Protein 9A7V (pdb70)

Foldseek 3Di:
DVVVVVVVVVVVVVVVVCCCPVPVPVVVVLVVVQVVQLVVDDFQFWFAFPVGDTFGFHDDDPFWTWGQDPVRDTDIDTSSRTRDGDDDD/DPQPWLFLLCQVVLLVVLQVDAWQEEEEALALQSLLLLLQQLLLPTAYEYEAQAARCLAQLQFDPQWQFLCLVCVVVVVLLSSLVLLQLLQLLCFQEVLFKDKAKEKEWDFVVAPDDQVRLVVSQQSSCVSSVPDPVQGKDWFALVRSCVQPVLFDSHRTGTIIIGIIMGGRRLLSSLLSNLSSVVSPYRYHYSWDFPAFDADPLAGFWTWTANNQPRDIHTGGYPAYEYPHEQCQVVHCVRSVNPPFKDWWKWKWKKFKFFCVLVVTPHWYWYADPVNDIKIWDDDDRMIMIDIDTGTDDDDRSADFFAPVRLVVRLNRCCVTRVVSNDDLVRTQFMGMHMATWMDGPPDDPVPTDQDWDWDAGPNGHIYIYHDDSSCSNVSSQVVSVVSQVVCVVVVHDRSDHGDSSNHRGQLSPQNTNVRLVVQLVVQLVVLVVLVDDSVLSSVLCSQRRVCSVQLSVQQVVCPVVCVVLVHRSSLVSLLVCCNRRRSPLALCCSCCRSVVCLRVPVVVCVVCVVSSLVVSCVSNVDDPVRSVVRVVVVVVSSCSGSDHDYD

B-factor: mean 0.9, std 0.13, range [0.27, 0.99]

Sequence (644 aa):
MMTGTLGTLVPIILMFAVLYFLLIRPQQKQQKAVRQMQEELKKGDSVVTIGGLHGTVDSIDESKVVIKTGDNTRLTFDRRAIREVSAAEMMNHQFSSLERDRMLTDMTKKTYDLFIIGGGITGAGTALDAASRGMKVALSEMQDFAAGTSSRSTKLVHGGLRYLKQFEVKMVAEVGKERAIVYENGPHVTTPEWMLLPFHKGGTFGSFTTSIGLRVYDFLAGVKKSERRSMLSAKETLQKEPLVKKDGLKGGGYYVEYRTDDARLTIEVMKEAVKFGAEPVNYSKVKELLYEKGKAVGVLIEDVLTKKEYKVYAKKIVNATGPWVDQLREKDHSKNGKHLQHTKGIHLVFDQSVFPLKQAVYFDTPDGRMVFAIPREGKTYVGTTDTVYKEALEHPRMTTEDRDYVIKSINYMFPELNITANDIESSWAGLRPLIHEEGKDPSEISRKDEIWTSDSGLITIAGGKLTGYRKMAEHIVDLVRDRLKEEGEKDFGPCKTKNMPISGGHVGGSKNLMSFVTAKTKEGIAAGLSEKDAKQLAIRYGSNVDRVFDRVEALKDEAAKRNIPVHILAEAEYSIEEEMTATPADFFVRRTGRLFFDINWVRTYKDAVIDFMSERFQWDEQAKNKHTENLNKLLHDAVVPLEQ

Nearest PDB structures (foldseek):
  4agf-assembly1_G  TM=4.975E-01  e=4.015E-02  Escherichia coli
  4age-assembly1_C  TM=4.787E-01  e=3.765E-02  Escherichia coli
  6urt-assembly1_G  TM=4.990E-01  e=4.015E-02  Escherichia coli K-12
  7a46-assembly1_A  TM=4.894E-01  e=4.869E-02  Escherichia coli
  5y4o-assembly1_A  TM=4.572E-01  e=5.192E-02  Escherichia coli O157:H7

Radius of gyration: 26.79 Å; Cα contacts (8 Å, |Δi|>4): 1247; chains: 2; bounding box: 66×76×73 Å

Secondary structure (DSSP, 8-state):
-HHHHHHHHHHHHHHHHHIIIIIIHHHHHHHHHHHHHHHH--TT-EEEETT--EEEEEEE-SSEEEEEPTTS-EEEEEGGGEEEEEPP-/-------GGGHHHHHHHHTTSEEEEEEE--SHHHHHHHHHHHHTT--EEEE-SSSTT-SGGGSS-SEE---GGGGGGT-HHHHHHHHHHHHHHHHH-TTTEEEEEEEEEEETTSS--HHHHHHHHHHHHHHTT--GGG--EEEEHHHHHHH-TTS--TTEEEEEEEEEEEE-HHHHHHHHHHHHHHTT-EEESSEEEEEEEEETTEEEEEEEEETTT--EEEEEEEEEEE--GGGHHHHHHHTT---S-EEEEEEEEEEEEETTTS---SEEEEE-TTS-EEEEEEETTEEEEE---EEE-S-SS----BHHHHHHHHHHHHHH-TTS---GGGEEEEEEEEEEEEE-TTS-GGG-B-S-EEEE-TT--EEEE---GGGHHHHHHHHHHHHHHHHHHTTPPP--S--GGG---TT-TTTSGGGHHHHHHHHHHHHHHTT--HHHHHHHHHHHGGGHHHHHTTTTTTHHHHHHTTS-HHHHHHHHHHHHHS---SHHIIIIIIS-HHHH-HHHHHHHHHHHHHHHHHHTT--HHHHHHHHHHHHHHHHHTTSPBP-

Solvent-accessible surface area: 30773 Å² total; per-residue (Å²): 230,169,120,53,89,117,49,96,92,74,83,66,109,107,44,117,39,44,13,100,114,97,73,48,120,62,90,95,147,125,131,162,59,65,168,100,36,21,120,102,8,142,149,47,39,25,1,4,4,120,81,38,59,124,15,54,4,27,50,56,76,169,65,98,0,32,0,75,29,88,134,106,68,156,70,85,52,86,42,196,27,1,111,77,63,39,94,86,239,244,176,138,139,96,9,2,8,72,70,12,55,133,35,0,57,33,0,58,147,74,74,1,13,0,0,0,10,6,0,17,8,22,0,0,2,0,0,4,0,0,3,8,12,42,7,122,1,0,0,1,14,40,37,0,1,2,4,14,41,14,4,38,30,22,6,10,0,43,0,5,44,167,16,19,118,114,80,51,55,162,34,0,23,82,25,1,124,10,5,43,25,4,25,67,9,0,0,15,10,0,42,47,36,78,0,0,4,3,5,20,162,87,34,70,49,36,67,129,80,6,25,40,20,2,170,8,3,10,128,25,6,52,9,109,177,93,27,114,46,45,60,22,56,30,158,76,0,46,136,72,2,82,28,1,46,111,112,33,19,122,1,0,0,24,8,3,7,4,56,4,20,0,8,6,0,0,1,0,0,0,20,4,0,22,132,82,42,4,36,0,0,0,25,1,86,12,79,80,9,27,92,106,213,55,112,10,36,0,0,21,0,22,0,48,74,60,127,104,89,21,113,1,87,2,70,23,2,0,0,5,22,26,7,21,0,12,85,10,13,89,104,11,166,22,82,116,52,59,48,15,49,27,15,12,14,0,3,0,0,0,37,55,98,55,0,57,0,176,20,0,0,35,0,17,7,94,80,51,84,36,0,24,0,0,19,17,99,38,25,0,0,0,0,42,6,77,61,92,29,187,115,71,22,72,63,5,50,3,6,42,125,5,43,62,44,0,20,147,3,0,48,71,1,0,62,113,32,114,5,68,42,147,36,12,42,0,3,10,4,6,4,116,18,20,3,31,60,127,89,104,81,84,102,114,34,32,104,97,55,38,52,47,47,22,137,12,19,1,0,4,6,3,22,25,61,23,4,17,8,14,62,6,1,28,89,0,0,36,50,0,42,59,82,0,108,146,108,68,60,129,77,10,20,96,32,104,5,117,129,25,48,2,11,1,1,85,10,52,16,18,177,57,23,133,69,36,5,74,49,26,10,142,84,0,80,92,30,51,13,58,116,150,29,0,93,76,5,0,84,45,0,0,29,17,0,52,126,0,16,111,29,0,118,88,10,81,124,68,2,77,188,41,140,10,50,24,22,1,0,0,4,1,15,1,0,1,29,20,0,0,0,5,5,1,6,0,0,0,12,24,3,4,8,37,4,18,10,41,5,77,24,0,123,96,46,33,88,22,0,4,60,4,1,11,116,83,42,164,45,92,111,150,30,52,79,147,23,31,123,70,0,57,123,33,13,98,12,5,47,68,21,68,155,168

Structure (mmCIF, N/CA/C/O backbone):
data_9A7V
#
_entry.id   9A7V
#
loop_
_entity.id
_entity.type
_entity.pdbx_description
1 POLYMER YRBF_BACSU
2 POLYMER GLPD_BACSU
#
loop_
_atom_site.group_PDB
_atom_site.id
_atom_site.type_symbol
_atom_site.label_atom_id
_atom_site.label_alt_id
_atom_site.label_comp_id
_atom_site.label_asym_id
_atom_site.label_entity_id
_atom_site.label_seq_id
_atom_site.pdbx_PDB_ins_code
_atom_site.Cartn_x
_atom_site.Cartn_y
_atom_site.Cartn_z
_atom_site.occupancy
_atom_site.B_iso_or_equiv
_atom_site.auth_seq_id
_atom_site.auth_comp_id
_atom_site.auth_asym_id
_atom_site.auth_atom_id
_atom_site.pdbx_PDB_model_num
ATOM 1 N N . MET A 1 1 ? 3.751 -43.462 28.567 1.000 0.340 1 MET A N 1
ATOM 2 C CA . MET A 1 1 ? 4.275 -42.223 27.939 1.000 0.340 1 MET A CA 1
ATOM 3 C C . MET A 1 1 ? 4.284 -42.271 26.411 1.000 0.340 1 MET A C 1
ATOM 4 O O . MET A 1 1 ? 3.895 -41.279 25.817 1.000 0.340 1 MET A O 1
ATOM 20 N N . MET A 1 2 ? 4.676 -43.377 25.758 1.000 0.400 2 MET A N 1
ATOM 21 C CA . MET A 1 2 ? 4.723 -43.473 24.279 1.000 0.400 2 MET A CA 1
ATOM 22 C C . MET A 1 2 ? 3.383 -43.266 23.548 1.000 0.400 2 MET A C 1
ATOM 23 O O . MET A 1 2 ? 3.365 -42.850 22.394 1.000 0.400 2 MET A O 1
ATOM 37 N N . THR A 1 3 ? 2.252 -43.539 24.197 1.000 0.470 3 THR A N 1
ATOM 38 C CA . THR A 1 3 ? 0.921 -43.396 23.589 1.000 0.470 3 THR A CA 1
ATOM 39 C C . THR A 1 3 ? 0.550 -41.946 23.250 1.000 0.470 3 THR A C 1
ATOM 40 O O . THR A 1 3 ? -0.185 -41.722 22.292 1.000 0.470 3 THR A O 1
ATOM 51 N N . GLY A 1 4 ? 1.068 -40.952 23.986 1.000 0.480 4 GLY A N 1
ATOM 52 C CA . GLY A 1 4 ? 0.719 -39.539 23.784 1.000 0.480 4 GLY A CA 1
ATOM 53 C C . GLY A 1 4 ? 1.335 -38.924 22.524 1.000 0.480 4 GLY A C 1
ATOM 54 O O . GLY A 1 4 ? 0.664 -38.195 21.798 1.000 0.480 4 GLY A O 1
ATOM 58 N N . THR A 1 5 ? 2.593 -39.253 22.228 1.000 0.480 5 THR A N 1
ATOM 59 C CA . THR A 1 5 ? 3.319 -38.752 21.049 1.000 0.480 5 THR A CA 1
ATOM 60 C C . THR A 1 5 ? 2.801 -39.350 19.743 1.000 0.480 5 THR A C 1
ATOM 61 O O . THR A 1 5 ? 2.720 -38.646 18.738 1.000 0.480 5 THR A O 1
ATOM 72 N N . LEU A 1 6 ? 2.395 -40.626 19.748 1.000 0.500 6 LEU A N 1
ATOM 73 C CA . LEU A 1 6 ? 1.759 -41.260 18.585 1.000 0.500 6 LEU A CA 1
ATOM 74 C C . LEU A 1 6 ? 0.446 -40.553 18.203 1.000 0.500 6 LEU A C 1
ATOM 75 O O . LEU A 1 6 ? 0.193 -40.327 17.021 1.000 0.500 6 LEU A O 1
ATOM 91 N N . GLY A 1 7 ? -0.352 -40.124 19.186 1.000 0.550 7 GLY A N 1
ATOM 92 C CA . GLY A 1 7 ? -1.628 -39.444 18.941 1.000 0.550 7 GLY A CA 1
ATOM 93 C C . GLY A 1 7 ? -1.510 -38.107 18.196 1.000 0.550 7 GLY A C 1
ATOM 94 O O . GLY A 1 7 ? -2.354 -37.806 17.354 1.000 0.550 7 GLY A O 1
ATOM 98 N N . THR A 1 8 ? -0.469 -37.307 18.456 1.000 0.540 8 THR A N 1
ATOM 99 C CA . THR A 1 8 ? -0.263 -36.003 17.791 1.000 0.540 8 THR A CA 1
ATOM 100 C C . THR A 1 8 ? 0.398 -36.111 16.420 1.000 0.540 8 THR A C 1
ATOM 101 O O . THR A 1 8 ? 0.156 -35.259 15.564 1.000 0.540 8 THR A O 1
ATOM 112 N N . LEU A 1 9 ? 1.199 -37.150 16.176 1.000 0.560 9 LEU A N 1
ATOM 113 C CA . LEU A 1 9 ? 1.877 -37.345 14.893 1.000 0.560 9 LEU A CA 1
ATOM 114 C C . LEU A 1 9 ? 0.975 -37.952 13.817 1.000 0.560 9 LEU A C 1
ATOM 115 O O . LEU A 1 9 ? 1.097 -37.567 12.655 1.000 0.560 9 LEU A O 1
ATOM 131 N N . VAL A 1 10 ? 0.048 -38.850 14.174 1.000 0.590 10 VAL A N 1
ATOM 132 C CA . VAL A 1 10 ? -0.836 -39.516 13.198 1.000 0.590 10 VAL A CA 1
ATOM 133 C C . VAL A 1 10 ? -1.600 -38.518 12.309 1.000 0.590 10 VAL A C 1
ATOM 134 O O . VAL A 1 10 ? -1.537 -38.684 11.092 1.000 0.590 10 VAL A O 1
ATOM 147 N N . PRO A 1 11 ? -2.243 -37.442 12.816 1.000 0.550 11 PRO A N 1
ATOM 148 C CA . PRO A 1 11 ? -2.920 -36.461 11.962 1.000 0.550 11 PRO A CA 1
ATOM 149 C C . PRO A 1 11 ? -1.974 -35.734 11.000 1.000 0.550 11 PRO A C 1
ATOM 150 O O . PRO A 1 11 ? -2.363 -35.438 9.873 1.000 0.550 11 PRO A O 1
ATOM 161 N N . ILE A 1 12 ? -0.737 -35.455 11.426 1.000 0.550 12 ILE A N 1
ATOM 162 C CA . ILE A 1 12 ? 0.279 -34.795 10.594 1.000 0.550 12 ILE A CA 1
ATOM 163 C C . ILE A 1 12 ? 0.737 -35.745 9.483 1.000 0.550 12 ILE A C 1
ATOM 164 O O . ILE A 1 12 ? 0.764 -35.351 8.319 1.000 0.550 12 ILE A O 1
ATOM 180 N N . ILE A 1 13 ? 1.033 -37.007 9.813 1.000 0.580 13 ILE A N 1
ATOM 181 C CA . ILE A 1 13 ? 1.406 -38.037 8.832 1.000 0.580 13 ILE A CA 1
ATOM 182 C C . ILE A 1 13 ? 0.267 -38.258 7.836 1.000 0.580 13 ILE A C 1
ATOM 183 O O . ILE A 1 13 ? 0.502 -38.299 6.634 1.000 0.580 13 ILE A O 1
ATOM 199 N N . LEU A 1 14 ? -0.973 -38.349 8.316 1.000 0.550 14 LEU A N 1
ATOM 200 C CA . LEU A 1 14 ? -2.152 -38.561 7.480 1.000 0.550 14 LEU A CA 1
ATOM 201 C C . LEU A 1 14 ? -2.420 -37.342 6.585 1.000 0.550 14 LEU A C 1
ATOM 202 O O . LEU A 1 14 ? -2.772 -37.503 5.422 1.000 0.550 14 LEU A O 1
ATOM 218 N N . MET A 1 15 ? -2.162 -36.127 7.075 1.000 0.570 15 MET A N 1
ATOM 219 C CA . MET A 1 15 ? -2.186 -34.910 6.261 1.000 0.570 15 MET A CA 1
ATOM 220 C C . MET A 1 15 ? -1.113 -34.934 5.165 1.000 0.570 15 MET A C 1
ATOM 221 O O . MET A 1 15 ? -1.429 -34.620 4.019 1.000 0.570 15 MET A O 1
ATOM 235 N N . PHE A 1 16 ? 0.125 -35.333 5.477 1.000 0.600 16 PHE A N 1
ATOM 236 C CA . PHE A 1 16 ? 1.178 -35.504 4.470 1.000 0.600 16 PHE A CA 1
ATOM 237 C C . PHE A 1 16 ? 0.848 -36.619 3.478 1.000 0.600 16 PHE A C 1
ATOM 238 O O . PHE A 1 16 ? 1.082 -36.439 2.290 1.000 0.600 16 PHE A O 1
ATOM 255 N N . ALA A 1 17 ? 0.255 -37.727 3.926 1.000 0.570 17 ALA A N 1
ATOM 256 C CA . ALA A 1 17 ? -0.205 -38.805 3.058 1.000 0.570 17 ALA A CA 1
ATOM 257 C C . ALA A 1 17 ? -1.329 -38.330 2.128 1.000 0.570 17 ALA A C 1
ATOM 258 O O . ALA A 1 17 ? -1.299 -38.616 0.938 1.000 0.570 17 ALA A O 1
ATOM 265 N N . VAL A 1 18 ? -2.285 -37.548 2.635 1.000 0.550 18 VAL A N 1
ATOM 266 C CA . VAL A 1 18 ? -3.346 -36.918 1.836 1.000 0.550 18 VAL A CA 1
ATOM 267 C C . VAL A 1 18 ? -2.751 -35.952 0.817 1.000 0.550 18 VAL A C 1
ATOM 268 O O . VAL A 1 18 ? -3.056 -36.069 -0.364 1.000 0.550 18 VAL A O 1
ATOM 281 N N . LEU A 1 19 ? -1.862 -35.046 1.233 1.000 0.580 19 LEU A N 1
ATOM 282 C CA . LEU A 1 19 ? -1.124 -34.169 0.319 1.000 0.580 19 LEU A CA 1
ATOM 283 C C . LEU A 1 19 ? -0.388 -34.990 -0.739 1.000 0.580 19 LEU A C 1
ATOM 284 O O . LEU A 1 19 ? -0.501 -34.701 -1.927 1.000 0.580 19 LEU A O 1
ATOM 300 N N . TYR A 1 20 ? 0.301 -36.050 -0.324 1.000 0.580 20 TYR A N 1
ATOM 301 C CA . TYR A 1 20 ? 1.039 -36.916 -1.222 1.000 0.580 20 TYR A CA 1
ATOM 302 C C . TYR A 1 20 ? 0.129 -37.606 -2.237 1.000 0.580 20 TYR A C 1
ATOM 303 O O . TYR A 1 20 ? 0.371 -37.512 -3.432 1.000 0.580 20 TYR A O 1
ATOM 321 N N . PHE A 1 21 ? -0.945 -38.262 -1.808 1.000 0.570 21 PHE A N 1
ATOM 322 C CA . PHE A 1 21 ? -1.795 -39.042 -2.706 1.000 0.570 21 PHE A CA 1
ATOM 323 C C . PHE A 1 21 ? -2.787 -38.210 -3.522 1.000 0.570 21 PHE A C 1
ATOM 324 O O . PHE A 1 21 ? -3.099 -38.618 -4.639 1.000 0.570 21 PHE A O 1
ATOM 341 N N . LEU A 1 22 ? -3.276 -37.079 -3.001 1.000 0.510 22 LEU A N 1
ATOM 342 C CA . LEU A 1 22 ? -4.301 -36.259 -3.664 1.000 0.510 22 LEU A CA 1
ATOM 343 C C . LEU A 1 22 ? -3.747 -35.051 -4.413 1.000 0.510 22 LEU A C 1
ATOM 344 O O . LEU A 1 22 ? -4.388 -34.595 -5.355 1.000 0.510 22 LEU A O 1
ATOM 360 N N . LEU A 1 23 ? -2.591 -34.523 -4.011 1.000 0.560 23 LEU A N 1
ATOM 361 C CA . LEU A 1 23 ? -1.981 -33.376 -4.683 1.000 0.560 23 LEU A CA 1
ATOM 362 C C . LEU A 1 23 ? -0.680 -33.778 -5.381 1.000 0.560 23 LEU A C 1
ATOM 363 O O . LEU A 1 23 ? -0.580 -33.621 -6.592 1.000 0.560 23 LEU A O 1
ATOM 379 N N . ILE A 1 24 ? 0.280 -34.366 -4.661 1.000 0.570 24 ILE A N 1
ATOM 380 C CA . ILE A 1 24 ? 1.633 -34.610 -5.193 1.000 0.570 24 ILE A CA 1
ATOM 381 C C . ILE A 1 24 ? 1.625 -35.690 -6.284 1.000 0.570 24 ILE A C 1
ATOM 382 O O . ILE A 1 24 ? 2.103 -35.467 -7.394 1.000 0.570 24 ILE A O 1
ATOM 398 N N . ARG A 1 25 ? 1.074 -36.870 -5.996 1.000 0.610 25 ARG A N 1
ATOM 399 C CA . ARG A 1 25 ? 1.140 -38.048 -6.870 1.000 0.610 25 ARG A CA 1
ATOM 400 C C . ARG A 1 25 ? 0.406 -37.849 -8.201 1.000 0.610 25 ARG A C 1
ATOM 401 O O . ARG A 1 25 ? 0.990 -38.213 -9.223 1.000 0.610 25 ARG A O 1
ATOM 422 N N . PRO A 1 26 ? -0.820 -37.290 -8.252 1.000 0.600 26 PRO A N 1
ATOM 423 C CA . PRO A 1 26 ? -1.505 -37.053 -9.521 1.000 0.600 26 PRO A CA 1
ATOM 424 C C . PRO A 1 26 ? -0.748 -36.054 -10.407 1.000 0.600 26 PRO A C 1
ATOM 425 O O . PRO A 1 26 ? -0.580 -36.321 -11.595 1.000 0.600 26 PRO A O 1
ATOM 436 N N . GLN A 1 27 ? -0.212 -34.966 -9.832 1.000 0.570 27 GLN A N 1
ATOM 437 C CA . GLN A 1 27 ? 0.580 -33.970 -10.571 1.000 0.570 27 GLN A CA 1
ATOM 438 C C . GLN A 1 27 ? 1.914 -34.532 -11.072 1.000 0.570 27 GLN A C 1
ATOM 439 O O . GLN A 1 27 ? 2.274 -34.299 -12.222 1.000 0.570 27 GLN A O 1
ATOM 453 N N . GLN A 1 28 ? 2.624 -35.323 -10.259 1.000 0.620 28 GLN A N 1
ATOM 454 C CA . GLN A 1 28 ? 3.832 -36.027 -10.709 1.000 0.620 28 GLN A CA 1
ATOM 455 C C . GLN A 1 28 ? 3.530 -37.001 -11.853 1.000 0.620 28 GLN A C 1
ATOM 456 O O . GLN A 1 28 ? 4.325 -37.126 -12.785 1.000 0.620 28 GLN A O 1
ATOM 470 N N . LYS A 1 29 ? 2.377 -37.684 -11.807 1.000 0.650 29 LYS A N 1
ATOM 471 C CA . LYS A 1 29 ? 1.910 -38.532 -12.910 1.000 0.650 29 LYS A CA 1
ATOM 472 C C . LYS A 1 29 ? 1.665 -37.718 -14.178 1.000 0.650 29 LYS A C 1
ATOM 473 O O . LYS A 1 29 ? 2.128 -38.131 -15.233 1.000 0.650 29 LYS A O 1
ATOM 492 N N . GLN A 1 30 ? 0.987 -36.574 -14.070 1.000 0.650 30 GLN A N 1
ATOM 493 C CA . GLN A 1 30 ? 0.767 -35.677 -15.208 1.000 0.650 30 GLN A CA 1
ATOM 494 C C . GLN A 1 30 ? 2.084 -35.154 -15.785 1.000 0.650 30 GLN A C 1
ATOM 495 O O . GLN A 1 30 ? 2.279 -35.227 -16.991 1.000 0.650 30 GLN A O 1
ATOM 509 N N . GLN A 1 31 ? 3.022 -34.707 -14.947 1.000 0.700 31 GLN A N 1
ATOM 510 C CA . GLN A 1 31 ? 4.330 -34.249 -15.421 1.000 0.700 31 GLN A CA 1
ATOM 511 C C . GLN A 1 31 ? 5.125 -35.358 -16.119 1.000 0.700 31 GLN A C 1
ATOM 512 O O . GLN A 1 31 ? 5.715 -35.102 -17.165 1.000 0.700 31 GLN A O 1
ATOM 526 N N . LYS A 1 32 ? 5.118 -36.594 -15.590 1.000 0.740 32 LYS A N 1
ATOM 527 C CA . LYS A 1 32 ? 5.719 -37.747 -16.283 1.000 0.740 32 LYS A CA 1
ATOM 528 C C . LYS A 1 32 ? 5.039 -38.022 -17.625 1.000 0.740 32 LYS A C 1
ATOM 529 O O . LYS A 1 32 ? 5.746 -38.261 -18.591 1.000 0.740 32 LYS A O 1
ATOM 548 N N . ALA A 1 33 ? 3.708 -37.944 -17.692 1.000 0.760 33 ALA A N 1
ATOM 549 C CA . ALA A 1 33 ? 2.959 -38.185 -18.925 1.000 0.760 33 ALA A CA 1
ATOM 550 C C . ALA A 1 33 ? 3.287 -37.155 -20.015 1.000 0.760 33 ALA A C 1
ATOM 551 O O . ALA A 1 33 ? 3.531 -37.530 -21.156 1.000 0.760 33 ALA A O 1
ATOM 558 N N . VAL A 1 34 ? 3.363 -35.872 -19.654 1.000 0.760 34 VAL A N 1
ATOM 559 C CA . VAL A 1 34 ? 3.747 -34.812 -20.597 1.000 0.760 34 VAL A CA 1
ATOM 560 C C . VAL A 1 34 ? 5.174 -35.027 -21.091 1.000 0.760 34 VAL A C 1
ATOM 561 O O . VAL A 1 34 ? 5.420 -35.004 -22.291 1.000 0.760 34 VAL A O 1
ATOM 574 N N . ARG A 1 35 ? 6.113 -35.284 -20.175 1.000 0.800 35 ARG A N 1
ATOM 575 C CA . ARG A 1 35 ? 7.518 -35.497 -20.531 1.000 0.800 35 ARG A CA 1
ATOM 576 C C . ARG A 1 35 ? 7.703 -36.719 -21.440 1.000 0.800 35 ARG A C 1
ATOM 577 O O . ARG A 1 35 ? 8.447 -36.645 -22.407 1.000 0.800 35 ARG A O 1
ATOM 598 N N . GLN A 1 36 ? 6.979 -37.804 -21.167 1.000 0.810 36 GLN A N 1
ATOM 599 C CA . GLN A 1 36 ? 7.019 -39.020 -21.977 1.000 0.810 36 GLN A CA 1
ATOM 600 C C . GLN A 1 36 ? 6.404 -38.812 -23.367 1.000 0.810 36 GLN A C 1
ATOM 601 O O . GLN A 1 36 ? 7.018 -39.185 -24.358 1.000 0.810 36 GLN A O 1
ATOM 615 N N . MET A 1 37 ? 5.248 -38.147 -23.463 1.000 0.800 37 MET A N 1
ATOM 616 C CA . MET A 1 37 ? 4.665 -37.766 -24.755 1.000 0.800 37 MET A CA 1
ATOM 617 C C . MET A 1 37 ? 5.650 -36.927 -25.574 1.000 0.800 37 MET A C 1
ATOM 618 O O . MET A 1 37 ? 5.839 -37.184 -26.760 1.000 0.800 37 MET A O 1
ATOM 632 N N . GLN A 1 38 ? 6.341 -35.980 -24.931 1.000 0.840 38 GLN A N 1
ATOM 633 C CA . GLN A 1 38 ? 7.352 -35.168 -25.600 1.000 0.840 38 GLN A CA 1
ATOM 634 C C . GLN A 1 38 ? 8.512 -36.024 -26.123 1.000 0.840 38 GLN A C 1
ATOM 635 O O . GLN A 1 38 ? 8.966 -35.780 -27.234 1.000 0.840 38 GLN A O 1
ATOM 649 N N . GLU A 1 39 ? 8.976 -37.038 -25.392 1.000 0.830 39 GLU A N 1
ATOM 650 C CA . GLU A 1 39 ? 10.027 -37.972 -25.837 1.000 0.830 39 GLU A CA 1
ATOM 651 C C . GLU A 1 39 ? 9.566 -38.906 -26.969 1.000 0.830 39 GLU A C 1
ATOM 652 O O . GLU A 1 39 ? 10.364 -39.266 -27.835 1.000 0.830 39 GLU A O 1
ATOM 664 N N . GLU A 1 40 ? 8.277 -39.233 -27.012 1.000 0.840 40 GLU A N 1
ATOM 665 C CA . GLU A 1 40 ? 7.680 -40.135 -28.000 1.000 0.840 40 GLU A CA 1
ATOM 666 C C . GLU A 1 40 ? 7.209 -39.436 -29.287 1.000 0.840 40 GLU A C 1
ATOM 667 O O . GLU A 1 40 ? 6.848 -40.132 -30.236 1.000 0.840 40 GLU A O 1
ATOM 679 N N . LEU A 1 41 ? 7.261 -38.097 -29.347 1.000 0.860 41 LEU A N 1
ATOM 680 C CA . LEU A 1 41 ? 6.903 -37.311 -30.534 1.000 0.860 41 LEU A CA 1
ATOM 681 C C . LEU A 1 41 ? 7.633 -37.793 -31.799 1.000 0.860 41 LEU A C 1
ATOM 682 O O . LEU A 1 41 ? 8.866 -37.870 -31.838 1.000 0.860 41 LEU A O 1
ATOM 698 N N . LYS A 1 42 ? 6.861 -38.041 -32.860 1.000 0.850 42 LYS A N 1
ATOM 699 C CA . LYS A 1 42 ? 7.328 -38.462 -34.182 1.000 0.850 42 LYS A CA 1
ATOM 700 C C . LYS A 1 42 ? 6.863 -37.502 -35.265 1.000 0.850 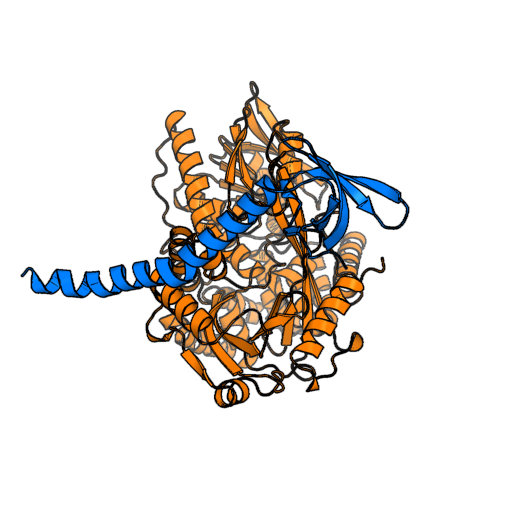42 LYS A C 1
ATOM 701 O O . LYS A 1 42 ? 5.934 -36.711 -35.115 1.000 0.850 42 LYS A O 1
ATOM 720 N N . LYS A 1 43 ? 7.541 -37.592 -36.408 1.000 0.860 43 LYS A N 1
ATOM 721 C CA . LYS A 1 43 ? 7.116 -36.909 -37.626 1.000 0.860 43 LYS A CA 1
ATOM 722 C C . LYS A 1 43 ? 5.722 -37.393 -38.037 1.000 0.860 43 LYS A C 1
ATOM 723 O O . LYS A 1 43 ? 5.514 -38.595 -38.169 1.000 0.860 43 LYS A O 1
ATOM 742 N N . GLY A 1 44 ? 4.830 -36.444 -38.311 1.000 0.850 44 GLY A N 1
ATOM 743 C CA . GLY A 1 44 ? 3.449 -36.688 -38.723 1.000 0.850 44 GLY A CA 1
ATOM 744 C C . GLY A 1 44 ? 2.428 -36.645 -37.589 1.000 0.850 44 GLY A C 1
ATOM 745 O O . GLY A 1 44 ? 1.238 -36.603 -37.880 1.000 0.850 44 GLY A O 1
ATOM 749 N N . ASP A 1 45 ? 2.863 -36.607 -36.329 1.000 0.880 45 ASP A N 1
ATOM 750 C CA . ASP A 1 45 ? 1.937 -36.486 -35.206 1.000 0.880 45 ASP A CA 1
ATOM 751 C C . ASP A 1 45 ? 1.217 -35.130 -35.253 1.000 0.880 45 ASP A C 1
ATOM 752 O O . ASP A 1 45 ? 1.841 -34.084 -35.476 1.000 0.880 45 ASP A O 1
ATOM 761 N N . SER A 1 46 ? -0.098 -35.140 -35.031 1.000 0.870 46 SER A N 1
ATOM 762 C CA . SER A 1 46 ? -0.890 -33.926 -34.822 1.000 0.870 46 SER A CA 1
ATOM 763 C C . SER A 1 46 ? -0.708 -33.446 -33.385 1.000 0.870 46 SER A C 1
ATOM 764 O O . SER A 1 46 ? -0.801 -34.226 -32.441 1.000 0.870 46 SER A O 1
ATOM 772 N N . VAL A 1 47 ? -0.405 -32.164 -33.197 1.000 0.870 47 VAL A N 1
ATOM 773 C CA . VAL A 1 47 ? 0.013 -31.622 -31.897 1.000 0.870 47 VAL A CA 1
ATOM 774 C C . VAL A 1 47 ? -0.650 -30.287 -31.585 1.000 0.870 47 VAL A C 1
ATOM 775 O O . VAL A 1 47 ? -0.984 -29.512 -32.485 1.000 0.870 47 VAL A O 1
ATOM 788 N N . VAL A 1 48 ? -0.768 -29.993 -30.287 1.000 0.820 48 VAL A N 1
ATOM 789 C CA . VAL A 1 48 ? -1.183 -28.685 -29.763 1.000 0.820 48 VAL A CA 1
ATOM 790 C C . VAL A 1 48 ? -0.091 -28.129 -28.856 1.000 0.820 48 VAL A C 1
ATOM 791 O O . VAL A 1 48 ? 0.412 -28.828 -27.973 1.000 0.820 48 VAL A O 1
ATOM 804 N N . THR A 1 49 ? 0.294 -26.869 -29.050 1.000 0.790 49 THR A N 1
ATOM 805 C CA . THR A 1 49 ? 1.310 -26.201 -28.219 1.000 0.790 49 THR A CA 1
ATOM 806 C C . THR A 1 49 ? 0.713 -25.601 -26.941 1.000 0.790 49 THR A C 1
ATOM 807 O O . THR A 1 49 ? -0.503 -25.465 -26.801 1.000 0.790 49 THR A O 1
ATOM 818 N N . ILE A 1 50 ? 1.560 -25.200 -25.987 1.000 0.710 50 ILE A N 1
ATOM 819 C CA . ILE A 1 50 ? 1.135 -24.527 -24.743 1.000 0.710 50 ILE A CA 1
ATOM 820 C C . ILE A 1 50 ? 0.362 -23.233 -25.043 1.000 0.710 50 ILE A C 1
ATOM 821 O O . ILE A 1 50 ? -0.634 -22.953 -24.381 1.000 0.710 50 ILE A O 1
ATOM 837 N N . GLY A 1 51 ? 0.774 -22.486 -26.073 1.000 0.660 51 GLY A N 1
ATOM 838 C CA . GLY A 1 51 ? 0.074 -21.289 -26.552 1.000 0.660 51 GLY A CA 1
ATOM 839 C C . GLY A 1 51 ? -1.216 -21.570 -27.334 1.000 0.660 51 GLY A C 1
ATOM 840 O O . GLY A 1 51 ? -1.871 -20.623 -27.754 1.000 0.660 51 GLY A O 1
ATOM 844 N N . GLY A 1 52 ? -1.586 -22.840 -27.540 1.000 0.670 52 GLY A N 1
ATOM 845 C CA . GLY A 1 52 ? -2.809 -23.241 -28.240 1.000 0.670 52 GLY A CA 1
ATOM 846 C C . GLY A 1 52 ? -2.694 -23.303 -29.765 1.000 0.670 52 GLY A C 1
ATOM 847 O O . GLY A 1 52 ? -3.719 -23.342 -30.435 1.000 0.670 52 GLY A O 1
ATOM 851 N N . LEU A 1 53 ? -1.484 -23.314 -30.336 1.000 0.770 53 LEU A N 1
ATOM 852 C CA . LEU A 1 53 ? -1.314 -23.525 -31.778 1.000 0.770 53 LEU A CA 1
ATOM 853 C C . LEU A 1 53 ? -1.539 -25.003 -32.111 1.000 0.770 53 LEU A C 1
ATOM 854 O O . LEU A 1 53 ? -0.917 -25.865 -31.492 1.000 0.770 53 LEU A O 1
ATOM 870 N N . HIS A 1 54 ? -2.360 -25.263 -33.125 1.000 0.810 54 HIS A N 1
ATOM 871 C CA . HIS A 1 54 ? -2.547 -26.582 -33.724 1.000 0.810 54 HIS A CA 1
ATOM 872 C C . HIS A 1 54 ? -1.693 -26.730 -34.992 1.000 0.810 54 HIS A C 1
ATOM 873 O O . HIS A 1 54 ? -1.559 -25.790 -35.780 1.000 0.810 54 HIS A O 1
ATOM 887 N N . GLY A 1 55 ? -1.134 -27.917 -35.215 1.000 0.830 55 GLY A N 1
ATOM 888 C CA . GLY A 1 55 ? -0.408 -28.245 -36.439 1.000 0.830 55 GLY A CA 1
ATOM 889 C C . GLY A 1 55 ? 0.128 -29.672 -36.423 1.000 0.830 55 GLY A C 1
ATOM 890 O O . GLY A 1 55 ? -0.179 -30.453 -35.527 1.000 0.830 55 GLY A O 1
ATOM 894 N N . THR A 1 56 ? 0.930 -30.019 -37.425 1.000 0.880 56 THR A N 1
ATOM 895 C CA . THR A 1 56 ? 1.484 -31.376 -37.577 1.000 0.880 56 THR A CA 1
ATOM 896 C C . THR A 1 56 ? 3.003 -31.331 -37.558 1.000 0.880 56 THR A C 1
ATOM 897 O O . THR A 1 56 ? 3.597 -30.412 -38.119 1.000 0.880 56 THR A O 1
ATOM 908 N N . VAL A 1 57 ? 3.659 -32.313 -36.951 1.000 0.900 57 VAL A N 1
ATOM 909 C CA . VAL A 1 57 ? 5.126 -32.352 -36.905 1.000 0.900 57 VAL A CA 1
ATOM 910 C C . VAL A 1 57 ? 5.704 -32.654 -38.288 1.000 0.900 57 VAL A C 1
ATOM 911 O O . VAL A 1 57 ? 5.483 -33.726 -38.846 1.000 0.900 57 VAL A O 1
ATOM 924 N N . ASP A 1 58 ? 6.501 -31.736 -38.828 1.000 0.880 58 ASP A N 1
ATOM 925 C CA . ASP A 1 58 ? 7.203 -31.906 -40.107 1.000 0.880 58 ASP A CA 1
ATOM 926 C C . ASP A 1 58 ? 8.607 -32.487 -39.925 1.000 0.880 58 ASP A C 1
ATOM 927 O O . ASP A 1 58 ? 9.051 -33.365 -40.673 1.000 0.880 58 ASP A O 1
ATOM 936 N N . SER A 1 59 ? 9.317 -32.006 -38.912 1.000 0.880 59 SER A N 1
ATOM 937 C CA . SER A 1 59 ? 10.609 -32.535 -38.499 1.000 0.880 59 SER A CA 1
ATOM 938 C C . SER A 1 59 ? 10.805 -32.316 -37.006 1.000 0.880 59 SER A C 1
ATOM 939 O O . SER A 1 59 ? 10.163 -31.465 -36.387 1.000 0.880 59 SER A O 1
ATOM 947 N N . ILE A 1 60 ? 11.677 -33.125 -36.420 1.000 0.860 60 ILE A N 1
ATOM 948 C CA . ILE A 1 60 ? 11.986 -33.080 -35.001 1.000 0.860 60 ILE A CA 1
ATOM 949 C C . ILE A 1 60 ? 13.478 -33.335 -34.824 1.000 0.860 60 ILE A C 1
ATOM 950 O O . ILE A 1 60 ? 14.054 -34.150 -35.546 1.000 0.860 60 ILE A O 1
ATOM 966 N N . ASP A 1 61 ? 14.086 -32.646 -33.872 1.000 0.830 61 ASP A N 1
ATOM 967 C CA . ASP A 1 61 ? 15.405 -32.974 -33.345 1.000 0.830 61 ASP A CA 1
ATOM 968 C C . ASP A 1 61 ? 15.311 -33.194 -31.822 1.000 0.830 61 ASP A C 1
ATOM 969 O O . ASP A 1 61 ? 14.218 -33.284 -31.250 1.000 0.830 61 ASP A O 1
ATOM 978 N N . GLU A 1 62 ? 16.445 -33.359 -31.143 1.000 0.800 62 GLU A N 1
ATOM 979 C CA . GLU A 1 62 ? 16.464 -33.577 -29.690 1.000 0.800 62 GLU A CA 1
ATOM 980 C C . GLU A 1 62 ? 15.795 -32.439 -28.902 1.000 0.800 62 GLU A C 1
ATOM 981 O O . GLU A 1 62 ? 15.132 -32.682 -27.894 1.000 0.800 62 GLU A O 1
ATOM 993 N N . SER A 1 63 ? 15.937 -31.201 -29.371 1.000 0.820 63 SER A N 1
ATOM 994 C CA . SER A 1 63 ? 15.544 -29.981 -28.663 1.000 0.820 63 SER A CA 1
ATOM 995 C C . SER A 1 63 ? 14.354 -29.252 -29.287 1.000 0.820 63 SER A C 1
ATOM 996 O O . SER A 1 63 ? 13.602 -28.589 -28.570 1.000 0.820 63 SER A O 1
ATOM 1004 N N . LYS A 1 64 ? 14.149 -29.391 -30.597 1.000 0.870 64 LYS A N 1
ATOM 1005 C CA . LYS A 1 64 ? 13.213 -28.590 -31.384 1.000 0.870 64 LYS A CA 1
ATOM 1006 C C . LYS A 1 64 ? 12.266 -29.445 -32.215 1.000 0.870 64 LYS A C 1
ATOM 1007 O O . LYS A 1 64 ? 12.543 -30.588 -32.572 1.000 0.870 64 LYS A O 1
ATOM 1026 N N . VAL A 1 65 ? 11.131 -28.839 -32.540 1.000 0.880 65 VAL A N 1
ATOM 1027 C CA . VAL A 1 65 ? 10.045 -29.403 -33.341 1.000 0.880 65 VAL A CA 1
ATOM 1028 C C . VAL A 1 65 ? 9.661 -28.379 -34.397 1.000 0.880 65 VAL A C 1
ATOM 1029 O O . VAL A 1 65 ? 9.339 -27.241 -34.062 1.000 0.880 65 VAL A O 1
ATOM 1042 N N . VAL A 1 66 ? 9.670 -28.771 -35.668 1.000 0.900 66 VAL A N 1
ATOM 1043 C CA . VAL A 1 66 ? 9.109 -27.963 -36.755 1.000 0.900 66 VAL A CA 1
ATOM 1044 C C . VAL A 1 66 ? 7.668 -28.394 -36.971 1.000 0.900 66 VAL A C 1
ATOM 1045 O O . VAL A 1 66 ? 7.399 -29.538 -37.336 1.000 0.900 66 VAL A O 1
ATOM 1058 N N . ILE A 1 67 ? 6.741 -27.471 -36.745 1.000 0.890 67 ILE A N 1
ATOM 1059 C CA . ILE A 1 67 ? 5.304 -27.668 -36.895 1.000 0.890 67 ILE A CA 1
ATOM 1060 C C . ILE A 1 67 ? 4.852 -27.044 -38.209 1.000 0.890 67 ILE A C 1
ATOM 1061 O O . ILE A 1 67 ? 5.158 -25.889 -38.510 1.000 0.890 67 ILE A O 1
ATOM 1077 N N . LYS A 1 68 ? 4.095 -27.819 -38.977 1.000 0.870 68 LYS A N 1
ATOM 1078 C CA . LYS A 1 68 ? 3.435 -27.410 -40.206 1.000 0.870 68 LYS A CA 1
ATOM 1079 C C . LYS A 1 68 ? 1.986 -27.027 -39.919 1.000 0.870 68 LYS A C 1
ATOM 1080 O O . LYS A 1 68 ? 1.239 -27.838 -39.366 1.000 0.870 68 LYS A O 1
ATOM 1099 N N . THR A 1 69 ? 1.598 -25.810 -40.287 1.000 0.800 69 THR A N 1
ATOM 1100 C CA . THR A 1 69 ? 0.215 -25.320 -40.171 1.000 0.800 69 THR A CA 1
ATOM 1101 C C . THR A 1 69 ? -0.540 -25.474 -41.496 1.000 0.800 69 THR A C 1
ATOM 1102 O O . THR A 1 69 ? 0.066 -25.803 -42.520 1.000 0.800 69 THR A O 1
ATOM 1113 N N . GLY A 1 70 ? -1.865 -25.269 -41.472 1.000 0.700 70 GLY A N 1
ATOM 1114 C CA . GLY A 1 70 ? -2.756 -25.487 -42.623 1.000 0.700 70 GLY A CA 1
ATOM 1115 C C . GLY A 1 70 ? -2.282 -24.835 -43.929 1.000 0.700 70 GLY A C 1
ATOM 1116 O O . GLY A 1 70 ? -2.318 -25.477 -44.973 1.000 0.700 70 GLY A O 1
ATOM 1120 N N . ASP A 1 71 ? -1.711 -23.631 -43.863 1.000 0.720 71 ASP A N 1
ATOM 1121 C CA . ASP A 1 71 ? -1.209 -22.892 -45.034 1.000 0.720 71 ASP A CA 1
ATOM 1122 C C . ASP A 1 71 ? 0.213 -23.296 -45.463 1.000 0.720 71 ASP A C 1
ATOM 1123 O O . ASP A 1 71 ? 0.950 -22.511 -46.055 1.000 0.720 71 ASP A O 1
ATOM 1132 N N . ASN A 1 72 ? 0.649 -24.524 -45.157 1.000 0.730 72 ASN A N 1
ATOM 1133 C CA . ASN A 1 72 ? 2.003 -25.018 -45.447 1.000 0.730 72 ASN A CA 1
ATOM 1134 C C . ASN A 1 72 ? 3.129 -24.246 -44.721 1.000 0.730 72 ASN A C 1
ATOM 1135 O O . ASN A 1 72 ? 4.310 -24.502 -44.980 1.000 0.730 72 ASN A O 1
ATOM 1146 N N . THR A 1 73 ? 2.793 -23.333 -43.806 1.000 0.800 73 THR A N 1
ATOM 1147 C CA . THR A 1 73 ? 3.766 -22.552 -43.038 1.000 0.800 73 THR A CA 1
ATOM 1148 C C . THR A 1 73 ? 4.469 -23.448 -42.027 1.000 0.800 73 THR A C 1
ATOM 1149 O O . THR A 1 73 ? 3.838 -24.253 -41.341 1.000 0.800 73 THR A O 1
ATOM 1160 N N . ARG A 1 74 ? 5.794 -23.307 -41.932 1.000 0.850 74 ARG A N 1
ATOM 1161 C CA . ARG A 1 74 ? 6.641 -24.068 -41.008 1.000 0.850 74 ARG A CA 1
ATOM 1162 C C . ARG A 1 74 ? 7.125 -23.170 -39.882 1.000 0.850 74 ARG A C 1
ATOM 1163 O O . ARG A 1 74 ? 7.752 -22.147 -40.145 1.000 0.850 74 ARG A O 1
ATOM 1184 N N . LEU A 1 75 ? 6.856 -23.581 -38.649 1.000 0.870 75 LEU A N 1
ATOM 1185 C CA . LEU A 1 75 ? 7.214 -22.856 -37.434 1.000 0.870 75 LEU A CA 1
ATOM 1186 C C . LEU A 1 75 ? 8.017 -23.755 -36.497 1.000 0.870 75 LEU A C 1
ATOM 1187 O O . LEU A 1 75 ? 7.628 -24.891 -36.243 1.000 0.870 75 LEU A O 1
ATOM 1203 N N . THR A 1 76 ? 9.119 -23.240 -35.960 1.000 0.830 76 THR A N 1
ATOM 1204 C CA . THR A 1 76 ? 9.986 -23.995 -35.048 1.000 0.830 76 THR A CA 1
ATOM 1205 C C . THR A 1 76 ? 9.649 -23.674 -33.601 1.000 0.830 76 THR A C 1
ATOM 1206 O O . THR A 1 76 ? 9.651 -22.513 -33.200 1.000 0.830 76 THR A O 1
ATOM 1217 N N . PHE A 1 77 ? 9.420 -24.716 -32.812 1.000 0.830 77 PHE A N 1
ATOM 1218 C CA . PHE A 1 77 ? 9.169 -24.649 -31.381 1.000 0.830 77 PHE A CA 1
ATOM 1219 C C . PHE A 1 77 ? 10.215 -25.455 -30.625 1.000 0.830 77 PHE A C 1
ATOM 1220 O O . PHE A 1 77 ? 10.731 -26.450 -31.133 1.000 0.830 77 PHE A O 1
ATOM 1237 N N . ASP A 1 78 ? 10.480 -25.073 -29.380 1.000 0.810 78 ASP A N 1
ATOM 1238 C CA . ASP A 1 78 ? 11.127 -25.993 -28.454 1.000 0.810 78 ASP A CA 1
ATOM 1239 C C . ASP A 1 78 ? 10.202 -27.179 -28.186 1.000 0.810 78 ASP A C 1
ATOM 1240 O O . ASP A 1 78 ? 8.986 -27.037 -28.045 1.000 0.810 78 ASP A O 1
ATOM 1249 N N . ARG A 1 79 ? 10.781 -28.365 -28.032 1.000 0.810 79 ARG A N 1
ATOM 1250 C CA . ARG A 1 79 ? 10.037 -29.602 -27.765 1.000 0.810 79 ARG A CA 1
ATOM 1251 C C . ARG A 1 79 ? 9.181 -29.533 -26.503 1.000 0.810 79 ARG A C 1
ATOM 1252 O O . ARG A 1 79 ? 8.110 -30.130 -26.433 1.000 0.810 79 ARG A O 1
ATOM 1273 N N . ARG A 1 80 ? 9.615 -28.730 -25.531 1.000 0.800 80 ARG A N 1
ATOM 1274 C CA . ARG A 1 80 ? 8.883 -28.471 -24.286 1.000 0.800 80 ARG A CA 1
ATOM 1275 C C . ARG A 1 80 ? 7.640 -27.598 -24.474 1.000 0.800 80 ARG A C 1
ATOM 1276 O O . ARG A 1 80 ? 6.787 -27.600 -23.594 1.000 0.800 80 ARG A O 1
ATOM 1297 N N . ALA A 1 81 ? 7.519 -26.890 -25.599 1.000 0.790 81 ALA A N 1
ATOM 1298 C CA . ALA A 1 81 ? 6.354 -26.071 -25.924 1.000 0.790 81 ALA A CA 1
ATOM 1299 C C . ALA A 1 81 ? 5.163 -26.896 -26.443 1.000 0.790 81 ALA A C 1
ATOM 1300 O O . ALA A 1 81 ? 4.081 -26.340 -26.632 1.000 0.790 81 ALA A O 1
ATOM 1307 N N . ILE A 1 82 ? 5.331 -28.206 -26.664 1.000 0.800 82 ILE A N 1
ATOM 1308 C CA . ILE A 1 82 ? 4.242 -29.106 -27.055 1.000 0.800 82 ILE A CA 1
ATOM 1309 C C . ILE A 1 82 ? 3.464 -29.540 -25.811 1.000 0.800 82 ILE A C 1
ATOM 1310 O O . ILE A 1 82 ? 4.035 -30.097 -24.869 1.000 0.800 82 ILE A O 1
ATOM 1326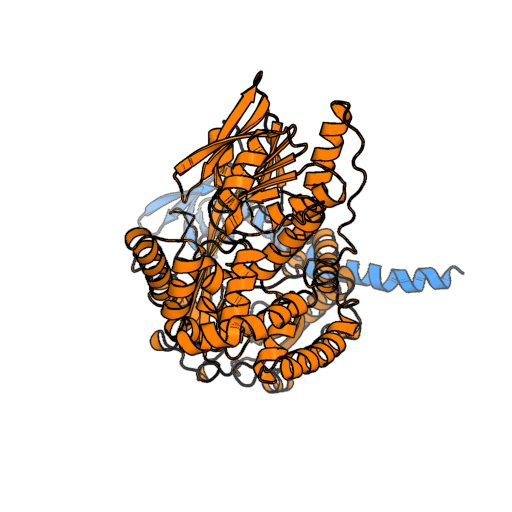 N N . ARG A 1 83 ? 2.153 -29.283 -25.810 1.000 0.790 83 ARG A N 1
ATOM 1327 C CA . ARG A 1 83 ? 1.249 -29.575 -24.692 1.000 0.790 83 ARG A CA 1
ATOM 1328 C C . ARG A 1 83 ? 0.684 -30.990 -24.770 1.000 0.790 83 ARG A C 1
ATOM 1329 O O . ARG A 1 83 ? 0.694 -31.691 -23.763 1.000 0.790 83 ARG A O 1
ATOM 1350 N N . GLU A 1 84 ? 0.192 -31.400 -25.936 1.000 0.830 84 GLU A N 1
ATOM 1351 C CA . GLU A 1 84 ? -0.388 -32.728 -26.173 1.000 0.830 84 GLU A CA 1
ATOM 1352 C C . GLU A 1 84 ? -0.283 -33.133 -27.650 1.000 0.830 84 GLU A C 1
ATOM 1353 O O . GLU A 1 84 ? -0.190 -32.275 -28.530 1.000 0.830 84 GLU A O 1
ATOM 1365 N N . VAL A 1 85 ? -0.318 -34.441 -27.908 1.000 0.840 85 VAL A N 1
ATOM 1366 C CA . VAL A 1 85 ? -0.548 -35.011 -29.241 1.000 0.840 85 VAL A CA 1
ATOM 1367 C C . VAL A 1 85 ? -2.054 -35.203 -29.379 1.000 0.840 85 VAL A C 1
ATOM 1368 O O . VAL A 1 85 ? -2.660 -35.912 -28.572 1.000 0.840 85 VAL A O 1
ATOM 1381 N N . SER A 1 86 ? -2.671 -34.550 -30.357 1.000 0.770 86 SER A N 1
ATOM 1382 C CA . SER A 1 86 ? -4.075 -34.778 -30.683 1.000 0.770 86 SER A CA 1
ATOM 1383 C C . SER A 1 86 ? -4.189 -36.018 -31.566 1.000 0.770 86 SER A C 1
ATOM 1384 O O . SER A 1 86 ? -3.320 -36.280 -32.398 1.000 0.770 86 SER A O 1
ATOM 1392 N N . ALA A 1 87 ? -5.272 -36.784 -31.420 1.000 0.640 87 ALA A N 1
ATOM 1393 C CA . ALA A 1 87 ? -5.631 -37.736 -32.467 1.000 0.640 87 ALA A CA 1
ATOM 1394 C C . ALA A 1 87 ? -5.797 -36.960 -33.785 1.000 0.640 87 ALA A C 1
ATOM 1395 O O . ALA A 1 87 ? -6.288 -35.828 -33.759 1.000 0.640 87 ALA A O 1
ATOM 1402 N N . ALA A 1 88 ? -5.335 -37.537 -34.896 1.000 0.480 88 ALA A N 1
ATOM 1403 C CA . ALA A 1 88 ? -5.531 -36.941 -36.211 1.000 0.480 88 ALA A CA 1
ATOM 1404 C C . ALA A 1 88 ? -7.035 -36.729 -36.447 1.000 0.480 88 ALA A C 1
ATOM 1405 O O . ALA A 1 88 ? -7.821 -37.652 -36.211 1.000 0.480 88 ALA A O 1
ATOM 1412 N N . GLU A 1 89 ? -7.409 -35.517 -36.859 1.000 0.380 89 GLU A N 1
ATOM 1413 C CA . GLU A 1 89 ? -8.732 -35.244 -37.435 1.000 0.380 89 GLU A CA 1
ATOM 1414 C C . GLU A 1 89 ? -8.858 -35.854 -38.836 1.000 0.380 89 GLU A C 1
ATOM 1415 O O . GLU A 1 89 ? -7.849 -35.843 -39.583 1.000 0.380 89 GLU A O 1
ATOM 1428 N N . MET B 2 1 ? 15.480 18.302 24.214 1.000 0.270 1 MET B N 1
ATOM 1429 C CA . MET B 2 1 ? 15.667 18.052 22.769 1.000 0.270 1 MET B CA 1
ATOM 1430 C C . MET B 2 1 ? 14.404 18.516 22.074 1.000 0.270 1 MET B C 1
ATOM 1431 O O . MET B 2 1 ? 13.338 18.096 22.500 1.000 0.270 1 MET B O 1
ATOM 1447 N N . MET B 2 2 ? 14.503 19.435 21.109 1.000 0.320 2 MET B N 1
ATOM 1448 C CA . MET B 2 2 ? 13.335 19.857 20.326 1.000 0.320 2 MET B CA 1
ATOM 1449 C C . MET B 2 2 ? 12.790 18.645 19.572 1.000 0.320 2 MET B C 1
ATOM 1450 O O . MET B 2 2 ? 13.557 17.951 18.907 1.000 0.320 2 MET B O 1
ATOM 1464 N N . ASN B 2 3 ? 11.495 18.368 19.736 1.000 0.420 3 ASN B N 1
ATOM 1465 C CA . ASN B 2 3 ? 10.827 17.268 19.051 1.000 0.420 3 ASN B CA 1
ATOM 1466 C C . ASN B 2 3 ? 10.965 17.500 17.549 1.000 0.420 3 ASN B C 1
ATOM 1467 O O . ASN B 2 3 ? 10.478 18.508 17.041 1.000 0.420 3 ASN B O 1
ATOM 1478 N N . HIS B 2 4 ? 11.645 16.586 16.858 1.000 0.520 4 HIS B N 1
ATOM 1479 C CA . HIS B 2 4 ? 11.689 16.586 15.404 1.000 0.520 4 HIS B CA 1
ATOM 1480 C C . HIS B 2 4 ? 10.267 16.365 14.888 1.000 0.520 4 HIS B C 1
ATOM 1481 O O . HIS B 2 4 ? 9.782 15.235 14.835 1.000 0.520 4 HIS B O 1
ATOM 1495 N N . GLN B 2 5 ? 9.577 17.463 14.581 1.000 0.700 5 GLN B N 1
ATOM 1496 C CA . GLN B 2 5 ? 8.276 17.411 13.941 1.000 0.700 5 GLN B CA 1
ATOM 1497 C C . GLN B 2 5 ? 8.481 16.879 12.531 1.000 0.700 5 GLN B C 1
ATOM 1498 O O . GLN B 2 5 ? 9.309 17.382 11.772 1.000 0.700 5 GLN B O 1
ATOM 1512 N N . PHE B 2 6 ? 7.728 15.837 12.197 1.000 0.950 6 PHE B N 1
ATOM 1513 C CA . PHE B 2 6 ? 7.660 15.271 10.858 1.000 0.950 6 PHE B CA 1
ATOM 1514 C C . PHE B 2 6 ? 6.811 16.187 9.962 1.000 0.950 6 PHE B C 1
ATOM 1515 O O . PHE B 2 6 ? 5.773 15.793 9.430 1.000 0.950 6 PHE B O 1
ATOM 1532 N N . SER B 2 7 ? 7.251 17.443 9.874 1.000 0.970 7 SER B N 1
ATOM 1533 C CA . SER B 2 7 ? 6.528 18.566 9.302 1.000 0.970 7 SER B CA 1
ATOM 1534 C C . SER B 2 7 ? 7.083 18.908 7.935 1.000 0.970 7 SER B C 1
ATOM 1535 O O . SER B 2 7 ? 8.282 19.136 7.765 1.000 0.970 7 SER B O 1
ATOM 1543 N N . SER B 2 8 ? 6.187 19.038 6.966 1.000 0.970 8 SER B N 1
ATOM 1544 C CA . SER B 2 8 ? 6.534 19.534 5.636 1.000 0.970 8 SER B CA 1
ATOM 1545 C C . SER B 2 8 ? 7.009 20.995 5.643 1.000 0.970 8 SER B C 1
ATOM 1546 O O . SER B 2 8 ? 7.696 21.397 4.707 1.000 0.970 8 SER B O 1
ATOM 1554 N N . LEU B 2 9 ? 6.701 21.773 6.693 1.000 0.960 9 LEU B N 1
ATOM 1555 C CA . LEU B 2 9 ? 7.164 23.163 6.852 1.000 0.960 9 LEU B CA 1
ATOM 1556 C C . LEU B 2 9 ? 8.669 23.254 7.151 1.000 0.960 9 LEU B C 1
ATOM 1557 O O . LEU B 2 9 ? 9.307 24.246 6.818 1.000 0.960 9 LEU B O 1
ATOM 1573 N N . GLU B 2 10 ? 9.255 22.204 7.727 1.000 0.950 10 GLU B N 1
ATOM 1574 C CA . GLU B 2 10 ? 10.675 22.165 8.099 1.000 0.950 10 GLU B CA 1
ATOM 1575 C C . GLU B 2 10 ? 11.547 21.457 7.042 1.000 0.950 10 GLU B C 1
ATOM 1576 O O . GLU B 2 10 ? 12.747 21.276 7.258 1.000 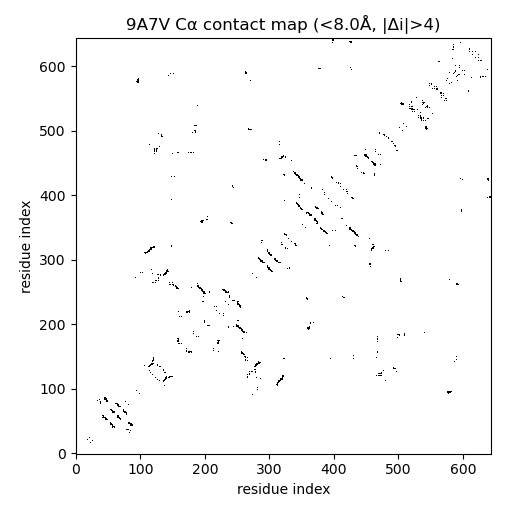0.950 10 GLU B O 1
ATOM 1588 N N . ARG B 2 11 ? 10.987 21.056 5.885 1.000 0.940 11 ARG B N 1
ATOM 1589 C CA . ARG B 2 11 ? 11.685 20.246 4.860 1.000 0.940 11 ARG B CA 1
ATOM 1590 C C . ARG B 2 11 ? 13.042 20.802 4.442 1.000 0.940 11 ARG B C 1
ATOM 1591 O O . ARG B 2 11 ? 14.013 20.050 4.402 1.000 0.940 11 ARG B O 1
ATOM 1612 N N . ASP B 2 12 ? 13.120 22.096 4.136 1.000 0.930 12 ASP B N 1
ATOM 1613 C CA . ASP B 2 12 ? 14.362 22.736 3.679 1.000 0.930 12 ASP B CA 1
ATOM 1614 C C . ASP B 2 12 ? 15.465 22.609 4.734 1.000 0.930 12 ASP B C 1
ATOM 1615 O O . ASP B 2 12 ? 16.619 22.291 4.424 1.000 0.930 12 ASP B O 1
ATOM 1624 N N . ARG B 2 13 ? 15.100 22.811 6.004 1.000 0.950 13 ARG B N 1
ATOM 1625 C CA . ARG B 2 13 ? 16.009 22.637 7.132 1.000 0.950 13 ARG B CA 1
ATOM 1626 C C . ARG B 2 13 ? 16.404 21.172 7.290 1.000 0.950 13 ARG B C 1
ATOM 1627 O O . ARG B 2 13 ? 17.587 20.909 7.472 1.000 0.950 13 ARG B O 1
ATOM 1648 N N . MET B 2 14 ? 15.462 20.233 7.176 1.000 0.960 14 MET B N 1
ATOM 1649 C CA . MET B 2 14 ? 15.752 18.795 7.241 1.000 0.960 14 MET B CA 1
ATOM 1650 C C . MET B 2 14 ? 16.769 18.391 6.168 1.000 0.960 14 MET B C 1
ATOM 1651 O O . MET B 2 14 ? 17.812 17.838 6.505 1.000 0.960 14 MET B O 1
ATOM 1665 N N . LEU B 2 15 ? 16.527 18.747 4.902 1.000 0.970 15 LEU B N 1
ATOM 1666 C CA . LEU B 2 15 ? 17.448 18.476 3.789 1.000 0.970 15 LEU B CA 1
ATOM 1667 C C . LEU B 2 15 ? 18.829 19.106 4.020 1.000 0.970 15 LEU B C 1
ATOM 1668 O O . LEU B 2 15 ? 19.855 18.470 3.788 1.000 0.970 15 LEU B O 1
ATOM 1684 N N . THR B 2 16 ? 18.868 20.334 4.542 1.000 0.970 16 THR B N 1
ATOM 1685 C CA . THR B 2 16 ? 20.122 21.015 4.897 1.000 0.970 16 THR B CA 1
ATOM 1686 C C . THR B 2 16 ? 20.854 20.304 6.040 1.000 0.970 16 THR B C 1
ATOM 1687 O O . THR B 2 16 ? 22.071 20.129 5.979 1.000 0.970 16 THR B O 1
ATOM 1698 N N . ASP B 2 17 ? 20.149 19.864 7.081 1.000 0.960 17 ASP B N 1
ATOM 1699 C CA . ASP B 2 17 ? 20.731 19.174 8.235 1.000 0.960 17 ASP B CA 1
ATOM 1700 C C . ASP B 2 17 ? 21.285 17.785 7.868 1.000 0.960 17 ASP B C 1
ATOM 1701 O O . ASP B 2 17 ? 22.293 17.368 8.448 1.000 0.960 17 ASP B O 1
ATOM 1710 N N . MET B 2 18 ? 20.716 17.111 6.859 1.000 0.960 18 MET B N 1
ATOM 1711 C CA . MET B 2 18 ? 21.245 15.844 6.331 1.000 0.960 18 MET B CA 1
ATOM 1712 C C . MET B 2 18 ? 22.664 15.981 5.764 1.000 0.960 18 MET B C 1
ATOM 1713 O O . MET B 2 18 ? 23.448 15.040 5.836 1.000 0.960 18 MET B O 1
ATOM 1727 N N . THR B 2 19 ? 23.034 17.156 5.248 1.000 0.980 19 THR B N 1
ATOM 1728 C CA . THR B 2 19 ? 24.375 17.400 4.676 1.000 0.980 19 THR B CA 1
ATOM 1729 C C . THR B 2 19 ? 25.489 17.506 5.720 1.000 0.980 19 THR B C 1
ATOM 1730 O O . THR B 2 19 ? 26.669 17.408 5.388 1.000 0.980 19 THR B O 1
ATOM 1741 N N . LYS B 2 20 ? 25.139 17.702 6.998 1.000 0.970 20 LYS B N 1
ATOM 1742 C CA . LYS B 2 20 ? 26.094 18.018 8.075 1.000 0.970 20 LYS B CA 1
ATOM 1743 C C . LYS B 2 20 ? 26.629 16.780 8.799 1.000 0.970 20 LYS B C 1
ATOM 1744 O O . LYS B 2 20 ? 27.393 16.913 9.754 1.000 0.970 20 LYS B O 1
ATOM 1763 N N . LYS B 2 21 ? 26.183 15.581 8.418 1.000 0.960 21 LYS B N 1
ATOM 1764 C CA . LYS B 2 21 ? 26.454 14.332 9.140 1.000 0.960 21 LYS B CA 1
ATOM 1765 C C . LYS B 2 21 ? 26.523 13.137 8.195 1.000 0.960 21 LYS B C 1
ATOM 1766 O O . LYS B 2 21 ? 25.842 13.092 7.179 1.000 0.960 21 LYS B O 1
ATOM 1785 N N . THR B 2 22 ? 27.328 12.151 8.584 1.000 0.980 22 THR B N 1
ATOM 1786 C CA . THR B 2 22 ? 27.374 10.835 7.940 1.000 0.980 22 THR B CA 1
ATOM 1787 C C . THR B 2 22 ? 26.401 9.897 8.648 1.000 0.980 22 THR B C 1
ATOM 1788 O O . THR B 2 22 ? 26.489 9.715 9.867 1.000 0.980 22 THR B O 1
ATOM 1799 N N . TYR B 2 23 ? 25.475 9.307 7.895 1.000 0.990 23 TYR B N 1
ATOM 1800 C CA . TYR B 2 23 ? 24.514 8.324 8.399 1.000 0.990 23 TYR B CA 1
ATOM 1801 C C . TYR B 2 23 ? 25.123 6.916 8.428 1.000 0.990 23 TYR B C 1
ATOM 1802 O O . TYR B 2 23 ? 26.008 6.590 7.637 1.000 0.990 23 TYR B O 1
ATOM 1820 N N . ASP B 2 24 ? 24.643 6.052 9.322 1.000 0.990 24 ASP B N 1
ATOM 1821 C CA . ASP B 2 24 ? 25.014 4.632 9.271 1.000 0.990 24 ASP B CA 1
ATOM 1822 C C . ASP B 2 24 ? 24.323 3.955 8.077 1.000 0.990 24 ASP B C 1
ATOM 1823 O O . ASP B 2 24 ? 24.919 3.116 7.401 1.000 0.990 24 ASP B O 1
ATOM 1832 N N . LEU B 2 25 ? 23.087 4.377 7.780 1.000 0.990 25 LEU B N 1
ATOM 1833 C CA . LEU B 2 25 ? 22.270 3.855 6.692 1.000 0.990 25 LEU B CA 1
ATOM 1834 C C . LEU B 2 25 ? 21.483 4.969 5.984 1.000 0.990 25 LEU B C 1
ATOM 1835 O O . LEU B 2 25 ? 20.755 5.732 6.619 1.000 0.990 25 LEU B O 1
ATOM 1851 N N . PHE B 2 26 ? 21.573 5.004 4.655 1.000 0.990 26 PHE B N 1
ATOM 1852 C CA . PHE B 2 26 ? 20.707 5.801 3.787 1.000 0.990 26 PHE B CA 1
ATOM 1853 C C . PHE B 2 26 ? 19.776 4.889 2.981 1.000 0.990 26 PHE B C 1
ATOM 1854 O O . PHE B 2 26 ? 20.224 3.909 2.388 1.000 0.990 26 PHE B O 1
ATOM 1871 N N . ILE B 2 27 ? 18.483 5.202 2.936 1.000 0.990 27 ILE B N 1
ATOM 1872 C CA . ILE B 2 27 ? 17.466 4.399 2.242 1.000 0.990 27 ILE B CA 1
ATOM 1873 C C . ILE B 2 27 ? 16.853 5.215 1.106 1.000 0.990 27 ILE B C 1
ATOM 1874 O O . ILE B 2 27 ? 16.476 6.370 1.281 1.000 0.990 27 ILE B O 1
ATOM 1890 N N . ILE B 2 28 ? 16.715 4.605 -0.066 1.000 0.990 28 ILE B N 1
ATOM 1891 C CA . ILE B 2 28 ? 16.131 5.234 -1.250 1.000 0.990 28 ILE B CA 1
ATOM 1892 C C . ILE B 2 28 ? 14.805 4.539 -1.552 1.000 0.990 28 ILE B C 1
ATOM 1893 O O . ILE B 2 28 ? 14.778 3.344 -1.846 1.000 0.990 28 ILE B O 1
ATOM 1909 N N . GLY B 2 29 ? 13.713 5.296 -1.484 1.000 0.990 29 GLY B N 1
ATOM 1910 C CA . GLY B 2 29 ? 12.338 4.826 -1.620 1.000 0.990 29 GLY B CA 1
ATOM 1911 C C . GLY B 2 29 ? 11.592 4.852 -0.286 1.000 0.990 29 GLY B C 1
ATOM 1912 O O . GLY B 2 29 ? 11.978 4.198 0.675 1.000 0.990 29 GLY B O 1
ATOM 1916 N N . GLY B 2 30 ? 10.479 5.577 -0.246 1.000 0.990 30 GLY B N 1
ATOM 1917 C CA . GLY B 2 30 ? 9.561 5.727 0.886 1.000 0.990 30 GLY B CA 1
ATOM 1918 C C . GLY B 2 30 ? 8.241 4.984 0.699 1.000 0.990 30 GLY B C 1
ATOM 1919 O O . GLY B 2 30 ? 7.200 5.411 1.200 1.000 0.990 30 GLY B O 1
ATOM 1923 N N . GLY B 2 31 ? 8.263 3.875 -0.043 1.000 0.990 31 GLY B N 1
ATOM 1924 C CA . GLY B 2 31 ? 7.218 2.855 0.037 1.000 0.990 31 GLY B CA 1
ATOM 1925 C C . GLY B 2 31 ? 7.331 2.035 1.327 1.000 0.990 31 GLY B C 1
ATOM 1926 O O . GLY B 2 31 ? 8.242 2.232 2.132 1.000 0.990 31 GLY B O 1
ATOM 1930 N N . ILE B 2 32 ? 6.451 1.047 1.499 1.000 0.980 32 ILE B N 1
ATOM 1931 C CA . ILE B 2 32 ? 6.412 0.225 2.720 1.000 0.980 32 ILE B CA 1
ATOM 1932 C C . ILE B 2 32 ? 7.744 -0.479 3.025 1.000 0.980 32 ILE B C 1
ATOM 1933 O O . ILE B 2 32 ? 8.088 -0.691 4.183 1.000 0.980 32 ILE B O 1
ATOM 1949 N N . THR B 2 33 ? 8.502 -0.847 1.987 1.000 0.980 33 THR B N 1
ATOM 1950 C CA . THR B 2 33 ? 9.786 -1.544 2.150 1.000 0.980 33 THR B CA 1
ATOM 1951 C C . THR B 2 33 ? 10.819 -0.610 2.763 1.000 0.980 33 THR B C 1
ATOM 1952 O O . THR B 2 33 ? 11.417 -0.956 3.774 1.000 0.980 33 THR B O 1
ATOM 1963 N N . GLY B 2 34 ? 10.971 0.603 2.224 1.000 0.990 34 GLY B N 1
ATOM 1964 C CA . GLY B 2 34 ? 11.870 1.596 2.805 1.000 0.990 34 GLY B CA 1
ATOM 1965 C C . GLY B 2 34 ? 11.423 2.068 4.187 1.000 0.990 34 GLY B C 1
ATOM 1966 O O . GLY B 2 34 ? 12.254 2.148 5.085 1.000 0.990 34 GLY B O 1
ATOM 1970 N N . ALA B 2 35 ? 10.117 2.279 4.397 1.000 0.990 35 ALA B N 1
ATOM 1971 C CA . ALA B 2 35 ? 9.566 2.620 5.710 1.000 0.990 35 ALA B CA 1
ATOM 1972 C C . ALA B 2 35 ? 9.860 1.526 6.754 1.000 0.990 35 ALA B C 1
ATOM 1973 O O . ALA B 2 35 ? 10.317 1.818 7.857 1.000 0.990 35 ALA B O 1
ATOM 1980 N N . GLY B 2 36 ? 9.654 0.254 6.393 1.000 0.990 36 GLY B N 1
ATOM 1981 C CA . GLY B 2 36 ? 9.974 -0.888 7.248 1.000 0.990 36 GLY B CA 1
ATOM 1982 C C . GLY B 2 36 ? 11.456 -0.967 7.596 1.000 0.990 36 GLY B C 1
ATOM 1983 O O . GLY B 2 36 ? 11.799 -1.136 8.766 1.000 0.990 36 GLY B O 1
ATOM 1987 N N . THR B 2 37 ? 12.328 -0.811 6.596 1.000 0.990 37 THR B N 1
ATOM 1988 C CA . THR B 2 37 ? 13.785 -0.787 6.785 1.000 0.990 37 THR B CA 1
ATOM 1989 C C . THR B 2 37 ? 14.198 0.366 7.696 1.000 0.990 37 THR B C 1
ATOM 1990 O O . THR B 2 37 ? 15.010 0.166 8.597 1.000 0.990 37 THR B O 1
ATOM 2001 N N . ALA B 2 38 ? 13.603 1.551 7.516 1.000 0.990 38 ALA B N 1
ATOM 2002 C CA . ALA B 2 38 ? 13.873 2.717 8.347 1.000 0.990 38 ALA B CA 1
ATOM 2003 C C . ALA B 2 38 ? 13.478 2.472 9.807 1.000 0.990 38 ALA B C 1
ATOM 2004 O O . ALA B 2 38 ? 14.272 2.749 10.705 1.000 0.990 38 ALA B O 1
ATOM 2011 N N . LEU B 2 39 ? 12.292 1.901 10.044 1.000 0.990 39 LEU B N 1
ATOM 2012 C CA . LEU B 2 39 ? 11.817 1.578 11.388 1.000 0.990 39 LEU B CA 1
ATOM 2013 C C . LEU B 2 39 ? 12.736 0.571 12.084 1.000 0.990 39 LEU B C 1
ATOM 2014 O O . LEU B 2 39 ? 13.156 0.801 13.218 1.000 0.990 39 LEU B O 1
ATOM 2030 N N . ASP B 2 40 ? 13.068 -0.537 11.419 1.000 0.990 40 ASP B N 1
ATOM 2031 C CA . ASP B 2 40 ? 13.915 -1.559 12.032 1.000 0.990 40 ASP B CA 1
ATOM 2032 C C . ASP B 2 40 ? 15.319 -1.011 12.336 1.000 0.990 40 ASP B C 1
ATOM 2033 O O . ASP B 2 40 ? 15.764 -1.088 13.481 1.000 0.990 40 ASP B O 1
ATOM 2042 N N . ALA B 2 41 ? 15.974 -0.354 11.376 1.000 0.990 41 ALA B N 1
ATOM 2043 C CA . ALA B 2 41 ? 17.308 0.218 11.565 1.000 0.990 41 ALA B CA 1
ATOM 2044 C C . ALA B 2 41 ? 17.351 1.297 12.664 1.000 0.990 41 ALA B C 1
ATOM 2045 O O . ALA B 2 41 ? 18.198 1.232 13.563 1.000 0.990 41 ALA B O 1
ATOM 2052 N N . ALA B 2 42 ? 16.416 2.252 12.655 1.000 0.990 42 ALA B N 1
ATOM 2053 C CA . ALA B 2 42 ? 16.368 3.309 13.665 1.000 0.990 42 ALA B CA 1
ATOM 2054 C C . ALA B 2 42 ? 16.084 2.735 15.062 1.000 0.990 42 ALA B C 1
ATOM 2055 O O . ALA B 2 42 ? 16.747 3.097 16.033 1.000 0.990 42 ALA B O 1
ATOM 2062 N N . SER B 2 43 ? 15.188 1.746 15.176 1.000 0.990 43 SER B N 1
ATOM 2063 C CA . SER B 2 43 ? 14.893 1.092 16.461 1.000 0.990 43 SER B CA 1
ATOM 2064 C C . SER B 2 43 ? 16.067 0.282 17.040 1.000 0.990 43 SER B C 1
ATOM 2065 O O . SER B 2 43 ? 16.148 0.031 18.253 1.000 0.990 43 SER B O 1
ATOM 2073 N N . ARG B 2 44 ? 17.014 -0.122 16.188 1.000 0.980 44 ARG B N 1
ATOM 2074 C CA . ARG B 2 44 ? 18.298 -0.726 16.573 1.000 0.980 44 ARG B CA 1
ATOM 2075 C C . ARG B 2 44 ? 19.357 0.316 16.963 1.000 0.980 44 ARG B C 1
ATOM 2076 O O . ARG B 2 44 ? 20.381 -0.043 17.537 1.000 0.980 44 ARG B O 1
ATOM 2097 N N . GLY B 2 45 ? 19.087 1.604 16.746 1.000 0.980 45 GLY B N 1
ATOM 2098 C CA . GLY B 2 45 ? 19.947 2.722 17.136 1.000 0.980 45 GLY B CA 1
ATOM 2099 C C . GLY B 2 45 ? 20.968 3.135 16.075 1.000 0.980 45 GLY B C 1
ATOM 2100 O O . GLY B 2 45 ? 21.999 3.713 16.436 1.000 0.980 45 GLY B O 1
ATOM 2104 N N . MET B 2 46 ? 20.716 2.800 14.805 1.000 0.980 46 MET B N 1
ATOM 2105 C CA . MET B 2 46 ? 21.440 3.347 13.652 1.000 0.980 46 MET B CA 1
ATOM 2106 C C . MET B 2 46 ? 20.990 4.785 13.384 1.000 0.980 46 MET B C 1
ATOM 2107 O O . MET B 2 46 ? 19.819 5.115 13.566 1.000 0.980 46 MET B O 1
ATOM 2121 N N . LYS B 2 47 ? 21.892 5.637 12.891 1.000 0.980 47 LYS B N 1
ATOM 2122 C CA . LYS B 2 47 ? 21.502 6.908 12.268 1.000 0.980 47 LYS B CA 1
ATOM 2123 C C . LYS B 2 47 ? 20.984 6.630 10.867 1.000 0.980 47 LYS B C 1
ATOM 2124 O O . LYS B 2 47 ? 21.752 6.194 10.008 1.000 0.980 47 LYS B O 1
ATOM 2143 N N . VAL B 2 48 ? 19.707 6.912 10.642 1.000 0.990 48 VAL B N 1
ATOM 2144 C CA . VAL B 2 48 ? 19.020 6.561 9.398 1.000 0.990 48 VAL B CA 1
ATOM 2145 C C . VAL B 2 48 ? 18.486 7.804 8.706 1.000 0.990 48 VAL B C 1
ATOM 2146 O O . VAL B 2 48 ? 17.776 8.598 9.316 1.000 0.990 48 VAL B O 1
ATOM 2159 N N . ALA B 2 49 ? 18.776 7.920 7.417 1.000 0.990 49 ALA B N 1
ATOM 2160 C CA . ALA B 2 49 ? 18.162 8.873 6.502 1.000 0.990 49 ALA B CA 1
ATOM 2161 C C . ALA B 2 49 ? 17.367 8.121 5.431 1.000 0.990 49 ALA B C 1
ATOM 2162 O O . ALA B 2 49 ? 17.716 6.994 5.063 1.000 0.990 49 ALA B O 1
ATOM 2169 N N . LEU B 2 50 ? 16.314 8.743 4.907 1.000 0.990 50 LEU B N 1
ATOM 2170 C CA . LEU B 2 50 ? 15.552 8.174 3.800 1.000 0.990 50 LEU B CA 1
ATOM 2171 C C . LEU B 2 50 ? 15.090 9.259 2.833 1.000 0.990 50 LEU B C 1
ATOM 2172 O O . LEU B 2 50 ? 14.612 10.305 3.256 1.000 0.990 50 LEU B O 1
ATOM 2188 N N . SER B 2 51 ? 15.160 8.968 1.538 1.000 0.990 51 SER B N 1
ATOM 2189 C CA . SER B 2 51 ? 14.643 9.840 0.483 1.000 0.990 51 SER B CA 1
ATOM 2190 C C . SER B 2 51 ? 13.557 9.156 -0.337 1.000 0.990 51 SER B C 1
ATOM 2191 O O . SER B 2 51 ? 13.739 8.037 -0.817 1.000 0.990 51 SER B O 1
ATOM 2199 N N . GLU B 2 52 ? 12.433 9.842 -0.528 1.000 0.990 52 GLU B N 1
ATOM 2200 C CA . GLU B 2 52 ? 11.353 9.460 -1.442 1.000 0.990 52 GLU B CA 1
ATOM 2201 C C . GLU B 2 52 ? 11.191 10.546 -2.504 1.000 0.990 52 GLU B C 1
ATOM 2202 O O . GLU B 2 52 ? 11.046 11.722 -2.178 1.000 0.990 52 GLU B O 1
ATOM 2214 N N . MET B 2 53 ? 11.231 10.156 -3.779 1.000 0.980 53 MET B N 1
ATOM 2215 C CA . MET B 2 53 ? 11.207 11.098 -4.900 1.000 0.980 53 MET B CA 1
ATOM 2216 C C . MET B 2 53 ? 9.834 11.751 -5.124 1.000 0.980 53 MET B C 1
ATOM 2217 O O . MET B 2 53 ? 9.759 12.826 -5.710 1.000 0.980 53 MET B O 1
ATOM 2231 N N . GLN B 2 54 ? 8.759 11.100 -4.686 1.000 0.980 54 GLN B N 1
ATOM 2232 C CA . GLN B 2 54 ? 7.388 11.608 -4.681 1.000 0.980 54 GLN B CA 1
ATOM 2233 C C . GLN B 2 54 ? 6.955 11.831 -3.223 1.000 0.980 54 GLN B C 1
ATOM 2234 O O . GLN B 2 54 ? 7.777 12.194 -2.391 1.000 0.980 54 GLN B O 1
ATOM 2248 N N . ASP B 2 55 ? 5.691 11.595 -2.884 1.000 0.990 55 ASP B N 1
ATOM 2249 C CA . ASP B 2 55 ? 5.264 11.439 -1.493 1.000 0.990 55 ASP B CA 1
ATOM 2250 C C . ASP B 2 55 ? 5.465 10.003 -0.992 1.000 0.990 55 ASP B C 1
ATOM 2251 O O . ASP B 2 55 ? 5.513 9.044 -1.771 1.000 0.990 55 ASP B O 1
ATOM 2260 N N . PHE B 2 56 ? 5.524 9.838 0.328 1.000 0.990 56 PHE B N 1
ATOM 2261 C CA . PHE B 2 56 ? 5.520 8.525 0.959 1.000 0.990 56 PHE B CA 1
ATOM 2262 C C . PHE B 2 56 ? 4.324 7.702 0.478 1.000 0.990 56 PHE B C 1
ATOM 2263 O O . PHE B 2 56 ? 3.207 8.198 0.364 1.000 0.990 56 PHE B O 1
ATOM 2280 N N . ALA B 2 57 ? 4.570 6.429 0.173 1.000 0.980 57 ALA B N 1
ATOM 2281 C CA . ALA B 2 57 ? 3.609 5.512 -0.442 1.000 0.980 57 ALA B CA 1
ATOM 2282 C C . ALA B 2 57 ? 3.109 5.858 -1.863 1.000 0.980 57 ALA B C 1
ATOM 2283 O O . ALA B 2 57 ? 2.331 5.072 -2.403 1.000 0.980 57 ALA B O 1
ATOM 2290 N N . ALA B 2 58 ? 3.541 6.948 -2.515 1.000 0.980 58 ALA B N 1
ATOM 2291 C CA . ALA B 2 58 ? 3.026 7.357 -3.835 1.000 0.980 58 ALA B CA 1
ATOM 2292 C C . ALA B 2 58 ? 3.291 6.360 -4.977 1.000 0.980 58 ALA B C 1
ATOM 2293 O O . ALA B 2 58 ? 2.544 6.338 -5.963 1.000 0.980 58 ALA B O 1
ATOM 2300 N N . GLY B 2 59 ? 4.310 5.508 -4.825 1.000 0.970 59 GLY B N 1
ATOM 2301 C CA . GLY B 2 59 ? 4.524 4.339 -5.677 1.000 0.970 59 GLY B CA 1
ATOM 2302 C C . GLY B 2 59 ? 3.490 3.229 -5.437 1.000 0.970 59 GLY B C 1
ATOM 2303 O O . GLY B 2 59 ? 2.337 3.464 -5.081 1.000 0.970 59 GLY B O 1
ATOM 2307 N N . THR B 2 60 ? 3.900 1.969 -5.592 1.000 0.950 60 THR B N 1
ATOM 2308 C CA . THR B 2 60 ? 3.001 0.802 -5.465 1.000 0.950 60 THR B CA 1
ATOM 2309 C C . THR B 2 60 ? 2.335 0.665 -4.087 1.000 0.950 60 THR B C 1
ATOM 2310 O O . THR B 2 60 ? 1.284 0.037 -3.979 1.000 0.950 60 THR B O 1
ATOM 2321 N N . SER B 2 61 ? 2.908 1.252 -3.027 1.000 0.970 61 SER B N 1
ATOM 2322 C CA . SER B 2 61 ? 2.429 1.090 -1.640 1.000 0.970 61 SER B CA 1
ATOM 2323 C C . SER B 2 61 ? 1.139 1.858 -1.297 1.000 0.970 61 SER B C 1
ATOM 2324 O O . SER B 2 61 ? 0.724 1.818 -0.150 1.000 0.970 61 SER B O 1
ATOM 2332 N N . SER B 2 62 ? 0.490 2.522 -2.257 1.000 0.980 62 SER B N 1
ATOM 2333 C CA . SER B 2 62 ? -0.873 3.087 -2.121 1.000 0.980 62 SER B CA 1
ATOM 2334 C C . SER B 2 62 ? -1.868 2.529 -3.155 1.000 0.980 62 SER B C 1
ATOM 2335 O O . SER B 2 62 ? -3.029 2.943 -3.240 1.000 0.980 62 SER B O 1
ATOM 2343 N N . ARG B 2 63 ? -1.400 1.593 -3.989 1.000 0.970 63 ARG B N 1
ATOM 2344 C CA . ARG B 2 63 ? -2.065 1.149 -5.223 1.000 0.970 63 ARG B CA 1
ATOM 2345 C C . ARG B 2 63 ? -2.279 -0.364 -5.246 1.000 0.970 63 ARG B C 1
ATOM 2346 O O . ARG B 2 63 ? -2.450 -0.960 -6.305 1.000 0.970 63 ARG B O 1
ATOM 2367 N N . SER B 2 64 ? -2.226 -1.011 -4.085 1.000 0.950 64 SER B N 1
ATOM 2368 C CA . SER B 2 64 ? -2.476 -2.445 -3.972 1.000 0.950 64 SER B CA 1
ATOM 2369 C C . SER B 2 64 ? -3.979 -2.747 -3.923 1.000 0.950 64 SER B C 1
ATOM 2370 O O . SER B 2 64 ? -4.819 -1.848 -3.883 1.000 0.950 64 SER B O 1
ATOM 2378 N N . THR B 2 65 ? -4.328 -4.034 -3.843 1.000 0.940 65 THR B N 1
ATOM 2379 C CA . THR B 2 65 ? -5.690 -4.491 -3.499 1.000 0.940 65 THR B CA 1
ATOM 2380 C C . THR B 2 65 ? -6.066 -4.195 -2.043 1.000 0.940 65 THR B C 1
ATOM 2381 O O . THR B 2 65 ? -7.156 -4.554 -1.625 1.000 0.940 65 THR B O 1
ATOM 2392 N N . LYS B 2 66 ? -5.188 -3.551 -1.257 1.000 0.950 66 LYS B N 1
ATOM 2393 C CA . LYS B 2 66 ? -5.469 -3.144 0.128 1.000 0.950 66 LYS B CA 1
ATOM 2394 C C . LYS B 2 66 ? -5.800 -4.343 1.031 1.000 0.950 66 LYS B C 1
ATOM 2395 O O . LYS B 2 66 ? -6.598 -4.265 1.963 1.000 0.950 66 LYS B O 1
ATOM 2414 N N . LEU B 2 67 ? -5.129 -5.466 0.756 1.000 0.920 67 LEU B N 1
ATOM 2415 C CA . LEU B 2 67 ? -5.205 -6.715 1.509 1.000 0.920 67 LEU B CA 1
ATOM 2416 C C . LEU B 2 67 ? -3.815 -7.170 1.964 1.000 0.920 67 LEU B C 1
ATOM 2417 O O . LEU B 2 67 ? -2.859 -7.207 1.184 1.000 0.920 67 LEU B O 1
ATOM 2433 N N . VAL B 2 68 ? -3.738 -7.609 3.215 1.000 0.880 68 VAL B N 1
ATOM 2434 C CA . VAL B 2 68 ? -2.599 -8.311 3.807 1.000 0.880 68 VAL B CA 1
ATOM 2435 C C . VAL B 2 68 ? -2.869 -9.814 3.700 1.000 0.880 68 VAL B C 1
ATOM 2436 O O . VAL B 2 68 ? -3.397 -10.452 4.610 1.000 0.880 68 VAL B O 1
ATOM 2449 N N . HIS B 2 69 ? -2.534 -10.377 2.538 1.000 0.800 69 HIS B N 1
ATOM 2450 C CA . HIS B 2 69 ? -2.773 -11.788 2.228 1.000 0.800 69 HIS B CA 1
ATOM 2451 C C . HIS B 2 69 ? -1.887 -12.723 3.036 1.000 0.800 69 HIS B C 1
ATOM 2452 O O . HIS B 2 69 ? -0.671 -12.539 3.036 1.000 0.800 69 HIS B O 1
ATOM 2466 N N . GLY B 2 70 ? -2.450 -13.809 3.568 1.000 0.710 70 GLY B N 1
ATOM 2467 C CA . GLY B 2 70 ? -1.640 -14.856 4.206 1.000 0.710 70 GLY B CA 1
ATOM 2468 C C . GLY B 2 70 ? -1.038 -15.896 3.250 1.000 0.710 70 GLY B C 1
ATOM 2469 O O . GLY B 2 70 ? -0.332 -16.801 3.682 1.000 0.710 70 GLY B O 1
ATOM 2473 N N . GLY B 2 71 ? -1.273 -15.778 1.938 1.000 0.700 71 GLY B N 1
ATOM 2474 C CA . GLY B 2 71 ? -0.523 -16.548 0.941 1.000 0.700 71 GLY B CA 1
ATOM 2475 C C . GLY B 2 71 ? -1.125 -17.896 0.541 1.000 0.700 71 GLY B C 1
ATOM 2476 O O . GLY B 2 71 ? -0.397 -18.749 0.047 1.000 0.700 71 GLY B O 1
ATOM 2480 N N . LEU B 2 72 ? -2.445 -18.081 0.662 1.000 0.700 72 LEU B N 1
ATOM 2481 C CA . LEU B 2 72 ? -3.152 -19.318 0.287 1.000 0.700 72 LEU B CA 1
ATOM 2482 C C . LEU B 2 72 ? -2.735 -19.891 -1.087 1.000 0.700 72 LEU B C 1
ATOM 2483 O O . LEU B 2 72 ? -2.645 -21.102 -1.265 1.000 0.700 72 LEU B O 1
ATOM 2499 N N . ARG B 2 73 ? -2.431 -19.028 -2.067 1.000 0.680 73 ARG B N 1
ATOM 2500 C CA . ARG B 2 73 ? -2.025 -19.438 -3.423 1.000 0.680 73 ARG B CA 1
ATOM 2501 C C . ARG B 2 73 ? -0.659 -20.143 -3.473 1.000 0.680 73 ARG B C 1
ATOM 2502 O O . ARG B 2 73 ? -0.465 -20.975 -4.350 1.000 0.680 73 ARG B O 1
ATOM 2523 N N . TYR B 2 74 ? 0.249 -19.879 -2.531 1.000 0.680 74 TYR B N 1
ATOM 2524 C CA . TYR B 2 74 ? 1.559 -20.548 -2.435 1.000 0.680 74 TYR B CA 1
ATOM 2525 C C . TYR B 2 74 ? 1.442 -22.026 -2.059 1.000 0.680 74 TYR B C 1
ATOM 2526 O O . TYR B 2 74 ? 2.304 -22.835 -2.389 1.000 0.680 74 TYR B O 1
ATOM 2544 N N . LEU B 2 75 ? 0.318 -22.402 -1.451 1.000 0.660 75 LEU B N 1
ATOM 2545 C CA . LEU B 2 75 ? -0.014 -23.790 -1.154 1.000 0.660 75 LEU B CA 1
ATOM 2546 C C . LEU B 2 75 ? -0.171 -24.617 -2.446 1.000 0.660 75 LEU B C 1
ATOM 2547 O O . LEU B 2 75 ? 0.188 -25.790 -2.449 1.000 0.660 75 LEU B O 1
ATOM 2563 N N . LYS B 2 76 ? -0.602 -23.997 -3.565 1.000 0.610 76 LYS B N 1
ATOM 2564 C CA . LYS B 2 76 ? -0.604 -24.636 -4.901 1.000 0.610 76 LYS B CA 1
ATOM 2565 C C . LYS B 2 76 ? 0.806 -24.880 -5.454 1.000 0.610 76 LYS B C 1
ATOM 2566 O O . LYS B 2 76 ? 0.966 -25.742 -6.306 1.000 0.610 76 LYS B O 1
ATOM 2585 N N . GLN B 2 77 ? 1.802 -24.127 -4.990 1.000 0.580 77 GLN B N 1
ATOM 2586 C CA . GLN B 2 77 ? 3.209 -24.245 -5.393 1.000 0.580 77 GLN B CA 1
ATOM 2587 C C . GLN B 2 77 ? 4.044 -25.037 -4.370 1.000 0.580 77 GLN B C 1
ATOM 2588 O O . GLN B 2 77 ? 5.261 -25.067 -4.478 1.000 0.580 77 GLN B O 1
ATOM 2602 N N . PHE B 2 78 ? 3.409 -25.666 -3.369 1.000 0.570 78 PHE B N 1
ATOM 2603 C CA . PHE B 2 78 ? 4.073 -26.402 -2.279 1.000 0.570 78 PHE B CA 1
ATOM 2604 C C . PHE B 2 78 ? 5.041 -25.576 -1.421 1.000 0.570 78 PHE B C 1
ATOM 2605 O O . PHE B 2 78 ? 5.848 -26.118 -0.668 1.000 0.570 78 PHE B O 1
ATOM 2622 N N . GLU B 2 79 ? 4.899 -24.257 -1.441 1.000 0.690 79 GLU B N 1
ATOM 2623 C CA . GLU B 2 79 ? 5.708 -23.325 -0.656 1.000 0.690 79 GLU B CA 1
ATOM 2624 C C . GLU B 2 79 ? 5.164 -23.238 0.790 1.000 0.690 79 GLU B C 1
ATOM 2625 O O . GLU B 2 79 ? 4.756 -22.190 1.287 1.000 0.690 79 GLU B O 1
ATOM 2637 N N . VAL B 2 80 ? 5.118 -24.384 1.482 1.000 0.700 80 VAL B N 1
ATOM 2638 C CA . VAL B 2 80 ? 4.516 -24.567 2.820 1.000 0.700 80 VAL B CA 1
ATOM 2639 C C . VAL B 2 80 ? 5.162 -23.661 3.867 1.000 0.700 80 VAL B C 1
ATOM 2640 O O . VAL B 2 80 ? 4.462 -23.047 4.673 1.000 0.700 80 VAL B O 1
ATOM 2653 N N . LYS B 2 81 ? 6.497 -23.550 3.841 1.000 0.700 81 LYS B N 1
ATOM 2654 C CA . LYS B 2 81 ? 7.255 -22.671 4.743 1.000 0.700 81 LYS B CA 1
ATOM 2655 C C . LYS B 2 81 ? 6.840 -21.212 4.553 1.000 0.700 81 LYS B C 1
ATOM 2656 O O . LYS B 2 81 ? 6.611 -20.511 5.533 1.000 0.700 81 LYS B O 1
ATOM 2675 N N . MET B 2 82 ? 6.655 -20.805 3.299 1.000 0.720 82 MET B N 1
ATOM 2676 C CA . MET B 2 82 ? 6.242 -19.454 2.941 1.000 0.720 82 MET B CA 1
ATOM 2677 C C . MET B 2 82 ? 4.830 -19.142 3.445 1.000 0.720 82 MET B C 1
ATOM 2678 O O . MET B 2 82 ? 4.613 -18.084 4.022 1.000 0.720 82 MET B O 1
ATOM 2692 N N . VAL B 2 83 ? 3.875 -20.070 3.302 1.000 0.740 83 VAL B N 1
ATOM 2693 C CA . VAL B 2 83 ? 2.520 -19.895 3.861 1.000 0.740 83 VAL B CA 1
ATOM 2694 C C . VAL B 2 83 ? 2.570 -19.738 5.382 1.000 0.740 83 VAL B C 1
ATOM 2695 O O . VAL B 2 83 ? 1.885 -18.878 5.933 1.000 0.740 83 VAL B O 1
ATOM 2708 N N . ALA B 2 84 ? 3.386 -20.547 6.065 1.000 0.780 84 ALA B N 1
ATOM 2709 C CA . ALA B 2 84 ? 3.526 -20.467 7.515 1.000 0.780 84 ALA B CA 1
ATOM 2710 C C . ALA B 2 84 ? 4.153 -19.137 7.975 1.000 0.780 84 ALA B C 1
ATOM 2711 O O . ALA B 2 84 ? 3.705 -18.570 8.972 1.000 0.780 84 ALA B O 1
ATOM 2718 N N . GLU B 2 85 ? 5.157 -18.623 7.257 1.000 0.770 85 GLU B N 1
ATOM 2719 C CA . GLU B 2 85 ? 5.758 -17.310 7.529 1.000 0.770 85 GLU B CA 1
ATOM 2720 C C . GLU B 2 85 ? 4.770 -16.173 7.278 1.000 0.770 85 GLU B C 1
ATOM 2721 O O . GLU B 2 85 ? 4.447 -15.432 8.202 1.000 0.770 85 GLU B O 1
ATOM 2733 N N . VAL B 2 86 ? 4.226 -16.073 6.063 1.000 0.770 86 VAL B N 1
ATOM 2734 C CA . VAL B 2 86 ? 3.325 -14.981 5.658 1.000 0.770 86 VAL B CA 1
ATOM 2735 C C . VAL B 2 86 ? 2.043 -14.977 6.502 1.000 0.770 86 VAL B C 1
ATOM 2736 O O . VAL B 2 86 ? 1.553 -13.919 6.899 1.000 0.770 86 VAL B O 1
ATOM 2749 N N . GLY B 2 87 ? 1.514 -16.160 6.824 1.000 0.800 87 GLY B N 1
ATOM 2750 C CA . GLY B 2 87 ? 0.327 -16.320 7.658 1.000 0.800 87 GLY B CA 1
ATOM 2751 C C . GLY B 2 87 ? 0.524 -15.856 9.102 1.000 0.800 87 GLY B C 1
ATOM 2752 O O . GLY B 2 87 ? -0.351 -15.184 9.644 1.000 0.800 87 GLY B O 1
ATOM 2756 N N . LYS B 2 88 ? 1.680 -16.150 9.713 1.000 0.840 88 LYS B N 1
ATOM 2757 C CA . LYS B 2 88 ? 2.030 -15.606 11.038 1.000 0.840 88 LYS B CA 1
ATOM 2758 C C . LYS B 2 88 ? 2.285 -14.105 10.976 1.000 0.840 88 LYS B C 1
ATOM 2759 O O . LYS B 2 88 ? 1.918 -13.381 11.899 1.000 0.840 88 LYS B O 1
ATOM 2778 N N . GLU B 2 89 ? 2.873 -13.641 9.883 1.000 0.880 89 GLU B N 1
ATOM 2779 C CA . GLU B 2 89 ? 3.266 -12.250 9.736 1.000 0.880 89 GLU B CA 1
ATOM 2780 C C . GLU B 2 89 ? 2.075 -11.297 9.641 1.000 0.880 89 GLU B C 1
ATOM 2781 O O . GLU B 2 89 ? 2.092 -10.243 10.272 1.000 0.880 89 GLU B O 1
ATOM 2793 N N . ARG B 2 90 ? 0.979 -11.692 8.977 1.000 0.890 90 ARG B N 1
ATOM 2794 C CA . ARG B 2 90 ? -0.238 -10.858 8.945 1.000 0.890 90 ARG B CA 1
ATOM 2795 C C . ARG B 2 90 ? -0.799 -10.574 10.342 1.000 0.890 90 ARG B C 1
ATOM 2796 O O . ARG B 2 90 ? -1.320 -9.492 10.581 1.000 0.890 90 ARG B O 1
ATOM 2817 N N . ALA B 2 91 ? -0.682 -11.534 11.266 1.000 0.890 91 ALA B N 1
ATOM 2818 C CA . ALA B 2 91 ? -1.161 -11.369 12.634 1.000 0.890 91 ALA B CA 1
ATOM 2819 C C . ALA B 2 91 ? -0.293 -10.373 13.415 1.000 0.890 91 ALA B C 1
ATOM 2820 O O . ALA B 2 91 ? -0.819 -9.631 14.237 1.000 0.890 91 ALA B O 1
ATOM 2827 N N . ILE B 2 92 ? 1.012 -10.327 13.128 1.000 0.930 92 ILE B N 1
ATOM 2828 C CA . ILE B 2 92 ? 1.931 -9.325 13.679 1.000 0.930 92 ILE B CA 1
ATOM 2829 C C . ILE B 2 92 ? 1.592 -7.934 13.137 1.000 0.930 92 ILE B C 1
ATOM 2830 O O . ILE B 2 92 ? 1.450 -7.001 13.920 1.000 0.930 92 ILE B O 1
ATOM 2846 N N . VAL B 2 93 ? 1.396 -7.799 11.819 1.000 0.940 93 VAL B N 1
ATOM 2847 C CA . VAL B 2 93 ? 0.996 -6.521 11.198 1.000 0.940 93 VAL B CA 1
ATOM 2848 C C . VAL B 2 93 ? -0.317 -6.013 11.796 1.000 0.940 93 VAL B C 1
ATOM 2849 O O . VAL B 2 93 ? -0.406 -4.846 12.172 1.000 0.940 93 VAL B O 1
ATOM 2862 N N . TYR B 2 94 ? -1.304 -6.900 11.956 1.000 0.940 94 TYR B N 1
ATOM 2863 C CA . TYR B 2 94 ? -2.558 -6.567 12.624 1.000 0.940 94 TYR B CA 1
ATOM 2864 C C . TYR B 2 94 ? -2.347 -6.088 14.062 1.000 0.940 94 TYR B C 1
ATOM 2865 O O . TYR B 2 94 ? -2.876 -5.048 14.438 1.000 0.940 94 TYR B O 1
ATOM 2883 N N . GLU B 2 95 ? -1.573 -6.816 14.867 1.000 0.960 95 GLU B N 1
ATOM 2884 C CA . GLU B 2 95 ? -1.426 -6.486 16.287 1.000 0.960 95 GLU B CA 1
ATOM 2885 C C . GLU B 2 95 ? -0.612 -5.213 16.525 1.000 0.960 95 GLU B C 1
ATOM 2886 O O . GLU B 2 95 ? -0.888 -4.477 17.471 1.000 0.960 95 GLU B O 1
ATOM 2898 N N . ASN B 2 96 ? 0.339 -4.921 15.637 1.000 0.970 96 ASN B N 1
ATOM 2899 C CA . ASN B 2 96 ? 1.137 -3.702 15.692 1.000 0.970 96 ASN B CA 1
ATOM 2900 C C . ASN B 2 96 ? 0.370 -2.472 15.180 1.000 0.970 96 ASN B C 1
ATOM 2901 O O . ASN B 2 96 ? 0.644 -1.360 15.626 1.000 0.970 96 ASN B O 1
ATOM 2912 N N . GLY B 2 97 ? -0.581 -2.647 14.256 1.000 0.980 97 GLY B N 1
ATOM 2913 C CA . GLY B 2 97 ? -1.362 -1.566 13.648 1.000 0.980 97 GLY B CA 1
ATOM 2914 C C . GLY B 2 97 ? -2.854 -1.885 13.524 1.000 0.980 97 GLY B C 1
ATOM 2915 O O . GLY B 2 97 ? -3.371 -1.861 12.405 1.000 0.980 97 GLY B O 1
ATOM 2919 N N . PRO B 2 98 ? -3.578 -2.139 14.633 1.000 0.980 98 PRO B N 1
ATOM 2920 C CA . PRO B 2 98 ? -4.960 -2.630 14.579 1.000 0.980 98 PRO B CA 1
ATOM 2921 C C . PRO B 2 98 ? -5.963 -1.603 14.038 1.000 0.980 98 PRO B C 1
ATOM 2922 O O . PRO B 2 98 ? -7.047 -1.971 13.601 1.000 0.980 98 PRO B O 1
ATOM 2933 N N . HIS B 2 99 ? -5.604 -0.319 14.051 1.000 0.980 99 HIS B N 1
ATOM 2934 C CA . HIS B 2 99 ? -6.386 0.761 13.448 1.000 0.980 99 HIS B CA 1
ATOM 2935 C C . HIS B 2 99 ? -6.204 0.840 11.917 1.000 0.980 99 HIS B C 1
ATOM 2936 O O . HIS B 2 99 ? -7.073 1.351 11.219 1.000 0.980 99 HIS B O 1
ATOM 2950 N N . VAL B 2 100 ? -5.105 0.292 11.380 1.000 0.980 100 VAL B N 1
ATOM 2951 C CA . VAL B 2 100 ? -4.795 0.309 9.939 1.000 0.980 100 VAL B CA 1
ATOM 2952 C C . VAL B 2 100 ? -5.203 -0.986 9.253 1.000 0.980 100 VAL B C 1
ATOM 2953 O O . VAL B 2 100 ? -5.721 -0.968 8.139 1.000 0.980 100 VAL B O 1
ATOM 2966 N N . THR B 2 101 ? -4.931 -2.120 9.899 1.000 0.960 101 THR B N 1
ATOM 2967 C CA . THR B 2 101 ? -5.210 -3.460 9.383 1.000 0.960 101 THR B CA 1
ATOM 2968 C C . THR B 2 101 ? -6.284 -4.112 10.243 1.000 0.960 101 THR B C 1
ATOM 2969 O O . THR B 2 101 ? -6.189 -4.083 11.461 1.000 0.960 101 THR B O 1
ATOM 2980 N N . THR B 2 102 ? -7.298 -4.726 9.636 1.000 0.900 102 THR B N 1
ATOM 2981 C CA . THR B 2 102 ? -8.386 -5.413 10.350 1.000 0.900 102 THR B CA 1
ATOM 2982 C C . THR B 2 102 ? -8.749 -6.736 9.665 1.000 0.900 102 THR B C 1
ATOM 2983 O O . THR B 2 102 ? -8.615 -6.842 8.444 1.000 0.900 102 THR B O 1
ATOM 2994 N N . PRO B 2 103 ? -9.180 -7.770 10.413 1.000 0.910 103 PRO B N 1
ATOM 2995 C CA . PRO B 2 103 ? -9.658 -9.013 9.821 1.000 0.910 103 PRO B CA 1
ATOM 2996 C C . PRO B 2 103 ? -10.915 -8.758 8.983 1.000 0.910 103 PRO B C 1
ATOM 2997 O O . PRO B 2 103 ? -11.843 -8.095 9.437 1.000 0.910 103 PRO B O 1
ATOM 3008 N N . GLU B 2 104 ? -10.964 -9.333 7.789 1.000 0.900 104 GLU B N 1
ATOM 3009 C CA . GLU B 2 104 ? -12.087 -9.271 6.860 1.000 0.900 104 GLU B CA 1
ATOM 3010 C C . GLU B 2 104 ? -12.461 -10.700 6.464 1.000 0.900 104 GLU B C 1
ATOM 3011 O O . GLU B 2 104 ? -11.617 -11.480 6.006 1.000 0.900 104 GLU B O 1
ATOM 3023 N N . TRP B 2 105 ? -13.726 -11.068 6.650 1.000 0.930 105 TRP B N 1
ATOM 3024 C CA . TRP B 2 105 ? -14.181 -12.377 6.205 1.000 0.930 105 TRP B CA 1
ATOM 3025 C C . TRP B 2 105 ? -14.365 -12.374 4.692 1.000 0.930 105 TRP B C 1
ATOM 3026 O O . TRP B 2 105 ? -15.056 -11.523 4.145 1.000 0.930 105 TRP B O 1
ATOM 3047 N N . MET B 2 106 ? -13.779 -13.361 4.027 1.000 0.940 106 MET B N 1
ATOM 3048 C CA . MET B 2 106 ? -13.811 -13.527 2.584 1.000 0.940 106 MET B CA 1
ATOM 3049 C C . MET B 2 106 ? -14.702 -14.710 2.212 1.000 0.940 106 MET B C 1
ATOM 3050 O O . MET B 2 106 ? -14.512 -15.830 2.699 1.000 0.940 106 MET B O 1
ATOM 3064 N N . LEU B 2 107 ? -15.668 -14.458 1.330 1.000 0.960 107 LEU B N 1
ATOM 3065 C CA . LEU B 2 107 ? -16.499 -15.481 0.712 1.000 0.960 107 LEU B CA 1
ATOM 3066 C C . LEU B 2 107 ? -15.895 -15.892 -0.633 1.000 0.960 107 LEU B C 1
ATOM 3067 O O . LEU B 2 107 ? -15.736 -15.077 -1.532 1.000 0.960 107 LEU B O 1
ATOM 3083 N N . LEU B 2 108 ? -15.590 -17.174 -0.776 1.000 0.930 108 LEU B N 1
ATOM 3084 C CA . LEU B 2 108 ? -15.130 -17.793 -2.014 1.000 0.930 108 LEU B CA 1
ATOM 3085 C C . LEU B 2 108 ? -16.243 -18.688 -2.562 1.000 0.930 108 LEU B C 1
ATOM 3086 O O . LEU B 2 108 ? -16.311 -19.845 -2.147 1.000 0.930 108 LEU B O 1
ATOM 3102 N N . PRO B 2 109 ? -17.147 -18.194 -3.423 1.000 0.940 109 PRO B N 1
ATOM 3103 C CA . PRO B 2 109 ? -18.181 -19.026 -4.025 1.000 0.940 109 PRO B CA 1
ATOM 3104 C C . PRO B 2 109 ? -17.565 -20.017 -5.024 1.000 0.940 109 PRO B C 1
ATOM 3105 O O . PRO B 2 109 ? -16.563 -19.716 -5.669 1.000 0.940 109 PRO B O 1
ATOM 3116 N N . PHE B 2 110 ? -18.167 -21.200 -5.165 1.000 0.880 110 PHE B N 1
ATOM 3117 C CA . PHE B 2 110 ? -17.785 -22.178 -6.188 1.000 0.880 110 PHE B CA 1
ATOM 3118 C C . PHE B 2 110 ? -18.967 -22.499 -7.079 1.000 0.880 110 PHE B C 1
ATOM 3119 O O . PHE B 2 110 ? -20.037 -22.907 -6.610 1.000 0.880 110 PHE B O 1
ATOM 3136 N N . HIS B 2 111 ? -18.721 -22.424 -8.376 1.000 0.890 111 HIS B N 1
ATOM 3137 C CA . HIS B 2 111 ? -19.680 -22.772 -9.408 1.000 0.890 111 HIS B CA 1
ATOM 3138 C C . HIS B 2 111 ? -19.252 -24.062 -10.107 1.000 0.890 111 HIS B C 1
ATOM 3139 O O . HIS B 2 111 ? -18.086 -24.460 -10.088 1.000 0.890 111 HIS B O 1
ATOM 3153 N N . LYS B 2 112 ? -20.211 -24.769 -10.703 1.000 0.830 112 LYS B N 1
ATOM 3154 C CA . LYS B 2 112 ? -19.958 -25.993 -11.473 1.000 0.830 112 LYS B CA 1
ATOM 3155 C C . LYS B 2 112 ? -18.987 -25.681 -12.627 1.000 0.830 112 LYS B C 1
ATOM 3156 O O . LYS B 2 112 ? -19.265 -24.799 -13.426 1.000 0.830 112 LYS B O 1
ATOM 3175 N N . GLY B 2 113 ? -17.864 -26.400 -12.698 1.000 0.710 113 GLY B N 1
ATOM 3176 C CA . GLY B 2 113 ? -16.808 -26.152 -13.693 1.000 0.710 113 GLY B CA 1
ATOM 3177 C C . GLY B 2 113 ? -15.807 -25.050 -13.321 1.000 0.710 113 GLY B C 1
ATOM 3178 O O . GLY B 2 113 ? -14.905 -24.785 -14.106 1.000 0.710 113 GLY B O 1
ATOM 3182 N N . GLY B 2 114 ? -15.939 -24.429 -12.143 1.000 0.670 114 GLY B N 1
ATOM 3183 C CA . GLY B 2 114 ? -14.971 -23.450 -11.643 1.000 0.670 114 GLY B CA 1
ATOM 3184 C C . GLY B 2 114 ? -13.634 -24.070 -11.224 1.000 0.670 114 GLY B C 1
ATOM 3185 O O . GLY B 2 114 ? -13.477 -25.292 -11.156 1.000 0.670 114 GLY B O 1
ATOM 3189 N N . THR B 2 115 ? -12.672 -23.214 -10.875 1.000 0.610 115 THR B N 1
ATOM 3190 C CA . THR B 2 115 ? -11.297 -23.603 -10.509 1.000 0.610 115 THR B CA 1
ATOM 3191 C C . THR B 2 115 ? -11.249 -24.499 -9.269 1.000 0.610 115 THR B C 1
ATOM 3192 O O . THR B 2 115 ? -10.311 -25.279 -9.069 1.000 0.610 115 THR B O 1
ATOM 3203 N N . PHE B 2 116 ? -12.248 -24.362 -8.397 1.000 0.640 116 PHE B N 1
ATOM 3204 C CA . PHE B 2 116 ? -12.287 -24.980 -7.084 1.000 0.640 116 PHE B CA 1
ATOM 3205 C C . PHE B 2 116 ? -13.513 -25.870 -6.885 1.000 0.640 116 PHE B C 1
ATOM 3206 O O . PHE B 2 116 ? -14.627 -25.552 -7.291 1.000 0.640 116 PHE B O 1
ATOM 3223 N N . GLY B 2 117 ? -13.305 -26.976 -6.170 1.000 0.680 117 GLY B N 1
ATOM 3224 C CA . GLY B 2 117 ? -14.372 -27.835 -5.671 1.000 0.680 117 GLY B CA 1
ATOM 3225 C C . GLY B 2 117 ? -14.470 -27.756 -4.149 1.000 0.680 117 GLY B C 1
ATOM 3226 O O . GLY B 2 117 ? -13.483 -27.493 -3.466 1.000 0.680 117 GLY B O 1
ATOM 3230 N N . SER B 2 118 ? -15.651 -28.057 -3.599 1.000 0.750 118 SER B N 1
ATOM 3231 C CA . SER B 2 118 ? -15.910 -28.066 -2.145 1.000 0.750 118 SER B CA 1
ATOM 3232 C C . SER B 2 118 ? -14.830 -28.822 -1.352 1.000 0.750 118 SER B C 1
ATOM 3233 O O . SER B 2 118 ? -14.308 -28.320 -0.355 1.000 0.750 118 SER B O 1
ATOM 3241 N N . PHE B 2 119 ? -14.438 -30.005 -1.831 1.000 0.710 119 PHE B N 1
ATOM 3242 C CA . PHE B 2 119 ? -13.467 -30.856 -1.150 1.000 0.710 119 PHE B CA 1
ATOM 3243 C C . PHE B 2 119 ? -12.049 -30.273 -1.175 1.000 0.710 119 PHE B C 1
ATOM 3244 O O . PHE B 2 119 ? -11.418 -30.135 -0.125 1.000 0.710 119 PHE B O 1
ATOM 3261 N N . THR B 2 120 ? -11.559 -29.882 -2.356 1.000 0.690 120 THR B N 1
ATOM 3262 C CA . THR B 2 120 ? -10.210 -29.324 -2.520 1.000 0.690 120 THR B CA 1
ATOM 3263 C C . THR B 2 120 ? -10.063 -27.995 -1.786 1.000 0.690 120 THR B C 1
ATOM 3264 O O . THR B 2 120 ? -9.061 -27.795 -1.099 1.000 0.690 120 THR B O 1
ATOM 3275 N N . THR B 2 121 ? -11.083 -27.133 -1.820 1.000 0.750 121 THR B N 1
ATOM 3276 C CA . THR B 2 121 ? -11.107 -25.890 -1.035 1.000 0.750 121 THR B CA 1
ATOM 3277 C C . THR B 2 121 ? -11.097 -26.164 0.463 1.000 0.750 121 THR B C 1
ATOM 3278 O O . THR B 2 121 ? -10.313 -25.563 1.195 1.000 0.750 121 THR B O 1
ATOM 3289 N N . SER B 2 122 ? -11.934 -27.095 0.932 1.000 0.800 122 SER B N 1
ATOM 3290 C CA . SER B 2 122 ? -11.996 -27.483 2.343 1.000 0.800 122 SER B CA 1
ATOM 3291 C C . SER B 2 122 ? -10.623 -27.948 2.838 1.000 0.800 122 SER B C 1
ATOM 3292 O O . SER B 2 122 ? -10.137 -27.468 3.863 1.000 0.800 122 SER B O 1
ATOM 3300 N N . ILE B 2 123 ? -9.944 -28.835 2.109 1.000 0.730 123 ILE B N 1
ATOM 3301 C CA . ILE B 2 123 ? -8.597 -29.278 2.494 1.000 0.730 123 ILE B CA 1
ATOM 3302 C C . ILE B 2 123 ? -7.607 -28.109 2.450 1.000 0.730 123 ILE B C 1
ATOM 3303 O O . ILE B 2 123 ? -6.931 -27.870 3.450 1.000 0.730 123 ILE B O 1
ATOM 3319 N N . GLY B 2 124 ? -7.564 -27.345 1.354 1.000 0.760 124 GLY B N 1
ATOM 3320 C CA . GLY B 2 124 ? -6.619 -26.240 1.175 1.000 0.760 124 GLY B CA 1
ATOM 3321 C C . GLY B 2 124 ? -6.711 -25.182 2.276 1.000 0.760 124 GLY B C 1
ATOM 3322 O O . GLY B 2 124 ? -5.708 -24.864 2.913 1.000 0.760 124 GLY B O 1
ATOM 3326 N N . LEU B 2 125 ? -7.922 -24.706 2.577 1.000 0.820 125 LEU B N 1
ATOM 3327 C CA . LEU B 2 125 ? -8.154 -23.744 3.654 1.000 0.820 125 LEU B CA 1
ATOM 3328 C C . LEU B 2 125 ? -7.845 -24.342 5.045 1.000 0.820 125 LEU B C 1
ATOM 3329 O O . LEU B 2 125 ? -7.435 -23.616 5.942 1.000 0.820 125 LEU B O 1
ATOM 3345 N N . ARG B 2 126 ? -8.013 -25.661 5.259 1.000 0.800 126 ARG B N 1
ATOM 3346 C CA . ARG B 2 126 ? -7.683 -26.303 6.553 1.000 0.800 126 ARG B CA 1
ATOM 3347 C C . ARG B 2 126 ? -6.182 -26.341 6.794 1.000 0.800 126 ARG B C 1
ATOM 3348 O O . ARG B 2 126 ? -5.732 -26.096 7.909 1.000 0.800 126 ARG B O 1
ATOM 3369 N N . VAL B 2 127 ? -5.431 -26.692 5.751 1.000 0.770 127 VAL B N 1
ATOM 3370 C CA . VAL B 2 127 ? -3.967 -26.708 5.792 1.000 0.770 127 VAL B CA 1
ATOM 3371 C C . VAL B 2 127 ? -3.463 -25.296 6.034 1.000 0.770 127 VAL B C 1
ATOM 3372 O O . VAL B 2 127 ? -2.610 -25.085 6.889 1.000 0.770 127 VAL B O 1
ATOM 3385 N N . TYR B 2 128 ? -4.048 -24.326 5.342 1.000 0.790 128 TYR B N 1
ATOM 3386 C CA . TYR B 2 128 ? -3.759 -22.924 5.569 1.000 0.790 128 TYR B CA 1
ATOM 3387 C C . TYR B 2 128 ? -3.998 -22.493 7.018 1.000 0.790 128 TYR B C 1
ATOM 3388 O O . TYR B 2 128 ? -3.067 -21.998 7.645 1.000 0.790 128 TYR B O 1
ATOM 3406 N N . ASP B 2 129 ? -5.185 -22.751 7.578 1.000 0.830 129 ASP B N 1
ATOM 3407 C CA . ASP B 2 129 ? -5.505 -22.394 8.964 1.000 0.830 129 ASP B CA 1
ATOM 3408 C C . ASP B 2 129 ? -4.480 -22.956 9.961 1.000 0.830 129 ASP B C 1
ATOM 3409 O O . ASP B 2 129 ? -4.118 -22.295 10.935 1.000 0.830 129 ASP B O 1
ATOM 3418 N N . PHE B 2 130 ? -3.996 -24.175 9.714 1.000 0.770 130 PHE B N 1
ATOM 3419 C CA . PHE B 2 130 ? -2.970 -24.810 10.533 1.000 0.770 130 PHE B CA 1
ATOM 3420 C C . PHE B 2 130 ? -1.596 -24.147 10.367 1.000 0.770 130 PHE B C 1
ATOM 3421 O O . PHE B 2 130 ? -0.991 -23.746 11.360 1.000 0.770 130 PHE B O 1
ATOM 3438 N N . LEU B 2 131 ? -1.112 -24.004 9.128 1.000 0.760 131 LEU B N 1
ATOM 3439 C CA . LEU B 2 131 ? 0.213 -23.447 8.829 1.000 0.760 131 LEU B CA 1
ATOM 3440 C C . LEU B 2 131 ? 0.340 -21.984 9.266 1.000 0.760 131 LEU B C 1
ATOM 3441 O O . LEU B 2 131 ? 1.348 -21.602 9.860 1.000 0.760 131 LEU B O 1
ATOM 3457 N N . ALA B 2 132 ? -0.695 -21.186 9.007 1.000 0.780 132 ALA B N 1
ATOM 3458 C CA . ALA B 2 132 ? -0.757 -19.777 9.373 1.000 0.780 132 ALA B CA 1
ATOM 3459 C C . ALA B 2 132 ? -1.052 -19.555 10.870 1.000 0.780 132 ALA B C 1
ATOM 3460 O O . ALA B 2 132 ? -1.010 -18.420 11.336 1.000 0.780 132 ALA B O 1
ATOM 3467 N N . GLY B 2 133 ? -1.342 -20.612 11.642 1.000 0.790 133 GLY B N 1
ATOM 3468 C CA . GLY B 2 133 ? -1.650 -20.498 13.070 1.000 0.790 133 GLY B CA 1
ATOM 3469 C C . GLY B 2 133 ? -2.946 -19.732 13.347 1.000 0.790 133 GLY B C 1
ATOM 3470 O O . GLY B 2 133 ? -3.028 -18.993 14.327 1.000 0.790 133 GLY B O 1
ATOM 3474 N N . VAL B 2 134 ? -3.955 -19.892 12.484 1.000 0.810 134 VAL B N 1
ATOM 3475 C CA . VAL B 2 134 ? -5.213 -19.140 12.554 1.000 0.810 134 VAL B CA 1
ATOM 3476 C C . VAL B 2 134 ? -5.959 -19.460 13.850 1.000 0.810 134 VAL B C 1
ATOM 3477 O O . VAL B 2 134 ? -6.186 -20.630 14.212 1.000 0.810 134 VAL B O 1
ATOM 3490 N N . LYS B 2 135 ? -6.352 -18.393 14.557 1.000 0.830 135 LYS B N 1
ATOM 3491 C CA . LYS B 2 135 ? -7.105 -18.462 15.815 1.000 0.830 135 LYS B CA 1
ATOM 3492 C C . LYS B 2 135 ? -8.395 -19.246 15.593 1.000 0.830 135 LYS B C 1
ATOM 3493 O O . LYS B 2 135 ? -9.037 -19.096 14.561 1.000 0.830 135 LYS B O 1
ATOM 3512 N N . LYS B 2 136 ? -8.811 -20.065 16.570 1.000 0.790 136 LYS B N 1
ATOM 3513 C CA . LYS B 2 136 ? -10.004 -20.936 16.450 1.000 0.790 136 LYS B CA 1
ATOM 3514 C C . LYS B 2 136 ? -11.261 -20.200 15.955 1.000 0.790 136 LYS B C 1
ATOM 3515 O O . LYS B 2 136 ? -12.017 -20.801 15.204 1.000 0.790 136 LYS B O 1
ATOM 3534 N N . SER B 2 137 ? -11.453 -18.942 16.353 1.000 0.820 137 SER B N 1
ATOM 3535 C CA . SER B 2 137 ? -12.588 -18.085 15.975 1.000 0.820 137 SER B CA 1
ATOM 3536 C C . SER B 2 137 ? -12.550 -17.559 14.536 1.000 0.820 137 SER B C 1
ATOM 3537 O O . SER B 2 137 ? -13.571 -17.113 14.033 1.000 0.820 137 SER B O 1
ATOM 3545 N N . GLU B 2 138 ? -11.391 -17.599 13.881 1.000 0.860 138 GLU B N 1
ATOM 3546 C CA . GLU B 2 138 ? -11.152 -17.084 12.522 1.000 0.860 138 GLU B CA 1
ATOM 3547 C C . GLU B 2 138 ? -10.951 -18.217 11.504 1.000 0.860 138 GLU B C 1
ATOM 3548 O O . GLU B 2 138 ? -10.669 -17.980 10.329 1.000 0.860 138 GLU B O 1
ATOM 3560 N N . ARG B 2 139 ? -11.060 -19.469 11.963 1.000 0.870 139 ARG B N 1
ATOM 3561 C CA . ARG B 2 139 ? -10.909 -20.641 11.105 1.000 0.870 139 ARG B CA 1
ATOM 3562 C C . ARG B 2 139 ? -12.044 -20.724 10.105 1.000 0.870 139 ARG B C 1
ATOM 3563 O O . ARG B 2 139 ? -13.167 -20.287 10.354 1.000 0.870 139 ARG B O 1
ATOM 3584 N N . ARG B 2 140 ? -11.739 -21.354 8.981 1.000 0.870 140 ARG B N 1
ATOM 3585 C CA . ARG B 2 140 ? -12.662 -21.497 7.866 1.000 0.870 140 ARG B CA 1
ATOM 3586 C C . ARG B 2 140 ? -13.979 -22.182 8.241 1.000 0.870 140 ARG B C 1
ATOM 3587 O O . ARG B 2 140 ? -14.034 -23.054 9.110 1.000 0.870 140 ARG B O 1
ATOM 3608 N N . SER B 2 141 ? -14.992 -21.936 7.423 1.000 0.910 141 SER B N 1
ATOM 3609 C CA . SER B 2 141 ? -16.206 -22.746 7.313 1.000 0.910 141 SER B CA 1
ATOM 3610 C C . SER B 2 141 ? -16.519 -23.046 5.844 1.000 0.910 141 SER B C 1
ATOM 3611 O O . SER B 2 141 ? -16.108 -22.316 4.942 1.000 0.910 141 SER B O 1
ATOM 3619 N N . MET B 2 142 ? -17.184 -24.176 5.594 1.000 0.930 142 MET B N 1
ATOM 3620 C CA . MET B 2 142 ? -17.729 -24.504 4.275 1.000 0.930 142 MET B CA 1
ATOM 3621 C C . MET B 2 142 ? -19.221 -24.249 4.318 1.000 0.930 142 MET B C 1
ATOM 3622 O O . MET B 2 142 ? -19.890 -24.725 5.229 1.000 0.930 142 MET B O 1
ATOM 3636 N N . LEU B 2 143 ? -19.708 -23.518 3.331 1.000 0.950 143 LEU B N 1
ATOM 3637 C CA . LEU B 2 143 ? -21.096 -23.128 3.197 1.000 0.950 143 LEU B CA 1
ATOM 3638 C C . LEU B 2 143 ? -21.718 -23.917 2.048 1.000 0.950 143 LEU B C 1
ATOM 3639 O O . LEU B 2 143 ? -21.110 -24.080 0.986 1.000 0.950 143 LEU B O 1
ATOM 3655 N N . SER B 2 144 ? -22.938 -24.392 2.253 1.000 0.940 144 SER B N 1
ATOM 3656 C CA . SER B 2 144 ? -23.820 -24.839 1.178 1.000 0.940 144 SER B CA 1
ATOM 3657 C C . SER B 2 144 ? -24.194 -23.672 0.260 1.000 0.940 144 SER B C 1
ATOM 3658 O O . SER B 2 144 ? -24.067 -22.509 0.638 1.000 0.940 144 SER B O 1
ATOM 3666 N N . ALA B 2 145 ? -24.720 -23.960 -0.935 1.000 0.950 145 ALA B N 1
ATOM 3667 C CA . ALA B 2 145 ? -25.199 -22.915 -1.846 1.000 0.950 145 ALA B CA 1
ATOM 3668 C C . ALA B 2 145 ? -26.223 -21.968 -1.181 1.000 0.950 145 ALA B C 1
ATOM 3669 O O . ALA B 2 145 ? -26.169 -20.758 -1.387 1.000 0.950 145 ALA B O 1
ATOM 3676 N N . LYS B 2 146 ? -27.113 -22.502 -0.328 1.000 0.970 146 LYS B N 1
ATOM 3677 C CA . LYS B 2 146 ? -28.113 -21.710 0.407 1.000 0.970 146 LYS B CA 1
ATOM 3678 C C . LYS B 2 146 ? -27.468 -20.775 1.434 1.000 0.970 146 LYS B C 1
ATOM 3679 O O . LYS B 2 146 ? -27.842 -19.611 1.507 1.000 0.970 146 LYS B O 1
ATOM 3698 N N . GLU B 2 147 ? -26.494 -21.261 2.201 1.000 0.970 147 GLU B N 1
ATOM 3699 C CA . GLU B 2 147 ? -25.759 -20.446 3.183 1.000 0.970 147 GLU B CA 1
ATOM 3700 C C . GLU B 2 147 ? -24.865 -19.400 2.502 1.000 0.970 147 GLU B C 1
ATOM 3701 O O . GLU B 2 147 ? -24.722 -18.285 2.998 1.000 0.970 147 GLU B O 1
ATOM 3713 N N . THR B 2 148 ? -24.293 -19.732 1.341 1.000 0.960 148 THR B N 1
ATOM 3714 C CA . THR B 2 148 ? -23.552 -18.779 0.506 1.000 0.960 148 THR B CA 1
ATOM 3715 C C . THR B 2 148 ? -24.438 -17.611 0.087 1.000 0.960 148 THR B C 1
ATOM 3716 O O . THR B 2 148 ? -24.056 -16.465 0.297 1.000 0.960 148 THR B O 1
ATOM 3727 N N . LEU B 2 149 ? -25.641 -17.889 -0.419 1.000 0.970 149 LEU B N 1
ATOM 3728 C CA . LEU B 2 149 ? -26.598 -16.854 -0.823 1.000 0.970 149 LEU B CA 1
ATOM 3729 C C . LEU B 2 149 ? -27.196 -16.077 0.358 1.000 0.970 149 LEU B C 1
ATOM 3730 O O . LEU B 2 149 ? -27.611 -14.939 0.183 1.000 0.970 149 LEU B O 1
ATOM 3746 N N . GLN B 2 150 ? -27.229 -16.651 1.564 1.000 0.970 150 GLN B N 1
ATOM 3747 C CA . GLN B 2 150 ? -27.580 -15.892 2.771 1.000 0.970 150 GLN B CA 1
ATOM 3748 C C . GLN B 2 150 ? -26.499 -14.884 3.157 1.000 0.970 150 GLN B C 1
ATOM 3749 O O . GLN B 2 150 ? -26.823 -13.831 3.702 1.000 0.970 150 GLN B O 1
ATOM 3763 N N . LYS B 2 151 ? -25.225 -15.207 2.906 1.000 0.960 151 LYS B N 1
ATOM 3764 C CA . LYS B 2 151 ? -24.122 -14.276 3.157 1.000 0.960 151 LYS B CA 1
ATOM 3765 C C . LYS B 2 151 ? -24.039 -13.173 2.117 1.000 0.960 151 LYS B C 1
ATOM 3766 O O . LYS B 2 151 ? -23.830 -12.030 2.498 1.000 0.960 151 LYS B O 1
ATOM 3785 N N . GLU B 2 152 ? -24.177 -13.516 0.840 1.000 0.970 152 GLU B N 1
ATOM 3786 C CA . GLU B 2 152 ? -24.168 -12.532 -0.240 1.000 0.970 152 GLU B CA 1
ATOM 3787 C C . GLU B 2 152 ? -25.204 -12.888 -1.313 1.000 0.970 152 GLU B C 1
ATOM 3788 O O . GLU B 2 152 ? -24.922 -13.702 -2.200 1.000 0.970 152 GLU B O 1
ATOM 3800 N N . PRO B 2 153 ? -26.411 -12.301 -1.237 1.000 0.970 153 PRO B N 1
ATOM 3801 C CA . PRO B 2 153 ? -27.490 -12.576 -2.180 1.000 0.970 153 PRO B CA 1
ATOM 3802 C C . PRO B 2 153 ? -27.170 -12.202 -3.630 1.000 0.970 153 PRO B C 1
ATOM 3803 O O . PRO B 2 153 ? -27.793 -12.759 -4.532 1.000 0.970 153 PRO B O 1
ATOM 3814 N N . LEU B 2 154 ? -26.218 -11.285 -3.852 1.000 0.970 154 LEU B N 1
ATOM 3815 C CA . LEU B 2 154 ? -25.841 -10.808 -5.187 1.000 0.970 154 LEU B CA 1
ATOM 3816 C C . LEU B 2 154 ? -25.056 -11.848 -5.999 1.000 0.970 154 LEU B C 1
ATOM 3817 O O . LEU B 2 154 ? -24.979 -11.742 -7.224 1.000 0.970 154 LEU B O 1
ATOM 3833 N N . VAL B 2 155 ? -24.444 -12.837 -5.338 1.000 0.980 155 VAL B N 1
ATOM 3834 C CA . VAL B 2 155 ? -23.634 -13.863 -6.008 1.000 0.980 155 VAL B CA 1
ATOM 3835 C C . VAL B 2 155 ? -24.485 -14.654 -7.004 1.000 0.980 155 VAL B C 1
ATOM 3836 O O . VAL B 2 155 ? -25.575 -15.131 -6.684 1.000 0.980 155 VAL B O 1
ATOM 3849 N N . LYS B 2 156 ? -23.937 -14.872 -8.206 1.000 0.960 156 LYS B N 1
ATOM 3850 C CA . LYS B 2 156 ? -24.537 -15.668 -9.279 1.000 0.960 156 LYS B CA 1
ATOM 3851 C C . LYS B 2 156 ? -25.028 -17.013 -8.744 1.000 0.960 156 LYS B C 1
ATOM 3852 O O . LYS B 2 156 ? -24.248 -17.836 -8.264 1.000 0.960 156 LYS B O 1
ATOM 3871 N N . LYS B 2 157 ? -26.329 -17.248 -8.889 1.000 0.960 157 LYS B N 1
ATOM 3872 C CA . LYS B 2 157 ? -27.029 -18.441 -8.389 1.000 0.960 157 LYS B CA 1
ATOM 3873 C C . LYS B 2 157 ? -26.825 -19.649 -9.295 1.000 0.960 157 LYS B C 1
ATOM 3874 O O . LYS B 2 157 ? -26.660 -20.771 -8.819 1.000 0.960 157 LYS B O 1
ATOM 3893 N N . ASP B 2 158 ? -26.844 -19.415 -10.603 1.000 0.940 158 ASP B N 1
ATOM 3894 C CA . ASP B 2 158 ? -26.775 -20.486 -11.588 1.000 0.940 158 ASP B CA 1
ATOM 3895 C C . ASP B 2 158 ? -25.454 -21.261 -11.479 1.000 0.940 158 ASP B C 1
ATOM 3896 O O . ASP B 2 158 ? -24.366 -20.684 -11.508 1.000 0.940 158 ASP B O 1
ATOM 3905 N N . GLY B 2 159 ? -25.556 -22.579 -11.298 1.000 0.930 159 GLY B N 1
ATOM 3906 C CA . GLY B 2 159 ? -24.417 -23.468 -11.076 1.000 0.930 159 GLY B CA 1
ATOM 3907 C C . GLY B 2 159 ? -23.735 -23.363 -9.703 1.000 0.930 159 GLY B C 1
ATOM 3908 O O . GLY B 2 159 ? -22.746 -24.073 -9.499 1.000 0.930 159 GLY B O 1
ATOM 3912 N N . LEU B 2 160 ? -24.225 -22.537 -8.766 1.000 0.950 160 LEU B N 1
ATOM 3913 C CA . LEU B 2 160 ? -23.630 -22.371 -7.436 1.000 0.950 160 LEU B CA 1
ATOM 3914 C C . LEU B 2 160 ? -23.699 -23.675 -6.629 1.000 0.950 160 LEU B C 1
ATOM 3915 O O . LEU B 2 160 ? -24.758 -24.273 -6.436 1.000 0.950 160 LEU B O 1
ATOM 3931 N N . LYS B 2 161 ? -22.546 -24.114 -6.123 1.000 0.920 161 LYS B N 1
ATOM 3932 C CA . LYS B 2 161 ? -22.396 -25.336 -5.318 1.000 0.920 161 LYS B CA 1
ATOM 3933 C C . LYS B 2 161 ? -22.259 -25.052 -3.824 1.000 0.920 161 LYS B C 1
ATOM 3934 O O . LYS B 2 161 ? -22.541 -25.931 -3.013 1.000 0.920 161 LYS B O 1
ATOM 3953 N N . GLY B 2 162 ? -21.806 -23.856 -3.466 1.000 0.940 162 GLY B N 1
ATOM 3954 C CA . GLY B 2 162 ? -21.489 -23.460 -2.100 1.000 0.940 162 GLY B CA 1
ATOM 3955 C C . GLY B 2 162 ? -20.377 -22.428 -2.075 1.000 0.940 162 GLY B C 1
ATOM 3956 O O . GLY B 2 162 ? -20.063 -21.830 -3.104 1.000 0.940 162 GLY B O 1
ATOM 3960 N N . GLY B 2 163 ? -19.765 -22.251 -0.910 1.000 0.930 163 GLY B N 1
ATOM 3961 C CA . GLY B 2 163 ? -18.683 -21.295 -0.747 1.000 0.930 163 GLY B CA 1
ATOM 3962 C C . GLY B 2 163 ? -17.761 -21.619 0.417 1.000 0.930 163 GLY B C 1
ATOM 3963 O O . GLY B 2 163 ? -18.136 -22.278 1.384 1.000 0.930 163 GLY B O 1
ATOM 3967 N N . GLY B 2 164 ? -16.514 -21.187 0.301 1.000 0.930 164 GLY B N 1
ATOM 3968 C CA . GLY B 2 164 ? -15.524 -21.236 1.362 1.000 0.930 164 GLY B CA 1
ATOM 3969 C C . GLY B 2 164 ? -15.571 -19.907 2.084 1.000 0.930 164 GLY B C 1
ATOM 3970 O O . GLY B 2 164 ? -15.581 -18.864 1.441 1.000 0.930 164 GLY B O 1
ATOM 3974 N N . TYR B 2 165 ? -15.613 -19.931 3.405 1.000 0.940 165 TYR B N 1
ATOM 3975 C CA . TYR B 2 165 ? -15.657 -18.721 4.207 1.000 0.940 165 TYR B CA 1
ATOM 3976 C C . TYR B 2 165 ? -14.467 -18.722 5.148 1.000 0.940 165 TYR B C 1
ATOM 3977 O O . TYR B 2 165 ? -14.313 -19.647 5.941 1.000 0.940 165 TYR B O 1
ATOM 3995 N N . TYR B 2 166 ? -13.581 -17.746 5.008 1.000 0.900 166 TYR B N 1
ATOM 3996 C CA . TYR B 2 166 ? -12.291 -17.708 5.698 1.000 0.900 166 TYR B CA 1
ATOM 3997 C C . TYR B 2 166 ? -11.868 -16.263 5.961 1.000 0.900 166 TYR B C 1
ATOM 3998 O O . TYR B 2 166 ? -12.468 -15.342 5.420 1.000 0.900 166 TYR B O 1
ATOM 4016 N N . VAL B 2 167 ? -10.844 -16.050 6.787 1.000 0.890 167 VAL B N 1
ATOM 4017 C CA . VAL B 2 167 ? -10.381 -14.702 7.151 1.000 0.890 167 VAL B CA 1
ATOM 4018 C C . VAL B 2 167 ? -9.160 -14.299 6.330 1.000 0.890 167 VAL B C 1
ATOM 4019 O O . VAL B 2 167 ? -8.144 -15.003 6.326 1.000 0.890 167 VAL B O 1
ATOM 4032 N N . GLU B 2 168 ? -9.241 -13.133 5.699 1.000 0.870 168 GLU B N 1
ATOM 4033 C CA . GLU B 2 168 ? -8.101 -12.328 5.251 1.000 0.870 168 GLU B CA 1
ATOM 4034 C C . GLU B 2 168 ? -8.011 -11.051 6.088 1.000 0.870 168 GLU B C 1
ATOM 4035 O O . GLU B 2 168 ? -8.783 -10.864 7.021 1.000 0.870 168 GLU B O 1
ATOM 4047 N N . TYR B 2 169 ? -7.030 -10.196 5.817 1.000 0.920 169 TYR B N 1
ATOM 4048 C CA . TYR B 2 169 ? -6.889 -8.919 6.510 1.000 0.920 169 TYR B CA 1
ATOM 4049 C C . TYR B 2 169 ? -6.949 -7.786 5.499 1.000 0.920 169 TYR B C 1
ATOM 4050 O O . TYR B 2 169 ? -6.188 -7.771 4.531 1.000 0.920 169 TYR B O 1
ATOM 4068 N N . ARG B 2 170 ? -7.853 -6.838 5.723 1.000 0.940 170 ARG B N 1
ATOM 4069 C CA . ARG B 2 170 ? -7.959 -5.598 4.958 1.000 0.940 170 ARG B CA 1
ATOM 4070 C C . ARG B 2 170 ? -7.091 -4.538 5.616 1.000 0.940 170 ARG B C 1
ATOM 4071 O O . ARG B 2 170 ? -7.046 -4.456 6.838 1.000 0.940 170 ARG B O 1
ATOM 4092 N N . THR B 2 171 ? -6.394 -3.744 4.816 1.000 0.960 171 THR B N 1
ATOM 4093 C CA . THR B 2 171 ? -5.526 -2.665 5.301 1.000 0.960 171 THR B CA 1
ATOM 4094 C C . THR B 2 171 ? -5.754 -1.393 4.508 1.000 0.960 171 THR B C 1
ATOM 4095 O O . THR B 2 171 ? -6.259 -1.429 3.389 1.000 0.960 171 THR B O 1
ATOM 4106 N N . ASP B 2 172 ? -5.325 -0.267 5.053 1.000 0.970 172 ASP B N 1
ATOM 4107 C CA . ASP B 2 172 ? -5.008 0.914 4.263 1.000 0.970 172 ASP B CA 1
ATOM 4108 C C . ASP B 2 172 ? -3.492 0.932 4.008 1.000 0.970 172 ASP B C 1
ATOM 4109 O O . ASP B 2 172 ? -2.702 1.001 4.944 1.000 0.970 172 ASP B O 1
ATOM 4118 N N . ASP B 2 173 ? -3.072 0.722 2.760 1.000 0.980 173 ASP B N 1
ATOM 4119 C CA . ASP B 2 173 ? -1.666 0.521 2.389 1.000 0.980 173 ASP B CA 1
ATOM 4120 C C . ASP B 2 173 ? -0.845 1.819 2.454 1.000 0.980 173 ASP B C 1
ATOM 4121 O O . ASP B 2 173 ? 0.293 1.815 2.945 1.000 0.980 173 ASP B O 1
ATOM 4130 N N . ALA B 2 174 ? -1.453 2.940 2.058 1.000 0.980 174 ALA B N 1
ATOM 4131 C CA . ALA B 2 174 ? -0.870 4.267 2.216 1.000 0.980 174 ALA B CA 1
ATOM 4132 C C . ALA B 2 174 ? -0.718 4.630 3.700 1.000 0.980 174 ALA B C 1
ATOM 4133 O O . ALA B 2 174 ? 0.367 5.030 4.133 1.000 0.980 174 ALA B O 1
ATOM 4140 N N . ARG B 2 175 ? -1.772 4.409 4.499 1.000 0.990 175 ARG B N 1
ATOM 4141 C CA . ARG B 2 175 ? -1.755 4.649 5.946 1.000 0.990 175 ARG B CA 1
ATOM 4142 C C . ARG B 2 175 ? -0.758 3.736 6.663 1.000 0.990 175 ARG B C 1
ATOM 4143 O O . ARG B 2 175 ? 0.008 4.207 7.492 1.000 0.990 175 ARG B O 1
ATOM 4164 N N . LEU B 2 176 ? -0.684 2.453 6.302 1.000 0.990 176 LEU B N 1
ATOM 4165 C CA . LEU B 2 176 ? 0.314 1.533 6.862 1.000 0.990 176 LEU B CA 1
ATOM 4166 C C . LEU B 2 176 ? 1.729 2.064 6.634 1.000 0.990 176 LEU B C 1
ATOM 4167 O O . LEU B 2 176 ? 2.545 2.070 7.550 1.000 0.990 176 LEU B O 1
ATOM 4183 N N . THR B 2 177 ? 2.006 2.546 5.424 1.000 0.990 177 THR B N 1
ATOM 4184 C CA . THR B 2 177 ? 3.318 3.092 5.076 1.000 0.990 177 THR B CA 1
ATOM 4185 C C . THR B 2 177 ? 3.650 4.339 5.899 1.000 0.990 177 THR B C 1
ATOM 4186 O O . THR B 2 177 ? 4.742 4.402 6.463 1.000 0.990 177 THR B O 1
ATOM 4197 N N . ILE B 2 178 ? 2.729 5.307 6.014 1.000 0.990 178 ILE B N 1
ATOM 4198 C CA . ILE B 2 178 ? 2.997 6.543 6.766 1.000 0.990 178 ILE B CA 1
ATOM 4199 C C . ILE B 2 178 ? 3.081 6.299 8.278 1.000 0.990 178 ILE B C 1
ATOM 4200 O O . ILE B 2 178 ? 3.940 6.888 8.923 1.000 0.990 178 ILE B O 1
ATOM 4216 N N . GLU B 2 179 ? 2.285 5.391 8.855 1.000 0.990 179 GLU B N 1
ATOM 4217 C CA . GLU B 2 179 ? 2.373 5.076 10.289 1.000 0.990 179 GLU B CA 1
ATOM 4218 C C . GLU B 2 179 ? 3.657 4.311 10.646 1.000 0.990 179 GLU B C 1
ATOM 4219 O O . GLU B 2 179 ? 4.244 4.539 11.707 1.000 0.990 179 GLU B O 1
ATOM 4231 N N . VAL B 2 180 ? 4.140 3.435 9.755 1.000 0.990 180 VAL B N 1
ATOM 4232 C CA . VAL B 2 180 ? 5.469 2.815 9.896 1.000 0.990 180 VAL B CA 1
ATOM 4233 C C . VAL B 2 180 ? 6.564 3.881 9.793 1.000 0.990 180 VAL B C 1
ATOM 4234 O O . VAL B 2 180 ? 7.493 3.873 10.598 1.000 0.990 180 VAL B O 1
ATOM 4247 N N . MET B 2 181 ? 6.441 4.823 8.850 1.000 0.990 181 MET B N 1
ATOM 4248 C CA . MET B 2 181 ? 7.404 5.915 8.680 1.000 0.990 181 MET B CA 1
ATOM 4249 C C . MET B 2 181 ? 7.446 6.837 9.906 1.000 0.990 181 MET B C 1
ATOM 4250 O O . MET B 2 181 ? 8.522 7.145 10.408 1.000 0.990 181 MET B O 1
ATOM 4264 N N . LYS B 2 182 ? 6.287 7.227 10.441 1.000 0.990 182 LYS B N 1
ATOM 4265 C CA . LYS B 2 182 ? 6.172 8.048 11.655 1.000 0.990 182 LYS B CA 1
ATOM 4266 C C . LYS B 2 182 ? 6.767 7.351 12.876 1.000 0.990 182 LYS B C 1
ATOM 4267 O O . LYS B 2 182 ? 7.436 7.996 13.680 1.000 0.990 182 LYS B O 1
ATOM 4286 N N . GLU B 2 183 ? 6.583 6.035 13.007 1.000 0.980 183 GLU B N 1
ATOM 4287 C CA . GLU B 2 183 ? 7.239 5.286 14.084 1.000 0.980 183 GLU B CA 1
ATOM 4288 C C . GLU B 2 183 ? 8.762 5.253 13.888 1.000 0.980 183 GLU B C 1
ATOM 4289 O O . GLU B 2 183 ? 9.503 5.400 14.856 1.000 0.980 183 GLU B O 1
ATOM 4301 N N . ALA B 2 184 ? 9.258 5.156 12.649 1.000 0.980 184 ALA B N 1
ATOM 4302 C CA . ALA B 2 184 ? 10.692 5.262 12.372 1.000 0.980 184 ALA B CA 1
ATOM 4303 C C . ALA B 2 184 ? 11.251 6.635 12.782 1.000 0.980 184 ALA B C 1
ATOM 4304 O O . ALA B 2 184 ? 12.298 6.707 13.428 1.000 0.980 184 ALA B O 1
ATOM 4311 N N . VAL B 2 185 ? 10.530 7.720 12.470 1.000 0.980 185 VAL B N 1
ATOM 4312 C CA . VAL B 2 185 ? 10.889 9.093 12.872 1.000 0.980 185 VAL B CA 1
ATOM 4313 C C . VAL B 2 185 ? 10.981 9.219 14.389 1.000 0.980 185 VAL B C 1
ATOM 4314 O O . VAL B 2 185 ? 11.920 9.817 14.908 1.000 0.980 185 VAL B O 1
ATOM 4327 N N . LYS B 2 186 ? 10.059 8.593 15.126 1.000 0.970 186 LYS B N 1
ATOM 4328 C CA . LYS B 2 186 ? 10.094 8.553 16.594 1.000 0.970 186 LYS B CA 1
ATOM 4329 C C . LYS B 2 186 ? 11.355 7.870 17.144 1.000 0.970 186 LYS B C 1
ATOM 4330 O O . LYS B 2 186 ? 11.822 8.250 18.215 1.000 0.970 186 LYS B O 1
ATOM 4349 N N . PHE B 2 187 ? 11.936 6.914 16.417 1.000 0.980 187 PHE B N 1
ATOM 4350 C CA . PHE B 2 187 ? 13.240 6.310 16.736 1.000 0.980 187 PHE B CA 1
ATOM 4351 C C . PHE B 2 187 ? 14.444 7.088 16.177 1.000 0.980 187 PHE B C 1
ATOM 4352 O O . PHE B 2 187 ? 15.581 6.641 16.317 1.000 0.980 187 PHE B O 1
ATOM 4369 N N . GLY B 2 188 ? 14.219 8.260 15.583 1.000 0.970 188 GLY B N 1
ATOM 4370 C CA . GLY B 2 188 ? 15.268 9.144 15.082 1.000 0.970 188 GLY B CA 1
ATOM 4371 C C . GLY B 2 188 ? 15.620 8.952 13.608 1.000 0.970 188 GLY B C 1
ATOM 4372 O O . GLY B 2 188 ? 16.650 9.469 13.183 1.000 0.970 188 GLY B O 1
ATOM 4376 N N . ALA B 2 189 ? 14.812 8.229 12.823 1.000 0.980 189 ALA B N 1
ATOM 4377 C CA . ALA B 2 189 ? 14.967 8.246 11.371 1.000 0.980 189 ALA B CA 1
ATOM 4378 C C . ALA B 2 189 ? 14.640 9.639 10.808 1.000 0.980 189 ALA B C 1
ATOM 4379 O O . ALA B 2 189 ? 13.717 10.309 11.271 1.000 0.980 189 ALA B O 1
ATOM 4386 N N . GLU B 2 190 ? 15.345 10.037 9.752 1.000 0.980 190 GLU B N 1
ATOM 4387 C CA . GLU B 2 190 ? 15.172 11.325 9.073 1.000 0.980 190 GLU B CA 1
ATOM 4388 C C . GLU B 2 190 ? 14.708 11.118 7.611 1.000 0.980 190 GLU B C 1
ATOM 4389 O O . GLU B 2 190 ? 15.497 11.279 6.677 1.000 0.980 190 GLU B O 1
ATOM 4401 N N . PRO B 2 191 ? 13.451 10.686 7.382 1.000 0.980 191 PRO B N 1
ATOM 4402 C CA . PRO B 2 191 ? 12.878 10.536 6.052 1.000 0.980 191 PRO B CA 1
ATOM 4403 C C . PRO B 2 191 ? 12.395 11.875 5.477 1.000 0.980 191 PRO B C 1
ATOM 4404 O O . PRO B 2 191 ? 11.696 12.629 6.154 1.000 0.980 191 PRO B O 1
ATOM 4415 N N . VAL B 2 192 ? 12.683 12.130 4.197 1.000 0.980 192 VAL B N 1
ATOM 4416 C CA . VAL B 2 192 ? 12.208 13.307 3.455 1.000 0.980 192 VAL B CA 1
ATOM 4417 C C . VAL B 2 192 ? 11.561 12.903 2.122 1.000 0.980 192 VAL B C 1
ATOM 4418 O O . VAL B 2 192 ? 12.160 12.199 1.308 1.000 0.980 192 VAL B O 1
ATOM 4431 N N . ASN B 2 193 ? 10.332 13.353 1.870 1.000 0.990 193 ASN B N 1
ATOM 4432 C CA . ASN B 2 193 ? 9.622 13.201 0.604 1.000 0.990 193 ASN B CA 1
ATOM 4433 C C . ASN B 2 193 ? 9.936 14.358 -0.362 1.000 0.990 193 ASN B C 1
ATOM 4434 O O . ASN B 2 193 ? 10.528 15.379 0.007 1.000 0.990 193 ASN B O 1
ATOM 4445 N N . TYR B 2 194 ? 9.560 14.180 -1.626 1.000 0.980 194 TYR B N 1
ATOM 4446 C CA . TYR B 2 194 ? 9.939 15.052 -2.734 1.000 0.980 194 TYR B CA 1
ATOM 4447 C C . TYR B 2 194 ? 11.453 15.292 -2.787 1.000 0.980 194 TYR B C 1
ATOM 4448 O O . TYR B 2 194 ? 11.909 16.374 -3.142 1.000 0.980 194 TYR B O 1
ATOM 4466 N N . SER B 2 195 ? 12.237 14.286 -2.399 1.000 0.990 195 SER B N 1
ATOM 4467 C CA . SER B 2 195 ? 13.693 14.316 -2.364 1.000 0.990 195 SER B CA 1
ATOM 4468 C C . SER B 2 195 ? 14.217 13.169 -3.231 1.000 0.990 195 SER B C 1
ATOM 4469 O O . SER B 2 195 ? 14.225 11.995 -2.862 1.000 0.990 195 SER B O 1
ATOM 4477 N N . LYS B 2 196 ? 14.558 13.489 -4.478 1.000 0.990 196 LYS B N 1
ATOM 4478 C CA . LYS B 2 196 ? 14.912 12.497 -5.495 1.000 0.990 196 LYS B CA 1
ATOM 4479 C C . LYS B 2 196 ? 16.416 12.271 -5.501 1.000 0.990 196 LYS B C 1
ATOM 4480 O O . LYS B 2 196 ? 17.167 13.192 -5.794 1.000 0.990 196 LYS B O 1
ATOM 4499 N N . VAL B 2 197 ? 16.861 11.035 -5.280 1.000 0.990 197 VAL B N 1
ATOM 4500 C CA . VAL B 2 197 ? 18.262 10.666 -5.528 1.000 0.990 197 VAL B CA 1
ATOM 4501 C C . VAL B 2 197 ? 18.519 10.661 -7.034 1.000 0.990 197 VAL B C 1
ATOM 4502 O O . VAL B 2 197 ? 17.970 9.839 -7.770 1.000 0.990 197 VAL B O 1
ATOM 4515 N N . LYS B 2 198 ? 19.341 11.599 -7.504 1.000 0.970 198 LYS B N 1
ATOM 4516 C CA . LYS B 2 198 ? 19.764 11.677 -8.907 1.000 0.970 198 LYS B CA 1
ATOM 4517 C C . LYS B 2 198 ? 20.880 10.695 -9.218 1.000 0.970 198 LYS B C 1
ATOM 4518 O O . LYS B 2 198 ? 20.855 10.069 -10.281 1.000 0.970 198 LYS B O 1
ATOM 4537 N N . GLU B 2 199 ? 21.830 10.572 -8.302 1.000 0.960 199 GLU B N 1
ATOM 4538 C CA . GLU B 2 199 ? 23.034 9.762 -8.450 1.000 0.960 199 GLU B CA 1
ATOM 4539 C C . GLU B 2 199 ? 23.570 9.315 -7.089 1.000 0.960 199 GLU B C 1
ATOM 4540 O O . GLU B 2 199 ? 23.273 9.902 -6.043 1.000 0.960 199 GLU B O 1
ATOM 4552 N N . LEU B 2 200 ? 24.359 8.248 -7.128 1.000 0.980 200 LEU B N 1
ATOM 4553 C CA . LEU B 2 200 ? 25.156 7.771 -6.009 1.000 0.980 200 LEU B CA 1
ATOM 4554 C C . LEU B 2 200 ? 26.520 8.474 -6.053 1.000 0.980 200 LEU B C 1
ATOM 4555 O O . LEU B 2 200 ? 27.064 8.725 -7.126 1.000 0.980 200 LEU B O 1
ATOM 4571 N N . LEU B 2 201 ? 27.068 8.794 -4.884 1.000 0.980 201 LEU B N 1
ATOM 4572 C CA . LEU B 2 201 ? 28.415 9.339 -4.738 1.000 0.980 201 LEU B CA 1
ATOM 4573 C C . LEU B 2 201 ? 29.372 8.198 -4.433 1.000 0.980 201 LEU B C 1
ATOM 4574 O O . LEU B 2 201 ? 29.096 7.376 -3.557 1.000 0.980 201 LEU B O 1
ATOM 4590 N N . TYR B 2 202 ? 30.506 8.175 -5.124 1.000 0.980 202 TYR B N 1
ATOM 4591 C CA . TYR B 2 202 ? 31.466 7.087 -5.024 1.000 0.980 202 TYR B CA 1
ATOM 4592 C C . TYR B 2 202 ? 32.822 7.565 -4.520 1.000 0.980 202 TYR B C 1
ATOM 4593 O O . TYR B 2 202 ? 33.347 8.578 -4.976 1.000 0.980 202 TYR B O 1
ATOM 4611 N N . GLU B 2 203 ? 33.436 6.766 -3.654 1.000 0.970 203 GLU B N 1
ATOM 4612 C CA . GLU B 2 203 ? 34.842 6.877 -3.274 1.000 0.970 203 GLU B CA 1
ATOM 4613 C C . GLU B 2 203 ? 35.507 5.510 -3.432 1.000 0.970 203 GLU B C 1
ATOM 4614 O O . GLU B 2 203 ? 35.022 4.506 -2.913 1.000 0.970 203 GLU B O 1
ATOM 4626 N N . LYS B 2 204 ? 36.623 5.442 -4.173 1.000 0.960 204 LYS B N 1
ATOM 4627 C CA . LYS B 2 204 ? 37.358 4.184 -4.445 1.000 0.960 204 LYS B CA 1
ATOM 4628 C C .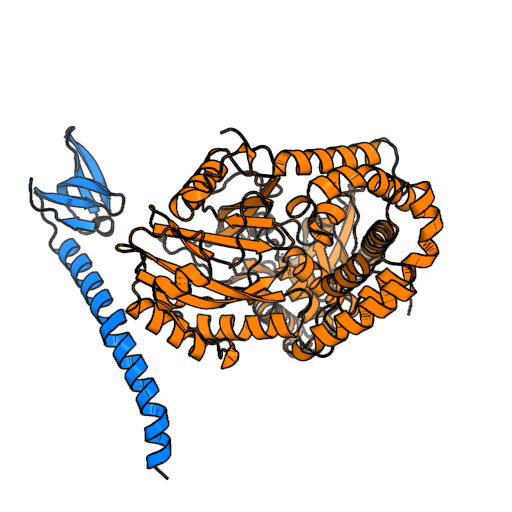 LYS B 2 204 ? 36.454 3.052 -4.967 1.000 0.960 204 LYS B C 1
ATOM 4629 O O . LYS B 2 204 ? 36.590 1.894 -4.580 1.000 0.960 204 LYS B O 1
ATOM 4648 N N . GLY B 2 205 ? 35.503 3.406 -5.828 1.000 0.960 205 GLY B N 1
ATOM 4649 C CA . GLY B 2 205 ? 34.534 2.467 -6.391 1.000 0.960 205 GLY B CA 1
ATOM 4650 C C . GLY B 2 205 ? 33.431 2.013 -5.427 1.000 0.960 205 GLY B C 1
ATOM 4651 O O . GLY B 2 205 ? 32.608 1.200 -5.830 1.000 0.960 205 GLY B O 1
ATOM 4655 N N . LYS B 2 206 ? 33.367 2.516 -4.186 1.000 0.970 206 LYS B N 1
ATOM 4656 C CA . LYS B 2 206 ? 32.293 2.217 -3.227 1.000 0.970 206 LYS B CA 1
ATOM 4657 C C . LYS B 2 206 ? 31.299 3.361 -3.134 1.000 0.970 206 LYS B C 1
ATOM 4658 O O . LYS B 2 206 ? 31.709 4.516 -3.104 1.000 0.970 206 LYS B O 1
ATOM 4677 N N . ALA B 2 207 ? 30.010 3.046 -3.077 1.000 0.980 207 ALA B N 1
ATOM 4678 C CA . ALA B 2 207 ? 28.969 4.042 -2.871 1.000 0.980 207 ALA B CA 1
ATOM 4679 C C . ALA B 2 207 ? 29.016 4.531 -1.411 1.000 0.980 207 ALA B C 1
ATOM 4680 O O . ALA B 2 207 ? 28.824 3.744 -0.486 1.000 0.980 207 ALA B O 1
ATOM 4687 N N . VAL B 2 208 ? 29.296 5.819 -1.212 1.000 0.980 208 VAL B N 1
ATOM 4688 C CA . VAL B 2 208 ? 29.487 6.460 0.108 1.000 0.980 208 VAL B CA 1
ATOM 4689 C C . VAL B 2 208 ? 28.479 7.577 0.388 1.000 0.980 208 VAL B C 1
ATOM 4690 O O . VAL B 2 208 ? 28.471 8.171 1.465 1.000 0.980 208 VAL B O 1
ATOM 4703 N N . GLY B 2 209 ? 27.616 7.889 -0.576 1.000 0.980 209 GLY B N 1
ATOM 4704 C CA . GLY B 2 209 ? 26.572 8.888 -0.413 1.000 0.980 209 GLY B CA 1
ATOM 4705 C C . GLY B 2 209 ? 25.640 8.978 -1.610 1.000 0.980 209 GLY B C 1
ATOM 4706 O O . GLY B 2 209 ? 25.665 8.143 -2.514 1.000 0.980 209 GLY B O 1
ATOM 4710 N N . VAL B 2 210 ? 24.823 10.021 -1.611 1.000 0.990 210 VAL B N 1
ATOM 4711 C CA . VAL B 2 210 ? 23.859 10.336 -2.663 1.000 0.990 210 VAL B CA 1
ATOM 4712 C C . VAL B 2 210 ? 23.842 11.833 -2.949 1.000 0.990 210 VAL B C 1
ATOM 4713 O O . VAL B 2 210 ? 24.058 12.655 -2.053 1.000 0.990 210 VAL B O 1
ATOM 4726 N N . LEU B 2 211 ? 23.529 12.181 -4.195 1.000 0.990 211 LEU B N 1
ATOM 4727 C CA . LEU B 2 211 ? 23.073 13.517 -4.560 1.000 0.990 211 LEU B CA 1
ATOM 4728 C C . LEU B 2 211 ? 21.543 13.517 -4.635 1.000 0.990 211 LEU B C 1
ATOM 4729 O O . LEU B 2 211 ? 20.948 12.804 -5.448 1.000 0.990 211 LEU B O 1
ATOM 4745 N N . ILE B 2 212 ? 20.916 14.322 -3.785 1.000 0.990 212 ILE B N 1
ATOM 4746 C CA . ILE B 2 212 ? 19.466 14.499 -3.694 1.000 0.990 212 ILE B CA 1
ATOM 4747 C C . ILE B 2 212 ? 19.087 15.806 -4.395 1.000 0.990 212 ILE B C 1
ATOM 4748 O O . ILE B 2 212 ? 19.695 16.829 -4.112 1.000 0.990 212 ILE B O 1
ATOM 4764 N N . GLU B 2 213 ? 18.061 15.800 -5.243 1.000 0.990 213 GLU B N 1
ATOM 4765 C CA . GLU B 2 213 ? 17.353 17.002 -5.707 1.000 0.990 213 GLU B CA 1
ATOM 4766 C C . GLU B 2 213 ? 16.022 17.120 -4.959 1.000 0.990 213 GLU B C 1
ATOM 4767 O O . GLU B 2 213 ? 15.200 16.199 -4.996 1.000 0.990 213 GLU B O 1
ATOM 4779 N N . ASP B 2 214 ? 15.780 18.258 -4.313 1.000 0.980 214 ASP B N 1
ATOM 4780 C CA . ASP B 2 214 ? 14.436 18.627 -3.884 1.000 0.980 214 ASP B CA 1
ATOM 4781 C C . ASP B 2 214 ? 13.580 18.878 -5.129 1.000 0.980 214 ASP B C 1
ATOM 4782 O O . ASP B 2 214 ? 13.793 19.823 -5.888 1.000 0.980 214 ASP B O 1
ATOM 4791 N N . VAL B 2 215 ? 12.584 18.028 -5.351 1.000 0.960 215 VAL B N 1
ATOM 4792 C CA . VAL B 2 215 ? 11.735 18.086 -6.540 1.000 0.960 215 VAL B CA 1
ATOM 4793 C C . VAL B 2 215 ? 10.880 19.359 -6.564 1.000 0.960 215 VAL B C 1
ATOM 4794 O O . VAL B 2 215 ? 10.549 19.820 -7.663 1.000 0.960 215 VAL B O 1
ATOM 4807 N N . LEU B 2 216 ? 10.556 19.932 -5.395 1.000 0.940 216 LEU B N 1
ATOM 4808 C CA . LEU B 2 216 ? 9.740 21.140 -5.242 1.000 0.940 216 LEU B CA 1
ATOM 4809 C C . LEU B 2 216 ? 10.554 22.421 -5.472 1.000 0.940 216 LEU B C 1
ATOM 4810 O O . LEU B 2 216 ? 10.077 23.309 -6.174 1.000 0.940 216 LEU B O 1
ATOM 4826 N N . THR B 2 217 ? 11.777 22.508 -4.937 1.000 0.940 217 THR B N 1
ATOM 4827 C CA . THR B 2 217 ? 12.610 23.732 -4.996 1.000 0.940 217 THR B CA 1
ATOM 4828 C C . THR B 2 217 ? 13.752 23.674 -6.013 1.000 0.940 217 THR B C 1
ATOM 4829 O O . THR B 2 217 ? 14.366 24.698 -6.303 1.000 0.940 217 THR B O 1
ATOM 4840 N N . LYS B 2 218 ? 14.055 22.488 -6.554 1.000 0.960 218 LYS B N 1
ATOM 4841 C CA . LYS B 2 218 ? 15.203 22.184 -7.431 1.000 0.960 218 LYS B CA 1
ATOM 4842 C C . LYS B 2 218 ? 16.584 22.337 -6.797 1.000 0.960 218 LYS B C 1
ATOM 4843 O O . LYS B 2 218 ? 17.584 22.177 -7.492 1.000 0.960 218 LYS B O 1
ATOM 4862 N N . LYS B 2 219 ? 16.658 22.587 -5.489 1.000 0.980 219 LYS B N 1
ATOM 4863 C CA . LYS B 2 219 ? 17.923 22.611 -4.746 1.000 0.980 219 LYS B CA 1
ATOM 4864 C C . LYS B 2 219 ? 18.524 21.210 -4.666 1.000 0.980 219 LYS B C 1
ATOM 4865 O O . LYS B 2 219 ? 17.797 20.226 -4.536 1.000 0.980 219 LYS B O 1
ATOM 4884 N N . GLU B 2 220 ? 19.849 21.132 -4.697 1.000 0.980 220 GLU B N 1
ATOM 4885 C CA . GLU B 2 220 ? 20.582 19.870 -4.596 1.000 0.980 220 GLU B CA 1
ATOM 4886 C C . GLU B 2 220 ? 21.360 19.765 -3.275 1.000 0.980 220 GLU B C 1
ATOM 4887 O O . GLU B 2 220 ? 21.906 20.750 -2.776 1.000 0.980 220 GLU B O 1
ATOM 4899 N N . TYR B 2 221 ? 21.423 18.555 -2.715 1.000 0.980 221 TYR B N 1
ATOM 4900 C CA . TYR B 2 221 ? 22.019 18.255 -1.413 1.000 0.980 221 TYR B CA 1
ATOM 4901 C C . TYR B 2 221 ? 22.875 16.988 -1.503 1.000 0.980 221 TYR B C 1
ATOM 4902 O O . TYR B 2 221 ? 22.395 15.936 -1.931 1.000 0.980 221 TYR B O 1
ATOM 4920 N N . LYS B 2 222 ? 24.141 17.063 -1.074 1.000 0.990 222 LYS B N 1
ATOM 4921 C CA . LYS B 2 222 ? 25.016 15.887 -0.935 1.000 0.990 222 LYS B CA 1
ATOM 4922 C C . LYS B 2 222 ? 24.889 15.317 0.470 1.000 0.990 222 LYS B C 1
ATOM 4923 O O . LYS B 2 222 ? 25.136 16.029 1.442 1.000 0.990 222 LYS B O 1
ATOM 4942 N N . VAL B 2 223 ? 24.534 14.041 0.571 1.000 0.990 223 VAL B N 1
ATOM 4943 C CA . VAL B 2 223 ? 24.368 13.338 1.850 1.000 0.990 223 VAL B CA 1
ATOM 4944 C C . VAL B 2 223 ? 25.220 12.076 1.840 1.000 0.990 223 VAL B C 1
ATOM 4945 O O . VAL B 2 223 ? 25.194 11.324 0.869 1.000 0.990 223 VAL B O 1
ATOM 4958 N N . TYR B 2 224 ? 25.974 11.838 2.913 1.000 0.990 224 TYR B N 1
ATOM 4959 C CA . TYR B 2 224 ? 26.894 10.703 3.025 1.000 0.990 224 TYR B CA 1
ATOM 4960 C C . TYR B 2 224 ? 26.364 9.647 3.993 1.000 0.990 224 TYR B C 1
ATOM 4961 O O . TYR B 2 224 ? 25.774 9.967 5.029 1.000 0.990 224 TYR B O 1
ATOM 4979 N N . ALA B 2 225 ? 26.602 8.378 3.676 1.000 0.990 225 ALA B N 1
ATOM 4980 C CA . ALA B 2 225 ? 26.248 7.261 4.537 1.000 0.990 225 ALA B CA 1
ATOM 4981 C C . ALA B 2 225 ? 27.179 6.066 4.340 1.000 0.990 225 ALA B C 1
ATOM 4982 O O . ALA B 2 225 ? 27.664 5.816 3.240 1.000 0.990 225 ALA B O 1
ATOM 4989 N N . LYS B 2 226 ? 27.388 5.288 5.406 1.000 0.980 226 LYS B N 1
ATOM 4990 C CA . LYS B 2 226 ? 28.249 4.091 5.383 1.000 0.980 226 LYS B CA 1
ATOM 4991 C C . LYS B 2 226 ? 27.657 2.956 4.544 1.000 0.980 226 LYS B C 1
ATOM 4992 O O . LYS B 2 226 ? 28.393 2.154 3.962 1.000 0.980 226 LYS B O 1
ATOM 5011 N N . LYS B 2 227 ? 26.325 2.860 4.514 1.000 0.990 227 LYS B N 1
ATOM 5012 C CA . LYS B 2 227 ? 25.560 1.895 3.717 1.000 0.990 227 LYS B CA 1
ATOM 5013 C C . LYS B 2 227 ? 24.391 2.582 3.034 1.000 0.990 227 LYS B C 1
ATOM 5014 O O . LYS B 2 227 ? 23.793 3.502 3.592 1.000 0.990 227 LYS B O 1
ATOM 5033 N N . ILE B 2 228 ? 24.048 2.097 1.844 1.000 0.990 228 ILE B N 1
ATOM 5034 C CA . ILE B 2 228 ? 22.956 2.627 1.026 1.000 0.990 228 ILE B CA 1
ATOM 5035 C C . ILE B 2 228 ? 22.064 1.469 0.574 1.000 0.990 228 ILE B C 1
ATOM 5036 O O . ILE B 2 228 ? 22.559 0.472 0.041 1.000 0.990 228 ILE B O 1
ATOM 5052 N N . VAL B 2 229 ? 20.753 1.607 0.788 1.000 0.990 229 VAL B N 1
ATOM 5053 C CA . VAL B 2 229 ? 19.731 0.630 0.390 1.000 0.990 229 VAL B CA 1
ATOM 5054 C C . VAL B 2 229 ? 18.833 1.203 -0.704 1.000 0.990 229 VAL B C 1
ATOM 5055 O O . VAL B 2 229 ? 18.143 2.201 -0.507 1.000 0.990 229 VAL B O 1
ATOM 5068 N N . ASN B 2 230 ? 18.788 0.517 -1.839 1.000 0.990 230 ASN B N 1
ATOM 5069 C CA . ASN B 2 230 ? 17.830 0.706 -2.916 1.000 0.990 230 ASN B CA 1
ATOM 5070 C C . ASN B 2 230 ? 16.543 -0.081 -2.624 1.000 0.990 230 ASN B C 1
ATOM 5071 O O . ASN B 2 230 ? 16.464 -1.281 -2.888 1.000 0.990 230 ASN B O 1
ATOM 5082 N N . ALA B 2 231 ? 15.533 0.607 -2.095 1.000 0.980 231 ALA B N 1
ATOM 5083 C CA . ALA B 2 231 ? 14.190 0.087 -1.839 1.000 0.980 231 ALA B CA 1
ATOM 5084 C C . ALA B 2 231 ? 13.140 0.784 -2.724 1.000 0.980 231 ALA B C 1
ATOM 5085 O O . ALA B 2 231 ? 12.001 1.015 -2.311 1.000 0.980 231 ALA B O 1
ATOM 5092 N N . THR B 2 232 ? 13.514 1.123 -3.960 1.000 0.970 232 THR B N 1
ATOM 5093 C CA . THR B 2 232 ? 12.711 1.965 -4.861 1.000 0.970 232 THR B CA 1
ATOM 5094 C C . THR B 2 232 ? 11.572 1.223 -5.578 1.000 0.970 232 THR B C 1
ATOM 5095 O O . THR B 2 232 ? 10.938 1.774 -6.473 1.000 0.970 232 THR B O 1
ATOM 5106 N N . GLY B 2 233 ? 11.253 -0.019 -5.194 1.000 0.960 233 GLY B N 1
ATOM 5107 C CA . GLY B 2 233 ? 10.121 -0.780 -5.737 1.000 0.960 233 GLY B CA 1
ATOM 5108 C C . GLY B 2 233 ? 10.192 -0.951 -7.267 1.000 0.960 233 GLY B C 1
ATOM 5109 O O . GLY B 2 233 ? 11.146 -1.548 -7.758 1.000 0.960 233 GLY B O 1
ATOM 5113 N N . PRO B 2 234 ? 9.214 -0.453 -8.052 1.000 0.960 234 PRO B N 1
ATOM 5114 C CA . PRO B 2 234 ? 9.276 -0.477 -9.519 1.000 0.960 234 PRO B CA 1
ATOM 5115 C C . PRO B 2 234 ? 10.527 0.159 -10.132 1.000 0.960 234 PRO B C 1
ATOM 5116 O O . PRO B 2 234 ? 10.924 -0.244 -11.219 1.000 0.960 234 PRO B O 1
ATOM 5127 N N . TRP B 2 235 ? 11.173 1.104 -9.452 1.000 0.970 235 TRP B N 1
ATOM 5128 C CA . TRP B 2 235 ? 12.316 1.849 -9.987 1.000 0.970 235 TRP B CA 1
ATOM 5129 C C . TRP B 2 235 ? 13.679 1.217 -9.680 1.000 0.970 235 TRP B C 1
ATOM 5130 O O . TRP B 2 235 ? 14.702 1.785 -10.060 1.000 0.970 235 TRP B O 1
ATOM 5151 N N . VAL B 2 236 ? 13.714 0.042 -9.038 1.000 0.960 236 VAL B N 1
ATOM 5152 C CA . VAL B 2 236 ? 14.955 -0.600 -8.565 1.000 0.960 236 VAL B CA 1
ATOM 5153 C C . VAL B 2 236 ? 16.023 -0.677 -9.649 1.000 0.960 236 VAL B C 1
ATOM 5154 O O . VAL B 2 236 ? 17.175 -0.318 -9.396 1.000 0.960 236 VAL B O 1
ATOM 5167 N N . ASP B 2 237 ? 15.639 -1.079 -10.857 1.000 0.960 237 ASP B N 1
ATOM 5168 C CA . ASP B 2 237 ? 16.576 -1.220 -11.966 1.000 0.960 237 ASP B CA 1
ATOM 5169 C C . ASP B 2 237 ? 17.100 0.115 -12.499 1.000 0.960 237 ASP B C 1
ATOM 5170 O O . ASP B 2 237 ? 18.252 0.160 -12.914 1.000 0.960 237 ASP B O 1
ATOM 5179 N N . GLN B 2 238 ? 16.333 1.209 -12.424 1.000 0.950 238 GLN B N 1
ATOM 5180 C CA . GLN B 2 238 ? 16.829 2.530 -12.837 1.000 0.950 238 GLN B CA 1
ATOM 5181 C C . GLN B 2 238 ? 17.992 2.985 -11.952 1.000 0.950 238 GLN B C 1
ATOM 5182 O O . GLN B 2 238 ? 18.944 3.606 -12.424 1.000 0.950 238 GLN B O 1
ATOM 5196 N N . LEU B 2 239 ? 17.937 2.667 -10.655 1.000 0.960 239 LEU B N 1
ATOM 5197 C CA . LEU B 2 239 ? 19.034 2.977 -9.746 1.000 0.960 239 LEU B CA 1
ATOM 5198 C C . LEU B 2 239 ? 20.212 2.005 -9.918 1.000 0.960 239 LEU B C 1
ATOM 5199 O O . LEU B 2 239 ? 21.359 2.430 -9.833 1.000 0.960 239 LEU B O 1
ATOM 5215 N N . ARG B 2 240 ? 19.955 0.728 -10.229 1.000 0.960 240 ARG B N 1
ATOM 5216 C CA . ARG B 2 240 ? 21.018 -0.234 -10.577 1.000 0.960 240 ARG B CA 1
ATOM 5217 C C . ARG B 2 240 ? 21.718 0.103 -11.892 1.000 0.960 240 ARG B C 1
ATOM 5218 O O . ARG B 2 240 ? 22.911 -0.140 -12.011 1.000 0.960 240 ARG B O 1
ATOM 5239 N N . GLU B 2 241 ? 21.005 0.660 -12.871 1.000 0.950 241 GLU B N 1
ATOM 5240 C CA . GLU B 2 241 ? 21.598 1.177 -14.113 1.000 0.950 241 GLU B CA 1
ATOM 5241 C C . GLU B 2 241 ? 22.564 2.322 -13.819 1.000 0.950 241 GLU B C 1
ATOM 5242 O O . GLU B 2 241 ? 23.687 2.311 -14.318 1.000 0.950 241 GLU B O 1
ATOM 5254 N N . LYS B 2 242 ? 22.168 3.259 -12.948 1.000 0.940 242 LYS B N 1
ATOM 5255 C CA . LYS B 2 242 ? 23.042 4.342 -12.465 1.000 0.940 242 LYS B CA 1
ATOM 5256 C C . LYS B 2 242 ? 24.256 3.827 -11.693 1.000 0.940 242 LYS B C 1
ATOM 5257 O O . LYS B 2 242 ? 25.313 4.435 -11.766 1.000 0.940 242 LYS B O 1
ATOM 5276 N N . ASP B 2 243 ? 24.097 2.717 -10.978 1.000 0.950 243 ASP B N 1
ATOM 5277 C CA . ASP B 2 243 ? 25.178 2.030 -10.266 1.000 0.950 243 ASP B CA 1
ATOM 5278 C C . ASP B 2 243 ? 25.992 1.071 -11.151 1.000 0.950 243 ASP B C 1
ATOM 5279 O O . ASP B 2 243 ? 26.873 0.376 -10.653 1.000 0.950 243 ASP B O 1
ATOM 5288 N N . HIS B 2 244 ? 25.694 0.989 -12.454 1.000 0.930 244 HIS B N 1
ATOM 5289 C CA . HIS B 2 244 ? 26.300 0.039 -13.394 1.000 0.930 244 HIS B CA 1
ATOM 5290 C C . HIS B 2 244 ? 26.261 -1.429 -12.911 1.000 0.930 244 HIS B C 1
ATOM 5291 O O . HIS B 2 244 ? 27.107 -2.243 -13.272 1.000 0.930 244 HIS B O 1
ATOM 5305 N N . SER B 2 245 ? 25.252 -1.784 -12.107 1.000 0.910 245 SER B N 1
ATOM 5306 C CA . SER B 2 245 ? 25.110 -3.085 -11.436 1.000 0.910 245 SER B CA 1
ATOM 5307 C C . SER B 2 245 ? 23.880 -3.884 -11.880 1.000 0.910 245 SER B C 1
ATOM 5308 O O . SER B 2 245 ? 23.535 -4.926 -11.300 1.000 0.910 245 SER B O 1
ATOM 5316 N N . LYS B 2 246 ? 23.196 -3.422 -12.933 1.000 0.900 246 LYS B N 1
ATOM 5317 C CA . LYS B 2 246 ? 22.068 -4.130 -13.549 1.000 0.900 246 LYS B CA 1
ATOM 5318 C C . LYS B 2 246 ? 22.557 -5.278 -14.439 1.000 0.900 246 LYS B C 1
ATOM 5319 O O . LYS B 2 246 ? 22.553 -5.176 -15.658 1.000 0.900 246 LYS B O 1
ATOM 5338 N N . ASN B 2 247 ? 22.931 -6.384 -13.803 1.000 0.820 247 ASN B N 1
ATOM 5339 C CA . ASN B 2 247 ? 23.351 -7.614 -14.471 1.000 0.820 247 ASN B CA 1
ATOM 5340 C C . ASN B 2 247 ? 22.492 -8.808 -14.030 1.000 0.820 247 ASN B C 1
ATOM 5341 O O . ASN B 2 247 ? 22.056 -8.882 -12.875 1.000 0.820 247 ASN B O 1
ATOM 5352 N N . GLY B 2 248 ? 22.273 -9.747 -14.955 1.000 0.820 248 GLY B N 1
ATOM 5353 C CA . GLY B 2 248 ? 21.519 -10.980 -14.738 1.000 0.820 248 GLY B CA 1
ATOM 5354 C C . GLY B 2 248 ? 20.028 -10.727 -14.524 1.000 0.820 248 GLY B C 1
ATOM 5355 O O . GLY B 2 248 ? 19.274 -10.467 -15.462 1.000 0.820 248 GLY B O 1
ATOM 5359 N N . LYS B 2 249 ? 19.587 -10.817 -13.270 1.000 0.840 249 LYS B N 1
ATOM 5360 C CA . LYS B 2 249 ? 18.180 -10.609 -12.919 1.000 0.840 249 LYS B CA 1
ATOM 5361 C C . LYS B 2 249 ? 17.786 -9.139 -13.038 1.000 0.840 249 LYS B C 1
ATOM 5362 O O . LYS B 2 249 ? 18.552 -8.252 -12.651 1.000 0.840 249 LYS B O 1
ATOM 5381 N N . HIS B 2 250 ? 16.571 -8.897 -13.515 1.000 0.890 250 HIS B N 1
ATOM 5382 C CA . HIS B 2 250 ? 15.980 -7.570 -13.704 1.000 0.890 250 HIS B CA 1
ATOM 5383 C C . HIS B 2 250 ? 14.473 -7.601 -13.413 1.000 0.890 250 HIS B C 1
ATOM 5384 O O . HIS B 2 250 ? 13.895 -8.661 -13.165 1.000 0.890 250 HIS B O 1
ATOM 5398 N N . LEU B 2 251 ? 13.827 -6.439 -13.393 1.000 0.890 251 LEU B N 1
ATOM 5399 C CA . LEU B 2 251 ? 12.399 -6.310 -13.148 1.000 0.890 251 LEU B CA 1
ATOM 5400 C C . LEU B 2 251 ? 11.584 -6.354 -14.440 1.000 0.890 251 LEU B C 1
ATOM 5401 O O . LEU B 2 251 ? 11.884 -5.672 -15.417 1.000 0.890 251 LEU B O 1
ATOM 5417 N N . GLN B 2 252 ? 10.480 -7.091 -14.385 1.000 0.880 252 GLN B N 1
ATOM 5418 C CA . GLN B 2 252 ? 9.373 -6.997 -15.322 1.000 0.880 252 GLN B CA 1
ATOM 5419 C C . GLN B 2 252 ? 8.155 -6.421 -14.597 1.000 0.880 252 GLN B C 1
ATOM 5420 O O . GLN B 2 252 ? 7.719 -6.939 -13.565 1.000 0.880 252 GLN B O 1
ATOM 5434 N N . HIS B 2 253 ? 7.588 -5.341 -15.131 1.000 0.910 253 HIS B N 1
ATOM 5435 C CA . HIS B 2 253 ? 6.430 -4.687 -14.528 1.000 0.910 253 HIS B CA 1
ATOM 5436 C C . HIS B 2 253 ? 5.126 -5.227 -15.099 1.000 0.910 253 HIS B C 1
ATOM 5437 O O . HIS B 2 253 ? 4.963 -5.399 -16.308 1.000 0.910 253 HIS B O 1
ATOM 5451 N N . THR B 2 254 ? 4.169 -5.446 -14.206 1.000 0.920 254 THR B N 1
ATOM 5452 C CA . THR B 2 254 ? 2.768 -5.690 -14.561 1.000 0.920 254 THR B CA 1
ATOM 5453 C C . THR B 2 254 ? 1.887 -4.635 -13.913 1.000 0.920 254 THR B C 1
ATOM 5454 O O . THR B 2 254 ? 2.169 -4.184 -12.802 1.000 0.920 254 THR B O 1
ATOM 5465 N N . LYS B 2 255 ? 0.832 -4.216 -14.603 1.000 0.950 255 LYS B N 1
ATOM 5466 C CA . LYS B 2 255 ? -0.164 -3.270 -14.120 1.000 0.950 255 LYS B CA 1
ATOM 5467 C C . LYS B 2 255 ? -1.401 -4.027 -13.653 1.000 0.950 255 LYS B C 1
ATOM 5468 O O . LYS B 2 255 ? -1.873 -4.940 -14.327 1.000 0.950 255 LYS B O 1
ATOM 5487 N N . GLY B 2 256 ? -1.923 -3.608 -12.507 1.000 0.970 256 GLY B N 1
ATOM 5488 C CA . GLY B 2 256 ? -3.232 -4.014 -12.015 1.000 0.970 256 GLY B CA 1
ATOM 5489 C C . GLY B 2 256 ? -4.055 -2.794 -11.628 1.000 0.970 256 GLY B C 1
ATOM 5490 O O . GLY B 2 256 ? -3.528 -1.864 -11.010 1.000 0.970 256 GLY B O 1
ATOM 5494 N N . ILE B 2 257 ? -5.333 -2.797 -11.997 1.000 0.980 257 ILE B N 1
ATOM 5495 C CA . ILE B 2 257 ? -6.284 -1.736 -11.652 1.000 0.980 257 ILE B CA 1
ATOM 5496 C C . ILE B 2 257 ? -7.313 -2.177 -10.610 1.000 0.980 257 ILE B C 1
ATOM 5497 O O . ILE B 2 257 ? -7.512 -3.378 -10.391 1.000 0.980 257 ILE B O 1
ATOM 5513 N N . HIS B 2 258 ? -8.019 -1.207 -10.039 1.000 0.990 258 HIS B N 1
ATOM 5514 C CA . HIS B 2 258 ? -9.244 -1.410 -9.272 1.000 0.990 258 HIS B CA 1
ATOM 5515 C C . HIS B 2 258 ? -10.255 -0.325 -9.619 1.000 0.990 258 HIS B C 1
ATOM 5516 O O . HIS B 2 258 ? -9.875 0.832 -9.780 1.000 0.990 258 HIS B O 1
ATOM 5530 N N . LEU B 2 259 ? -11.528 -0.700 -9.691 1.000 0.990 259 LEU B N 1
ATOM 5531 C CA . LEU B 2 259 ? -12.659 0.212 -9.874 1.000 0.990 259 LEU B CA 1
ATOM 5532 C C . LEU B 2 259 ? -13.402 0.387 -8.553 1.000 0.990 259 LEU B C 1
ATOM 5533 O O . LEU B 2 259 ? -13.459 -0.561 -7.769 1.000 0.990 259 LEU B O 1
ATOM 5549 N N . VAL B 2 260 ? -13.990 1.557 -8.321 1.000 0.990 260 VAL B N 1
ATOM 5550 C CA . VAL B 2 260 ? -14.781 1.877 -7.125 1.000 0.990 260 VAL B CA 1
ATOM 5551 C C . VAL B 2 260 ? -16.185 2.305 -7.529 1.000 0.990 260 VAL B C 1
ATOM 5552 O O . VAL B 2 260 ? -16.359 3.112 -8.439 1.000 0.990 260 VAL B O 1
ATOM 5565 N N . PHE B 2 261 ? -17.168 1.776 -6.810 1.000 0.990 261 PHE B N 1
ATOM 5566 C CA . PHE B 2 261 ? -18.592 2.014 -7.005 1.000 0.990 261 PHE B CA 1
ATOM 5567 C C . PHE B 2 261 ? -19.226 2.452 -5.687 1.000 0.990 261 PHE B C 1
ATOM 5568 O O . PHE B 2 261 ? -18.813 1.995 -4.612 1.000 0.990 261 PHE B O 1
ATOM 5585 N N . ASP B 2 262 ? -20.266 3.281 -5.763 1.000 0.980 262 ASP B N 1
ATOM 5586 C CA . ASP B 2 262 ? -21.094 3.577 -4.598 1.000 0.980 262 ASP B CA 1
ATOM 5587 C C . ASP B 2 262 ? -21.859 2.329 -4.145 1.000 0.980 262 ASP B C 1
ATOM 5588 O O . ASP B 2 262 ? -22.309 1.521 -4.963 1.000 0.980 262 ASP B O 1
ATOM 5597 N N . GLN B 2 263 ? -22.031 2.155 -2.834 1.000 0.970 263 GLN B N 1
ATOM 5598 C CA . GLN B 2 263 ? -22.742 0.989 -2.311 1.000 0.970 263 GLN B CA 1
ATOM 5599 C C . GLN B 2 263 ? -24.246 1.012 -2.639 1.000 0.970 263 GLN B C 1
ATOM 5600 O O . GLN B 2 263 ? -24.890 -0.024 -2.533 1.000 0.970 263 GLN B O 1
ATOM 5614 N N . SER B 2 264 ? -24.826 2.142 -3.062 1.000 0.970 264 SER B N 1
ATOM 5615 C CA . SER B 2 264 ? -26.185 2.167 -3.630 1.000 0.970 264 SER B CA 1
ATOM 5616 C C . SER B 2 264 ? -26.272 1.476 -4.995 1.000 0.970 264 SER B C 1
ATOM 5617 O O . SER B 2 264 ? -27.300 0.875 -5.301 1.000 0.970 264 SER B O 1
ATOM 5625 N N . VAL B 2 265 ? -25.188 1.509 -5.777 1.000 0.970 265 VAL B N 1
ATOM 5626 C CA . VAL B 2 265 ? -25.090 0.881 -7.103 1.000 0.970 265 VAL B CA 1
ATOM 5627 C C . VAL B 2 265 ? -24.590 -0.557 -6.994 1.000 0.970 265 VAL B C 1
ATOM 5628 O O . VAL B 2 265 ? -25.116 -1.465 -7.632 1.000 0.970 265 VAL B O 1
ATOM 5641 N N . PHE B 2 266 ? -23.609 -0.790 -6.123 1.000 0.980 266 PHE B N 1
ATOM 5642 C CA . PHE B 2 266 ? -23.107 -2.121 -5.809 1.000 0.980 266 PHE B CA 1
ATOM 5643 C C . PHE B 2 266 ? -23.258 -2.398 -4.302 1.000 0.980 266 PHE B C 1
ATOM 5644 O O . PHE B 2 266 ? -22.275 -2.277 -3.559 1.000 0.980 266 PHE B O 1
ATOM 5661 N N . PRO B 2 267 ? -24.455 -2.832 -3.843 1.000 0.970 267 PRO B N 1
ATOM 5662 C CA . PRO B 2 267 ? -24.790 -3.050 -2.430 1.000 0.970 267 PRO B CA 1
ATOM 5663 C C . PRO B 2 267 ? -24.166 -4.311 -1.813 1.000 0.970 267 PRO B C 1
ATOM 5664 O O . PRO B 2 267 ? -24.814 -5.039 -1.060 1.000 0.970 267 PRO B O 1
ATOM 5675 N N . LEU B 2 268 ? -22.887 -4.558 -2.104 1.000 0.960 268 LEU B N 1
ATOM 5676 C CA . LEU B 2 268 ? -22.109 -5.657 -1.553 1.000 0.960 268 LEU B CA 1
ATOM 5677 C C . LEU B 2 268 ? -21.950 -5.474 -0.043 1.000 0.960 268 LEU B C 1
ATOM 5678 O O . LEU B 2 268 ? -21.487 -4.430 0.423 1.000 0.960 268 LEU B O 1
ATOM 5694 N N . LYS B 2 269 ? -22.308 -6.495 0.734 1.000 0.940 269 LYS B N 1
ATOM 5695 C CA . LYS B 2 269 ? -22.124 -6.497 2.197 1.000 0.940 269 LYS B CA 1
ATOM 5696 C C . LYS B 2 269 ? -21.008 -7.428 2.622 1.000 0.940 269 LYS B C 1
ATOM 5697 O O . LYS B 2 269 ? -20.374 -7.211 3.652 1.000 0.940 269 LYS B O 1
ATOM 5716 N N . GLN B 2 270 ? -20.782 -8.460 1.827 1.000 0.940 270 GLN B N 1
ATOM 5717 C CA . GLN B 2 270 ? -19.805 -9.490 2.084 1.000 0.940 270 GLN B CA 1
ATOM 5718 C C . GLN B 2 270 ? -18.663 -9.359 1.081 1.000 0.940 270 GLN B C 1
ATOM 5719 O O . GLN B 2 270 ? -18.900 -9.370 -0.119 1.000 0.940 270 GLN B O 1
ATOM 5733 N N . ALA B 2 271 ? -17.414 -9.290 1.545 1.000 0.970 271 ALA B N 1
ATOM 5734 C CA . ALA B 2 271 ? -16.276 -9.373 0.632 1.000 0.970 271 ALA B CA 1
ATOM 5735 C C . ALA B 2 271 ? -16.276 -10.730 -0.091 1.000 0.970 271 ALA B C 1
ATOM 5736 O O . ALA B 2 271 ? -16.441 -11.777 0.551 1.000 0.970 271 ALA B O 1
ATOM 5743 N N . VAL B 2 272 ? -16.084 -10.707 -1.411 1.000 0.970 272 VAL B N 1
ATOM 5744 C CA . VAL B 2 272 ? -16.126 -11.890 -2.278 1.000 0.970 272 VAL B CA 1
ATOM 5745 C C . VAL B 2 272 ? -14.834 -11.999 -3.077 1.000 0.970 272 VAL B C 1
ATOM 5746 O O . VAL B 2 272 ? -14.393 -11.038 -3.703 1.000 0.970 272 VAL B O 1
ATOM 5759 N N . TYR B 2 273 ? -14.255 -13.196 -3.103 1.000 0.940 273 TYR B N 1
ATOM 5760 C CA . TYR B 2 273 ? -13.155 -13.558 -3.989 1.000 0.940 273 TYR B CA 1
ATOM 5761 C C . TYR B 2 273 ? -13.635 -14.631 -4.959 1.000 0.940 273 TYR B C 1
ATOM 5762 O O . TYR B 2 273 ? -13.979 -15.725 -4.527 1.000 0.940 273 TYR B O 1
ATOM 5780 N N . PHE B 2 274 ? -13.698 -14.333 -6.252 1.000 0.920 274 PHE B N 1
ATOM 5781 C CA . PHE B 2 274 ? -14.441 -15.149 -7.213 1.000 0.920 274 PHE B CA 1
ATOM 5782 C C . PHE B 2 274 ? -13.664 -15.434 -8.498 1.000 0.920 274 PHE B C 1
ATOM 5783 O O . PHE B 2 274 ? -12.753 -14.694 -8.866 1.000 0.920 274 PHE B O 1
ATOM 5800 N N . ASP B 2 275 ? -14.032 -16.531 -9.161 1.000 0.870 275 ASP B N 1
ATOM 5801 C CA . ASP B 2 275 ? -13.487 -16.937 -10.459 1.000 0.870 275 ASP B CA 1
ATOM 5802 C C . ASP B 2 275 ? -14.062 -16.084 -11.598 1.000 0.870 275 ASP B C 1
ATOM 5803 O O . ASP B 2 275 ? -15.243 -15.725 -11.596 1.000 0.870 275 ASP B O 1
ATOM 5812 N N . THR B 2 276 ? -13.237 -15.840 -12.612 1.000 0.870 276 THR B N 1
ATOM 5813 C CA . THR B 2 276 ? -13.634 -15.254 -13.897 1.000 0.870 276 THR B CA 1
ATOM 5814 C C . THR B 2 276 ? -13.591 -16.305 -15.017 1.000 0.870 276 THR B C 1
ATOM 5815 O O . THR B 2 276 ? -12.936 -17.340 -14.868 1.000 0.870 276 THR B O 1
ATOM 5826 N N . PRO B 2 277 ? -14.270 -16.082 -16.161 1.000 0.840 277 PRO B N 1
ATOM 5827 C CA . PRO B 2 277 ? -14.309 -17.051 -17.264 1.000 0.840 277 PRO B CA 1
ATOM 5828 C C . PRO B 2 277 ? -12.941 -17.409 -17.866 1.000 0.840 277 PRO B C 1
ATOM 5829 O O . PRO B 2 277 ? -12.792 -18.484 -18.432 1.000 0.840 277 PRO B O 1
ATOM 5840 N N . ASP B 2 278 ? -11.948 -16.527 -17.744 1.000 0.810 278 ASP B N 1
ATOM 5841 C CA . ASP B 2 278 ? -10.573 -16.732 -18.220 1.000 0.810 278 ASP B CA 1
ATOM 5842 C C . ASP B 2 278 ? -9.672 -17.465 -17.198 1.000 0.810 278 ASP B C 1
ATOM 5843 O O . ASP B 2 278 ? -8.466 -17.589 -17.405 1.000 0.810 278 ASP B O 1
ATOM 5852 N N . GLY B 2 279 ? -10.232 -17.944 -16.079 1.000 0.750 279 GLY B N 1
ATOM 5853 C CA . GLY B 2 279 ? -9.508 -18.689 -15.042 1.000 0.750 279 GLY B CA 1
ATOM 5854 C C . GLY B 2 279 ? -8.685 -17.821 -14.083 1.000 0.750 279 GLY B C 1
ATOM 5855 O O . GLY B 2 279 ? -7.989 -18.350 -13.206 1.000 0.750 279 GLY B O 1
ATOM 5859 N N . ARG B 2 280 ? -8.748 -16.490 -14.218 1.000 0.820 280 ARG B N 1
ATOM 5860 C CA . ARG B 2 280 ? -8.259 -15.570 -13.188 1.000 0.820 280 ARG B CA 1
ATOM 5861 C C . ARG B 2 280 ? -9.269 -15.475 -12.045 1.000 0.820 280 ARG B C 1
ATOM 5862 O O . ARG B 2 280 ? -10.310 -16.128 -12.018 1.000 0.820 280 ARG B O 1
ATOM 5883 N N . MET B 2 281 ? -8.896 -14.697 -11.040 1.000 0.870 281 MET B N 1
ATOM 5884 C CA . MET B 2 281 ? -9.756 -14.424 -9.907 1.000 0.870 281 MET B CA 1
ATOM 5885 C C . MET B 2 281 ? -9.743 -12.945 -9.567 1.000 0.870 281 MET B C 1
ATOM 5886 O O . MET B 2 281 ? -8.706 -12.287 -9.668 1.000 0.870 281 MET B O 1
ATOM 5900 N N . VAL B 2 282 ? -10.892 -12.460 -9.117 1.000 0.930 282 VAL B N 1
ATOM 5901 C CA . VAL B 2 282 ? -11.155 -11.055 -8.824 1.000 0.930 282 VAL B CA 1
ATOM 5902 C C . VAL B 2 282 ? -11.728 -10.941 -7.413 1.000 0.930 282 VAL B C 1
ATOM 5903 O O . VAL B 2 282 ? -12.451 -11.814 -6.937 1.000 0.930 282 VAL B O 1
ATOM 5916 N N . PHE B 2 283 ? -11.355 -9.873 -6.719 1.000 0.960 283 PHE B N 1
ATOM 5917 C CA . P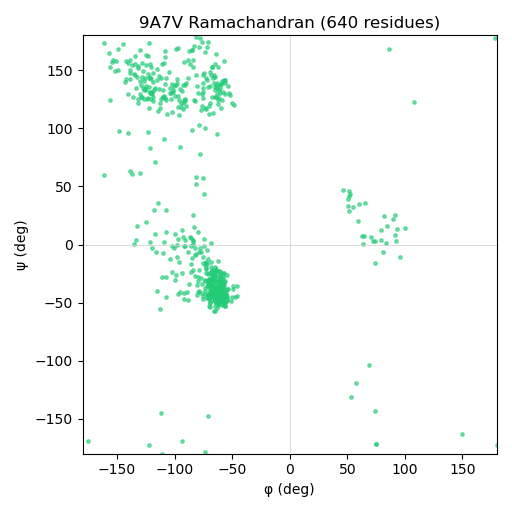HE B 2 283 ? -11.905 -9.475 -5.433 1.000 0.960 283 PHE B CA 1
ATOM 5918 C C . PHE B 2 283 ? -12.946 -8.386 -5.642 1.000 0.960 283 PHE B C 1
ATOM 5919 O O . PHE B 2 283 ? -12.686 -7.437 -6.377 1.000 0.960 283 PHE B O 1
ATOM 5936 N N . ALA B 2 284 ? -14.068 -8.491 -4.940 1.000 0.980 284 ALA B N 1
ATOM 5937 C CA . ALA B 2 284 ? -14.991 -7.395 -4.686 1.000 0.980 284 ALA B CA 1
ATOM 5938 C C . ALA B 2 284 ? -15.060 -7.179 -3.171 1.000 0.980 284 ALA B C 1
ATOM 5939 O O . ALA B 2 284 ? -15.305 -8.124 -2.417 1.000 0.980 284 ALA B O 1
ATOM 5946 N N . ILE B 2 285 ? -14.768 -5.962 -2.712 1.000 0.970 285 ILE B N 1
ATOM 5947 C CA . ILE B 2 285 ? -14.568 -5.674 -1.289 1.000 0.970 285 ILE B CA 1
ATOM 5948 C C . ILE B 2 285 ? -15.377 -4.430 -0.902 1.000 0.970 285 ILE B C 1
ATOM 5949 O O . ILE B 2 285 ? -15.142 -3.359 -1.471 1.000 0.970 285 ILE B O 1
ATOM 5965 N N . PRO B 2 286 ? -16.295 -4.533 0.076 1.000 0.960 286 PRO B N 1
ATOM 5966 C CA . PRO B 2 286 ? -16.982 -3.373 0.621 1.000 0.960 286 PRO B CA 1
ATOM 5967 C C . PRO B 2 286 ? -16.053 -2.585 1.559 1.000 0.960 286 PRO B C 1
ATOM 5968 O O . PRO B 2 286 ? -15.296 -3.154 2.350 1.000 0.960 286 PRO B O 1
ATOM 5979 N N . ARG B 2 287 ? -16.088 -1.254 1.482 1.000 0.930 287 ARG B N 1
ATOM 5980 C CA . ARG B 2 287 ? -15.310 -0.336 2.325 1.000 0.930 287 ARG B CA 1
ATOM 5981 C C . ARG B 2 287 ? -15.996 1.022 2.391 1.000 0.930 287 ARG B C 1
ATOM 5982 O O . ARG B 2 287 ? -16.175 1.649 1.363 1.000 0.930 287 ARG B O 1
ATOM 6003 N N . GLU B 2 288 ? -16.286 1.505 3.601 1.000 0.900 288 GLU B N 1
ATOM 6004 C CA . GLU B 2 288 ? -16.682 2.908 3.848 1.000 0.900 288 GLU B CA 1
ATOM 6005 C C . GLU B 2 288 ? -17.837 3.411 2.954 1.000 0.900 288 GLU B C 1
ATOM 6006 O O . GLU B 2 288 ? -17.805 4.529 2.459 1.000 0.900 288 GLU B O 1
ATOM 6018 N N . GLY B 2 289 ? -18.871 2.592 2.735 1.000 0.950 289 GLY B N 1
ATOM 6019 C CA . GLY B 2 289 ? -19.992 2.984 1.868 1.000 0.950 289 GLY B CA 1
ATOM 6020 C C . GLY B 2 289 ? -19.700 2.856 0.371 1.000 0.950 289 GLY B C 1
ATOM 6021 O O . GLY B 2 289 ? -20.472 3.349 -0.444 1.000 0.950 289 GLY B O 1
ATOM 6025 N N . LYS B 2 290 ? -18.607 2.185 0.005 1.000 0.970 290 LYS B N 1
ATOM 6026 C CA . LYS B 2 290 ? -18.209 1.870 -1.367 1.000 0.970 290 LYS B CA 1
ATOM 6027 C C . LYS B 2 290 ? -17.991 0.372 -1.534 1.000 0.970 290 LYS B C 1
ATOM 6028 O O . LYS B 2 290 ? -17.764 -0.348 -0.560 1.000 0.970 290 LYS B O 1
ATOM 6047 N N . THR B 2 291 ? -17.969 -0.073 -2.781 1.000 0.980 291 THR B N 1
ATOM 6048 C CA . THR B 2 291 ? -17.476 -1.393 -3.178 1.000 0.980 291 THR B CA 1
ATOM 6049 C C . THR B 2 291 ? -16.374 -1.193 -4.202 1.000 0.980 291 THR B C 1
ATOM 6050 O O . THR B 2 291 ? -16.590 -0.525 -5.208 1.000 0.980 291 THR B O 1
ATOM 6061 N N . TYR B 2 292 ? -15.192 -1.763 -3.966 1.000 0.980 292 TYR B N 1
ATOM 6062 C CA . TYR B 2 292 ? -14.114 -1.739 -4.954 1.000 0.980 292 TYR B CA 1
ATOM 6063 C C . TYR B 2 292 ? -13.805 -3.133 -5.486 1.000 0.980 292 TYR B C 1
ATOM 6064 O O . TYR B 2 292 ? -13.886 -4.123 -4.754 1.000 0.980 292 TYR B O 1
ATOM 6082 N N . VAL B 2 293 ? -13.453 -3.206 -6.769 1.000 0.980 293 VAL B N 1
ATOM 6083 C CA . VAL B 2 293 ? -13.298 -4.465 -7.498 1.000 0.980 293 VAL B CA 1
ATOM 6084 C C . VAL B 2 293 ? -12.009 -4.476 -8.305 1.000 0.980 293 VAL B C 1
ATOM 6085 O O . VAL B 2 293 ? -11.683 -3.507 -8.984 1.000 0.980 293 VAL B O 1
ATOM 6098 N N . GLY B 2 294 ? -11.272 -5.583 -8.245 1.000 0.960 294 GLY B N 1
ATOM 6099 C CA . GLY B 2 294 ? -10.058 -5.786 -9.031 1.000 0.960 294 GLY B CA 1
ATOM 6100 C C . GLY B 2 294 ? -9.377 -7.130 -8.745 1.000 0.960 294 GLY B C 1
ATOM 6101 O O . GLY B 2 294 ? -9.806 -7.900 -7.899 1.000 0.960 294 GLY B O 1
ATOM 6105 N N . THR B 2 295 ? -8.291 -7.483 -9.417 1.000 0.900 295 THR B N 1
ATOM 6106 C CA . THR B 2 295 ? -7.457 -6.608 -10.242 1.000 0.900 295 THR B CA 1
ATOM 6107 C C . THR B 2 295 ? -7.195 -7.198 -11.621 1.000 0.900 295 THR B C 1
ATOM 6108 O O . THR B 2 295 ? -7.468 -8.375 -11.861 1.000 0.900 295 THR B O 1
ATOM 6119 N N . THR B 2 296 ? -6.673 -6.370 -12.520 1.000 0.930 296 THR B N 1
ATOM 6120 C CA . THR B 2 296 ? -6.116 -6.796 -13.807 1.000 0.930 296 THR B CA 1
ATOM 6121 C C . THR B 2 296 ? -4.665 -7.260 -13.652 1.000 0.930 296 THR B C 1
ATOM 6122 O O . THR B 2 296 ? -4.062 -7.148 -12.583 1.000 0.930 296 THR B O 1
ATOM 6133 N N . ASP B 2 297 ? -4.117 -7.846 -14.713 1.000 0.890 297 ASP B N 1
ATOM 6134 C CA . ASP B 2 297 ? -2.710 -8.240 -14.787 1.000 0.890 297 ASP B CA 1
ATOM 6135 C C . ASP B 2 297 ? -2.265 -8.118 -16.246 1.000 0.890 297 ASP B C 1
ATOM 6136 O O . ASP B 2 297 ? -2.594 -8.973 -17.071 1.000 0.890 297 ASP B O 1
ATOM 6145 N N . THR B 2 298 ? -1.623 -7.000 -16.581 1.000 0.900 298 THR B N 1
ATOM 6146 C CA . THR B 2 298 ? -1.149 -6.687 -17.936 1.000 0.900 298 THR B CA 1
ATOM 6147 C C . THR B 2 298 ? 0.312 -6.265 -17.895 1.000 0.900 298 THR B C 1
ATOM 6148 O O . THR B 2 298 ? 0.741 -5.582 -16.970 1.000 0.900 298 THR B O 1
ATOM 6159 N N . VAL B 2 299 ? 1.118 -6.678 -18.874 1.000 0.890 299 VAL B N 1
ATOM 6160 C CA . VAL B 2 299 ? 2.522 -6.240 -18.954 1.000 0.890 299 VAL B CA 1
ATOM 6161 C C . VAL B 2 299 ? 2.570 -4.727 -19.161 1.000 0.890 299 VAL B C 1
ATOM 6162 O O . VAL B 2 299 ? 1.792 -4.183 -19.939 1.000 0.890 299 VAL B O 1
ATOM 6175 N N . TYR B 2 300 ? 3.490 -4.051 -18.477 1.000 0.930 300 TYR B N 1
ATOM 6176 C CA . TYR B 2 300 ? 3.599 -2.596 -18.505 1.000 0.930 300 TYR B CA 1
ATOM 6177 C C . TYR B 2 300 ? 5.021 -2.151 -18.852 1.000 0.930 300 TYR B C 1
ATOM 6178 O O . TYR B 2 300 ? 5.984 -2.688 -18.308 1.000 0.930 300 TYR B O 1
ATOM 6196 N N . LYS B 2 301 ? 5.151 -1.173 -19.758 1.000 0.910 301 LYS B N 1
ATOM 6197 C CA . LYS B 2 301 ? 6.446 -0.656 -20.247 1.000 0.910 301 LYS B CA 1
ATOM 6198 C C . LYS B 2 301 ? 6.543 0.874 -20.280 1.000 0.910 301 LYS B C 1
ATOM 6199 O O . LYS B 2 301 ? 7.536 1.407 -20.762 1.000 0.910 301 LYS B O 1
ATOM 6218 N N . GLU B 2 302 ? 5.519 1.574 -19.807 1.000 0.930 302 GLU B N 1
ATOM 6219 C CA . GLU B 2 302 ? 5.450 3.036 -19.870 1.000 0.930 302 GLU B CA 1
ATOM 6220 C C . GLU B 2 302 ? 5.981 3.706 -18.593 1.000 0.930 302 GLU B C 1
ATOM 6221 O O . GLU B 2 302 ? 6.595 3.062 -17.739 1.000 0.930 302 GLU B O 1
ATOM 6233 N N . ALA B 2 303 ? 5.751 5.016 -18.463 1.000 0.930 303 ALA B N 1
ATOM 6234 C CA . ALA B 2 303 ? 6.144 5.801 -17.300 1.000 0.930 303 ALA B CA 1
ATOM 6235 C C . ALA B 2 303 ? 5.631 5.168 -15.997 1.000 0.930 303 ALA B C 1
ATOM 6236 O O . ALA B 2 303 ? 4.455 4.812 -15.870 1.000 0.930 303 ALA B O 1
ATOM 6243 N N . LEU B 2 304 ? 6.527 5.020 -15.021 1.000 0.960 304 LEU B N 1
ATOM 6244 C CA . LEU B 2 304 ? 6.263 4.247 -13.808 1.000 0.960 304 LEU B CA 1
ATOM 6245 C C . LEU B 2 304 ? 5.528 5.063 -12.731 1.000 0.960 304 LEU B C 1
ATOM 6246 O O . LEU B 2 304 ? 4.900 4.477 -11.849 1.000 0.960 304 LEU B O 1
ATOM 6262 N N . GLU B 2 305 ? 5.605 6.400 -12.773 1.000 0.940 305 GLU B N 1
ATOM 6263 C CA . GLU B 2 305 ? 5.059 7.287 -11.731 1.000 0.940 305 GLU B CA 1
ATOM 6264 C C . GLU B 2 305 ? 3.534 7.287 -11.709 1.000 0.940 305 GLU B C 1
ATOM 6265 O O . GLU B 2 305 ? 2.909 7.327 -10.644 1.000 0.940 305 GLU B O 1
ATOM 6277 N N . HIS B 2 306 ? 2.924 7.225 -12.891 1.000 0.940 306 HIS B N 1
ATOM 6278 C CA . HIS B 2 306 ? 1.487 7.409 -13.035 1.000 0.940 306 HIS B CA 1
ATOM 6279 C C . HIS B 2 306 ? 0.858 6.428 -14.028 1.000 0.940 306 HIS B C 1
ATOM 6280 O O . HIS B 2 306 ? 0.307 6.849 -15.045 1.000 0.940 306 HIS B O 1
ATOM 6294 N N . PRO B 2 307 ? 0.915 5.109 -13.748 1.000 0.970 307 PRO B N 1
ATOM 6295 C CA . PRO B 2 307 ? 0.106 4.140 -14.478 1.000 0.970 307 PRO B CA 1
ATOM 6296 C C . PRO B 2 307 ? -1.376 4.510 -14.371 1.000 0.970 307 PRO B C 1
ATOM 6297 O O . PRO B 2 307 ? -1.850 4.914 -13.305 1.000 0.970 307 PRO B O 1
ATOM 6308 N N . ARG B 2 308 ? -2.113 4.324 -15.468 1.000 0.970 308 ARG B N 1
ATOM 6309 C CA . ARG B 2 308 ? -3.543 4.642 -15.564 1.000 0.970 308 ARG B CA 1
ATOM 6310 C C . ARG B 2 308 ? -4.381 3.425 -15.929 1.000 0.970 308 ARG B C 1
ATOM 6311 O O . ARG B 2 308 ? -3.896 2.474 -16.551 1.000 0.970 308 ARG B O 1
ATOM 6332 N N . MET B 2 309 ? -5.652 3.481 -15.545 1.000 0.970 309 MET B N 1
ATOM 6333 C CA . MET B 2 309 ? -6.687 2.601 -16.075 1.000 0.970 309 MET B CA 1
ATOM 6334 C C . MET B 2 309 ? -6.875 2.879 -17.566 1.000 0.970 309 MET B C 1
ATOM 6335 O O . MET B 2 309 ? -6.992 4.034 -17.965 1.000 0.970 309 MET B O 1
ATOM 6349 N N . THR B 2 310 ? -6.918 1.823 -18.367 1.000 0.970 310 THR B N 1
ATOM 6350 C CA . THR B 2 310 ? -7.301 1.884 -19.784 1.000 0.970 310 THR B CA 1
ATOM 6351 C C . THR B 2 310 ? -8.760 1.472 -19.952 1.000 0.970 310 THR B C 1
ATOM 6352 O O . THR B 2 310 ? -9.377 0.929 -19.030 1.000 0.970 310 THR B O 1
ATOM 6363 N N . THR B 2 311 ? -9.317 1.707 -21.134 1.000 0.970 311 THR B N 1
ATOM 6364 C CA . THR B 2 311 ? -10.656 1.220 -21.491 1.000 0.970 311 THR B CA 1
ATOM 6365 C C . THR B 2 311 ? -10.738 -0.307 -21.375 1.000 0.970 311 THR B C 1
ATOM 6366 O O . THR B 2 311 ? -11.679 -0.830 -20.782 1.000 0.970 311 THR B O 1
ATOM 6377 N N . GLU B 2 312 ? -9.706 -1.026 -21.823 1.000 0.960 312 GLU B N 1
ATOM 6378 C CA . GLU B 2 312 ? -9.635 -2.491 -21.747 1.000 0.960 312 GLU B CA 1
ATOM 6379 C C . GLU B 2 312 ? -9.584 -3.003 -20.301 1.000 0.960 312 GLU B C 1
ATOM 6380 O O . GLU B 2 312 ? -10.268 -3.968 -19.949 1.000 0.960 312 GLU B O 1
ATOM 6392 N N . ASP B 2 313 ? -8.821 -2.329 -19.433 1.000 0.960 313 ASP B N 1
ATOM 6393 C CA . ASP B 2 313 ? -8.784 -2.629 -17.999 1.000 0.960 313 ASP B CA 1
ATOM 6394 C C . ASP B 2 313 ? -10.175 -2.500 -17.365 1.000 0.960 313 ASP B C 1
ATOM 6395 O O . ASP B 2 313 ? -10.636 -3.397 -16.650 1.000 0.960 313 ASP B O 1
ATOM 6404 N N . ARG B 2 314 ? -10.838 -1.367 -17.632 1.000 0.980 314 ARG B N 1
ATOM 6405 C CA . ARG B 2 314 ? -12.175 -1.050 -17.129 1.000 0.980 314 ARG B CA 1
ATOM 6406 C C . ARG B 2 314 ? -13.177 -2.112 -17.568 1.000 0.980 314 ARG B C 1
ATOM 6407 O O . ARG B 2 314 ? -13.878 -2.688 -16.734 1.000 0.980 314 ARG B O 1
ATOM 6428 N N . ASP B 2 315 ? -13.217 -2.394 -18.866 1.000 0.970 315 ASP B N 1
ATOM 6429 C CA . ASP B 2 315 ? -14.201 -3.286 -19.473 1.000 0.970 315 ASP B CA 1
ATOM 6430 C C . ASP B 2 315 ? -14.001 -4.734 -19.017 1.000 0.970 315 ASP B C 1
ATOM 6431 O O . ASP B 2 315 ? -14.974 -5.448 -18.762 1.000 0.970 315 ASP B O 1
ATOM 6440 N N . TYR B 2 316 ? -12.751 -5.158 -18.806 1.000 0.970 316 TYR B N 1
ATOM 6441 C CA . TYR B 2 316 ? -12.452 -6.454 -18.205 1.000 0.970 316 TYR B CA 1
ATOM 6442 C C . TYR B 2 316 ? -13.020 -6.587 -16.779 1.000 0.970 316 TYR B C 1
ATOM 6443 O O . TYR B 2 316 ? -13.617 -7.620 -16.444 1.000 0.970 316 TYR B O 1
ATOM 6461 N N . VAL B 2 317 ? -12.863 -5.564 -15.927 1.000 0.980 317 VAL B N 1
ATOM 6462 C CA . VAL B 2 317 ? -13.384 -5.601 -14.549 1.000 0.980 317 VAL B CA 1
ATOM 6463 C C . VAL B 2 317 ? -14.914 -5.552 -14.544 1.000 0.980 317 VAL B C 1
ATOM 6464 O O . VAL B 2 317 ? -15.519 -6.370 -13.854 1.000 0.980 317 VAL B O 1
ATOM 6477 N N . ILE B 2 318 ? -15.550 -4.700 -15.360 1.000 0.980 318 ILE B N 1
ATOM 6478 C CA . ILE B 2 318 ? -17.019 -4.675 -15.519 1.000 0.980 318 ILE B CA 1
ATOM 6479 C C . ILE B 2 318 ? -17.537 -6.047 -15.964 1.000 0.980 318 ILE B C 1
ATOM 6480 O O . ILE B 2 318 ? -18.467 -6.587 -15.366 1.000 0.980 318 ILE B O 1
ATOM 6496 N N . LYS B 2 319 ? -16.906 -6.664 -16.970 1.000 0.970 319 LYS B N 1
ATOM 6497 C CA . LYS B 2 319 ? -17.290 -7.998 -17.451 1.000 0.970 319 LYS B CA 1
ATOM 6498 C C . LYS B 2 319 ? -17.154 -9.060 -16.358 1.000 0.970 319 LYS B C 1
ATOM 6499 O O . LYS B 2 319 ? -18.011 -9.933 -16.237 1.000 0.970 319 LYS B O 1
ATOM 6518 N N . SER B 2 320 ? -16.106 -8.971 -15.542 1.000 0.970 320 SER B N 1
ATOM 6519 C CA . SER B 2 320 ? -15.900 -9.857 -14.392 1.000 0.970 320 SER B CA 1
ATOM 6520 C C . SER B 2 320 ? -16.981 -9.667 -13.320 1.000 0.970 320 SER B C 1
ATOM 6521 O O . SER B 2 320 ? -17.475 -10.656 -12.778 1.000 0.970 320 SER B O 1
ATOM 6529 N N . ILE B 2 321 ? -17.395 -8.421 -13.053 1.000 0.980 321 ILE B N 1
ATOM 6530 C CA . ILE B 2 321 ? -18.498 -8.102 -12.134 1.000 0.980 321 ILE B CA 1
ATOM 6531 C C . ILE B 2 321 ? -19.804 -8.687 -12.661 1.000 0.980 321 ILE B C 1
ATOM 6532 O O . ILE B 2 321 ? -20.428 -9.481 -11.967 1.000 0.980 321 ILE B O 1
ATOM 6548 N N . ASN B 2 322 ? -20.181 -8.375 -13.900 1.000 0.980 322 ASN B N 1
ATOM 6549 C CA . ASN B 2 322 ? -21.442 -8.832 -14.487 1.000 0.980 322 ASN B CA 1
ATOM 6550 C C . ASN B 2 322 ? -21.497 -10.361 -14.654 1.000 0.980 322 ASN B C 1
ATOM 6551 O O . ASN B 2 322 ? -22.578 -10.944 -14.639 1.000 0.980 322 ASN B O 1
ATOM 6562 N N . TYR B 2 323 ? -20.347 -11.042 -14.746 1.000 0.960 323 TYR B N 1
ATOM 6563 C CA . TYR B 2 323 ? -20.294 -12.504 -14.697 1.000 0.960 323 TYR B CA 1
ATOM 6564 C C . TYR B 2 323 ? -20.693 -13.070 -13.323 1.000 0.960 323 TYR B C 1
ATOM 6565 O O . TYR B 2 323 ? -21.423 -14.061 -13.261 1.000 0.960 323 TYR B O 1
ATOM 6583 N N . MET B 2 324 ? -20.213 -12.476 -12.225 1.000 0.970 324 MET B N 1
ATOM 6584 C CA . MET B 2 324 ? -20.438 -12.995 -10.868 1.000 0.970 324 MET B CA 1
ATOM 6585 C C . MET B 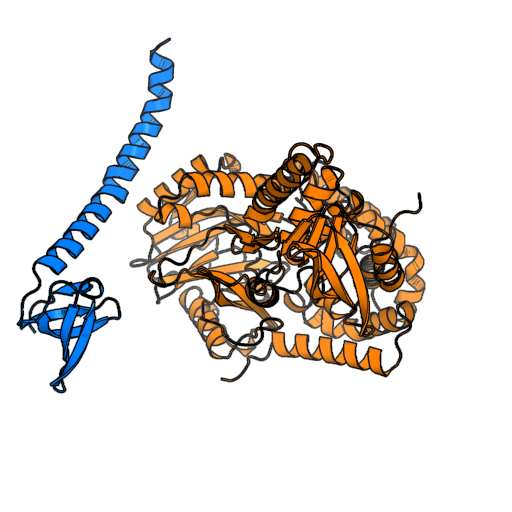2 324 ? -21.657 -12.386 -10.171 1.000 0.970 324 MET B C 1
ATOM 6586 O O . MET B 2 324 ? -22.239 -13.023 -9.300 1.000 0.970 324 MET B O 1
ATOM 6600 N N . PHE B 2 325 ? -22.067 -11.188 -10.567 1.000 0.980 325 PHE B N 1
ATOM 6601 C CA . PHE B 2 325 ? -23.164 -10.422 -9.983 1.000 0.980 325 PHE B CA 1
ATOM 6602 C C . PHE B 2 325 ? -24.118 -9.947 -11.094 1.000 0.980 325 PHE B C 1
ATOM 6603 O O . PHE B 2 325 ? -24.272 -8.745 -11.313 1.000 0.980 325 PHE B O 1
ATOM 6620 N N . PRO B 2 326 ? -24.751 -10.879 -11.834 1.000 0.970 326 PRO B N 1
ATOM 6621 C CA . PRO B 2 326 ? -25.482 -10.564 -13.065 1.000 0.970 326 PRO B CA 1
ATOM 6622 C C . PRO B 2 326 ? -26.698 -9.656 -12.849 1.000 0.970 326 PRO B C 1
ATOM 6623 O O . PRO B 2 326 ? -27.145 -9.003 -13.782 1.000 0.970 326 PRO B O 1
ATOM 6634 N N . GLU B 2 327 ? -27.232 -9.600 -11.628 1.000 0.960 327 GLU B N 1
ATOM 6635 C CA . GLU B 2 327 ? -28.403 -8.782 -11.293 1.000 0.960 327 GLU B CA 1
ATOM 6636 C C . GLU B 2 327 ? -28.075 -7.286 -11.175 1.000 0.960 327 GLU B C 1
ATOM 6637 O O . GLU B 2 327 ? -28.989 -6.468 -11.210 1.000 0.960 327 GLU B O 1
ATOM 6649 N N . LEU B 2 328 ? -26.795 -6.915 -11.058 1.000 0.970 328 LEU B N 1
ATOM 6650 C CA . LEU B 2 328 ? -26.400 -5.515 -10.894 1.000 0.970 328 LEU B CA 1
ATOM 6651 C C . LEU B 2 328 ? -26.397 -4.728 -12.209 1.000 0.970 328 LEU B C 1
ATOM 6652 O O . LEU B 2 328 ? -26.586 -3.519 -12.168 1.000 0.970 328 LEU B O 1
ATOM 6668 N N . ASN B 2 329 ? -26.177 -5.388 -13.355 1.000 0.960 329 ASN B N 1
ATOM 6669 C CA . ASN B 2 329 ? -26.023 -4.736 -14.665 1.000 0.960 329 ASN B CA 1
ATOM 6670 C C . ASN B 2 329 ? -25.078 -3.515 -14.633 1.000 0.960 329 ASN B C 1
ATOM 6671 O O . ASN B 2 329 ? -25.401 -2.460 -15.172 1.000 0.960 329 ASN B O 1
ATOM 6682 N N . ILE B 2 330 ? -23.908 -3.663 -14.002 1.000 0.980 330 ILE B N 1
ATOM 6683 C CA . ILE B 2 330 ? -22.929 -2.579 -13.859 1.000 0.980 330 ILE B CA 1
ATOM 6684 C C . ILE B 2 330 ? -22.446 -2.109 -15.231 1.000 0.980 330 ILE B C 1
ATOM 6685 O O . ILE B 2 330 ? -22.112 -2.916 -16.107 1.000 0.980 330 ILE B O 1
ATOM 6701 N N . THR B 2 331 ? -22.348 -0.795 -15.386 1.000 0.980 331 THR B N 1
ATOM 6702 C CA . THR B 2 331 ? -21.876 -0.101 -16.582 1.000 0.980 331 THR B CA 1
ATOM 6703 C C . THR B 2 331 ? -20.677 0.797 -16.271 1.000 0.980 331 THR B C 1
ATOM 6704 O O . THR B 2 331 ? -20.279 0.982 -15.122 1.000 0.980 331 THR B O 1
ATOM 6715 N N . ALA B 2 332 ? -20.078 1.384 -17.311 1.000 0.980 332 ALA B N 1
ATOM 6716 C CA . ALA B 2 332 ? -18.985 2.340 -17.143 1.000 0.980 332 ALA B CA 1
ATOM 6717 C C . ALA B 2 332 ? -19.417 3.629 -16.417 1.000 0.980 332 ALA B C 1
ATOM 6718 O O . ALA B 2 332 ? -18.589 4.246 -15.756 1.000 0.980 332 ALA B O 1
ATOM 6725 N N . ASN B 2 333 ? -20.698 4.010 -16.506 1.000 0.970 333 ASN B N 1
ATOM 6726 C CA . ASN B 2 333 ? -21.231 5.219 -15.866 1.000 0.970 333 ASN B CA 1
ATOM 6727 C C . ASN B 2 333 ? -21.366 5.081 -14.343 1.000 0.970 333 ASN B C 1
ATOM 6728 O O . ASN B 2 333 ? -21.519 6.083 -13.653 1.000 0.970 333 ASN B O 1
ATOM 6739 N N . ASP B 2 334 ? -21.298 3.854 -13.829 1.000 0.980 334 ASP B N 1
ATOM 6740 C CA . ASP B 2 334 ? -21.430 3.554 -12.403 1.000 0.980 334 ASP B CA 1
ATOM 6741 C C . ASP B 2 334 ? -20.108 3.707 -11.635 1.000 0.980 334 ASP B C 1
ATOM 6742 O O . ASP B 2 334 ? -20.080 3.668 -10.403 1.000 0.980 334 ASP B O 1
ATOM 6751 N N . ILE B 2 335 ? -18.992 3.851 -12.355 1.000 0.980 335 ILE B N 1
ATOM 6752 C CA . ILE B 2 335 ? -17.660 3.965 -11.766 1.000 0.980 335 ILE B CA 1
ATOM 6753 C C . ILE B 2 335 ? -17.483 5.374 -11.202 1.000 0.980 335 ILE B C 1
ATOM 6754 O O . ILE B 2 335 ? -17.481 6.359 -11.938 1.000 0.980 335 ILE B O 1
ATOM 6770 N N . GLU B 2 336 ? -17.247 5.467 -9.896 1.000 0.980 336 GLU B N 1
ATOM 6771 C CA . GLU B 2 336 ? -16.950 6.743 -9.243 1.000 0.980 336 GLU B CA 1
ATOM 6772 C C . GLU B 2 336 ? -15.460 7.081 -9.261 1.000 0.980 336 GLU B C 1
ATOM 6773 O O . GLU B 2 336 ? -15.089 8.253 -9.308 1.000 0.980 336 GLU B O 1
ATOM 6785 N N . SER B 2 337 ? -14.595 6.071 -9.164 1.000 0.980 337 SER B N 1
ATOM 6786 C CA . SER B 2 337 ? -13.146 6.257 -9.173 1.000 0.980 337 SER B CA 1
ATOM 6787 C C . SER B 2 337 ? -12.409 4.954 -9.497 1.000 0.980 337 SER B C 1
ATOM 6788 O O . SER B 2 337 ? -12.996 3.871 -9.588 1.000 0.980 337 SER B O 1
ATOM 6796 N N . SER B 2 338 ? -11.094 5.050 -9.655 1.000 0.990 338 SER B N 1
ATOM 6797 C CA . SER B 2 338 ? -10.208 3.928 -9.915 1.000 0.990 338 SER B CA 1
ATOM 6798 C C . SER B 2 338 ? -8.783 4.263 -9.493 1.000 0.990 338 SER B C 1
ATOM 6799 O O . SER B 2 338 ? -8.420 5.423 -9.278 1.000 0.990 338 SER B O 1
ATOM 6807 N N . TRP B 2 339 ? -7.952 3.234 -9.387 1.000 0.980 339 TRP B N 1
ATOM 6808 C CA . TRP B 2 339 ? -6.506 3.405 -9.323 1.000 0.980 339 TRP B CA 1
ATOM 6809 C C . TRP B 2 339 ? -5.806 2.293 -10.093 1.000 0.980 339 TRP B C 1
ATOM 6810 O O . TRP B 2 339 ? -6.352 1.206 -10.281 1.000 0.980 339 TRP B O 1
ATOM 6831 N N . ALA B 2 340 ? -4.565 2.557 -10.495 1.000 0.980 340 ALA B N 1
ATOM 6832 C CA . ALA B 2 340 ? -3.683 1.574 -11.105 1.000 0.980 340 ALA B CA 1
ATOM 6833 C C . ALA B 2 340 ? -2.349 1.531 -10.360 1.000 0.980 340 ALA B C 1
ATOM 6834 O O . ALA B 2 340 ? -1.819 2.568 -9.947 1.000 0.980 340 ALA B O 1
ATOM 6841 N N . GLY B 2 341 ? -1.805 0.329 -10.191 1.000 0.970 341 GLY B N 1
ATOM 6842 C CA . GLY B 2 341 ? -0.524 0.081 -9.540 1.000 0.970 341 GLY B CA 1
ATOM 6843 C C . GLY B 2 341 ? 0.366 -0.840 -10.359 1.000 0.970 341 GLY B C 1
ATOM 6844 O O . GLY B 2 341 ? -0.121 -1.672 -11.123 1.000 0.970 341 GLY B O 1
ATOM 6848 N N . LEU B 2 342 ? 1.679 -0.699 -10.170 1.000 0.960 342 LEU B N 1
ATOM 6849 C CA . LEU B 2 342 ? 2.677 -1.545 -10.819 1.000 0.960 342 LEU B CA 1
ATOM 6850 C C . LEU B 2 342 ? 3.236 -2.572 -9.854 1.000 0.960 342 LEU B C 1
ATOM 6851 O O . LEU B 2 342 ? 3.618 -2.245 -8.729 1.000 0.960 342 LEU B O 1
ATOM 6867 N N . ARG B 2 343 ? 3.341 -3.811 -10.313 1.000 0.920 343 ARG B N 1
ATOM 6868 C CA . ARG B 2 343 ? 3.973 -4.899 -9.586 1.000 0.920 343 ARG B CA 1
ATOM 6869 C C . ARG B 2 343 ? 5.373 -5.141 -10.159 1.000 0.920 343 ARG B C 1
ATOM 6870 O O . ARG B 2 343 ? 5.468 -5.556 -11.313 1.000 0.920 343 ARG B O 1
ATOM 6891 N N . PRO B 2 344 ? 6.443 -4.888 -9.384 1.000 0.910 344 PRO B N 1
ATOM 6892 C CA . PRO B 2 344 ? 7.803 -5.210 -9.796 1.000 0.910 344 PRO B CA 1
ATOM 6893 C C . PRO B 2 344 ? 8.054 -6.702 -9.599 1.000 0.910 344 PRO B C 1
ATOM 6894 O O . PRO B 2 344 ? 8.225 -7.167 -8.472 1.000 0.910 344 PRO B O 1
ATOM 6905 N N . LEU B 2 345 ? 8.024 -7.464 -10.685 1.000 0.870 345 LEU B N 1
ATOM 6906 C CA . LEU B 2 345 ? 8.286 -8.895 -10.655 1.000 0.870 345 LEU B CA 1
ATOM 6907 C C . LEU B 2 345 ? 9.739 -9.167 -11.047 1.000 0.870 345 LEU B C 1
ATOM 6908 O O . LEU B 2 345 ? 10.246 -8.533 -11.965 1.000 0.870 345 LEU B O 1
ATOM 6924 N N . ILE B 2 346 ? 10.407 -10.098 -10.365 1.000 0.850 346 ILE B N 1
ATOM 6925 C CA . ILE B 2 346 ? 11.799 -10.445 -10.674 1.000 0.850 346 ILE B CA 1
ATOM 6926 C C . ILE B 2 346 ? 11.813 -11.453 -11.824 1.000 0.850 346 ILE B C 1
ATOM 6927 O O . ILE B 2 346 ? 11.215 -12.528 -11.722 1.000 0.850 346 ILE B O 1
ATOM 6943 N N . HIS B 2 347 ? 12.526 -11.106 -12.889 1.000 0.820 347 HIS B N 1
ATOM 6944 C CA . HIS B 2 347 ? 12.741 -11.922 -14.074 1.000 0.820 347 HIS B CA 1
ATOM 6945 C C . HIS B 2 347 ? 14.227 -12.292 -14.202 1.000 0.820 347 HIS B C 1
ATOM 6946 O O . HIS B 2 347 ? 15.116 -11.494 -13.892 1.000 0.820 347 HIS B O 1
ATOM 6960 N N . GLU B 2 348 ? 14.495 -13.523 -14.629 1.000 0.710 348 GLU B N 1
ATOM 6961 C CA . GLU B 2 348 ? 15.841 -14.056 -14.840 1.000 0.710 348 GLU B CA 1
ATOM 6962 C C . GLU B 2 348 ? 15.986 -14.446 -16.309 1.000 0.710 348 GLU B C 1
ATOM 6963 O O . GLU B 2 348 ? 15.135 -15.149 -16.853 1.000 0.710 348 GLU B O 1
ATOM 6975 N N . GLU B 2 349 ? 17.052 -13.981 -16.960 1.000 0.670 349 GLU B N 1
ATOM 6976 C CA . GLU B 2 349 ? 17.287 -14.304 -18.366 1.000 0.670 349 GLU B CA 1
ATOM 6977 C C . GLU B 2 349 ? 17.422 -15.815 -18.585 1.000 0.670 349 GLU B C 1
ATOM 6978 O O . GLU B 2 349 ? 18.059 -16.531 -17.814 1.000 0.670 349 GLU B O 1
ATOM 6990 N N . GLY B 2 350 ? 16.801 -16.300 -19.661 1.000 0.610 350 GLY B N 1
ATOM 6991 C CA . GLY B 2 350 ? 16.809 -17.713 -20.040 1.000 0.610 350 GLY B CA 1
ATOM 6992 C C . GLY B 2 350 ? 15.807 -18.596 -19.292 1.000 0.610 350 GLY B C 1
ATOM 6993 O O . GLY B 2 350 ? 15.651 -19.758 -19.666 1.000 0.610 350 GLY B O 1
ATOM 6997 N N . LYS B 2 351 ? 15.104 -18.078 -18.277 1.000 0.600 351 LYS B N 1
ATOM 6998 C CA . LYS B 2 351 ? 13.977 -18.783 -17.653 1.000 0.600 351 LYS B CA 1
ATOM 6999 C C . LYS B 2 351 ? 12.653 -18.425 -18.305 1.000 0.600 351 LYS B C 1
ATOM 7000 O O . LYS B 2 351 ? 12.506 -17.381 -18.934 1.000 0.600 351 LYS B O 1
ATOM 7019 N N . ASP B 2 352 ? 11.688 -19.327 -18.156 1.000 0.510 352 ASP B N 1
ATOM 7020 C CA . ASP B 2 352 ? 10.346 -19.115 -18.678 1.000 0.510 352 ASP B CA 1
ATOM 7021 C C . ASP B 2 352 ? 9.696 -17.915 -17.962 1.000 0.510 352 ASP B C 1
ATOM 7022 O O . ASP B 2 352 ? 9.779 -17.822 -16.734 1.000 0.510 352 ASP B O 1
ATOM 7031 N N . PRO B 2 353 ? 9.005 -17.012 -18.674 1.000 0.490 353 PRO B N 1
ATOM 7032 C CA . PRO B 2 353 ? 8.293 -15.901 -18.044 1.000 0.490 353 PRO B CA 1
ATOM 7033 C C . PRO B 2 353 ? 7.254 -16.358 -17.005 1.000 0.490 353 PRO B C 1
ATOM 7034 O O . PRO B 2 353 ? 6.906 -15.624 -16.084 1.000 0.490 353 PRO B O 1
ATOM 7045 N N . SER B 2 354 ? 6.736 -17.582 -17.106 1.000 0.450 354 SER B N 1
ATOM 7046 C CA . SER B 2 354 ? 5.854 -18.162 -16.089 1.000 0.450 354 SER B CA 1
ATOM 7047 C C . SER B 2 354 ? 6.584 -18.557 -14.797 1.000 0.450 354 SER B C 1
ATOM 7048 O O . SER B 2 354 ? 5.951 -18.612 -13.737 1.000 0.450 354 SER B O 1
ATOM 7056 N N . GLU B 2 355 ? 7.906 -18.750 -14.847 1.000 0.480 355 GLU B N 1
ATOM 7057 C CA . GLU B 2 355 ? 8.786 -18.976 -13.692 1.000 0.480 355 GLU B CA 1
ATOM 7058 C C . GLU B 2 355 ? 9.225 -17.676 -12.998 1.000 0.480 355 GLU B C 1
ATOM 7059 O O . GLU B 2 355 ? 10.135 -17.688 -12.165 1.000 0.480 355 GLU B O 1
ATOM 7071 N N . ILE B 2 356 ? 8.564 -16.549 -13.279 1.000 0.510 356 ILE B N 1
ATOM 7072 C CA . ILE B 2 356 ? 8.794 -15.289 -12.572 1.000 0.510 356 ILE B CA 1
ATOM 7073 C C . ILE B 2 356 ? 8.752 -15.501 -11.054 1.000 0.510 356 ILE B C 1
ATOM 7074 O O . ILE B 2 356 ? 7.746 -15.928 -10.462 1.000 0.510 356 ILE B O 1
ATOM 7090 N N . SER B 2 357 ? 9.860 -15.137 -10.409 1.000 0.570 357 SER B N 1
ATOM 7091 C CA . SER B 2 357 ? 9.976 -15.221 -8.964 1.000 0.570 357 SER B CA 1
ATOM 7092 C C . SER B 2 357 ? 9.066 -14.176 -8.330 1.000 0.570 357 SER B C 1
ATOM 7093 O O . SER B 2 357 ? 9.182 -12.971 -8.554 1.000 0.570 357 SER B O 1
ATOM 7101 N N . ARG B 2 358 ? 8.139 -14.650 -7.495 1.000 0.600 358 ARG B N 1
ATOM 7102 C CA . ARG B 2 358 ? 7.293 -13.801 -6.640 1.000 0.600 358 ARG B CA 1
ATOM 7103 C C . ARG B 2 358 ? 7.887 -13.618 -5.241 1.000 0.600 358 ARG B C 1
ATOM 7104 O O . ARG B 2 358 ? 7.156 -13.206 -4.337 1.000 0.600 358 ARG B O 1
ATOM 7125 N N . LYS B 2 359 ? 9.154 -14.000 -5.056 1.000 0.670 359 LYS B N 1
ATOM 7126 C CA . LYS B 2 359 ? 9.902 -13.837 -3.807 1.000 0.670 359 LYS B CA 1
ATOM 7127 C C . LYS B 2 359 ? 10.536 -12.453 -3.779 1.000 0.670 359 LYS B C 1
ATOM 7128 O O . LYS B 2 359 ? 10.734 -11.830 -4.820 1.000 0.670 359 LYS B O 1
ATOM 7147 N N . ASP B 2 360 ? 10.791 -11.961 -2.583 1.000 0.790 360 ASP B N 1
ATOM 7148 C CA . ASP B 2 360 ? 11.758 -10.898 -2.392 1.000 0.790 360 ASP B CA 1
ATOM 7149 C C . ASP B 2 360 ? 13.179 -11.445 -2.561 1.000 0.790 360 ASP B C 1
ATOM 7150 O O . ASP B 2 360 ? 13.468 -12.585 -2.191 1.000 0.790 360 ASP B O 1
ATOM 7159 N N . GLU B 2 361 ? 14.057 -10.639 -3.146 1.000 0.880 361 GLU B N 1
ATOM 7160 C CA . GLU B 2 361 ? 15.486 -10.928 -3.222 1.000 0.880 361 GLU B CA 1
ATOM 7161 C C . GLU B 2 361 ? 16.287 -9.696 -2.813 1.000 0.880 361 GLU B C 1
ATOM 7162 O O . GLU B 2 361 ? 15.913 -8.561 -3.122 1.000 0.880 361 GLU B O 1
ATOM 7174 N N . ILE B 2 362 ? 17.406 -9.944 -2.132 1.000 0.930 362 ILE B N 1
ATOM 7175 C CA . ILE B 2 362 ? 18.391 -8.926 -1.792 1.000 0.930 362 ILE B CA 1
ATOM 7176 C C . ILE B 2 362 ? 19.637 -9.179 -2.631 1.000 0.930 362 ILE B C 1
ATOM 7177 O O . ILE B 2 362 ? 20.186 -10.280 -2.620 1.000 0.930 362 ILE B O 1
ATOM 7193 N N . TRP B 2 363 ? 20.101 -8.147 -3.321 1.000 0.920 363 TRP B N 1
ATOM 7194 C CA . TRP B 2 363 ? 21.347 -8.163 -4.077 1.000 0.920 363 TRP B CA 1
ATOM 7195 C C . TRP B 2 363 ? 22.293 -7.118 -3.502 1.000 0.920 363 TRP B C 1
ATOM 7196 O O . TRP B 2 363 ? 21.860 -6.077 -3.015 1.000 0.920 363 TRP B O 1
ATOM 7217 N N . THR B 2 364 ? 23.594 -7.370 -3.552 1.000 0.950 364 THR B N 1
ATOM 7218 C CA . THR B 2 364 ? 24.594 -6.349 -3.230 1.000 0.950 364 THR B CA 1
ATOM 7219 C C . THR B 2 364 ? 25.525 -6.202 -4.413 1.000 0.950 364 THR B C 1
ATOM 7220 O O . THR B 2 364 ? 26.081 -7.201 -4.863 1.000 0.950 364 THR B O 1
ATOM 7231 N N . SER B 2 365 ? 25.668 -4.984 -4.929 1.000 0.960 365 SER B N 1
ATOM 7232 C CA . SER B 2 365 ? 26.578 -4.705 -6.037 1.000 0.960 365 SER B CA 1
ATOM 7233 C C . SER B 2 365 ? 28.031 -4.590 -5.571 1.000 0.960 365 SER B C 1
ATOM 7234 O O . SER B 2 365 ? 28.320 -4.492 -4.372 1.000 0.960 365 SER B O 1
ATOM 7242 N N . ASP B 2 366 ? 28.954 -4.543 -6.531 1.000 0.960 366 ASP B N 1
ATOM 7243 C CA . ASP B 2 366 ? 30.382 -4.349 -6.267 1.000 0.960 366 ASP B CA 1
ATOM 7244 C C . ASP B 2 366 ? 30.675 -3.007 -5.589 1.000 0.960 366 ASP B C 1
ATOM 7245 O O . ASP B 2 366 ? 31.576 -2.924 -4.747 1.000 0.960 366 ASP B O 1
ATOM 7254 N N . SER B 2 367 ? 29.880 -1.970 -5.871 1.000 0.970 367 SER B N 1
ATOM 7255 C CA . SER B 2 367 ? 29.979 -0.682 -5.183 1.000 0.970 367 SER B CA 1
ATOM 7256 C C . SER B 2 367 ? 29.501 -0.736 -3.728 1.000 0.970 367 SER B C 1
ATOM 7257 O O . SER B 2 367 ? 29.782 0.171 -2.946 1.000 0.970 367 SER B O 1
ATOM 7265 N N . GLY B 2 368 ? 28.828 -1.818 -3.328 1.000 0.970 368 GLY B N 1
ATOM 7266 C CA . GLY B 2 368 ? 28.244 -1.991 -2.002 1.000 0.970 368 GLY B CA 1
ATOM 7267 C C . GLY B 2 368 ? 26.787 -1.542 -1.896 1.000 0.970 368 GLY B C 1
ATOM 7268 O O . GLY B 2 368 ? 26.229 -1.630 -0.802 1.000 0.970 368 GLY B O 1
ATOM 7272 N N . LEU B 2 369 ? 26.151 -1.106 -2.992 1.000 0.980 369 LEU B N 1
ATOM 7273 C CA . LEU B 2 369 ? 24.722 -0.798 -3.003 1.000 0.980 369 LEU B CA 1
ATOM 7274 C C . LEU B 2 369 ? 23.919 -2.067 -2.700 1.000 0.980 369 LEU B C 1
ATOM 7275 O O . LEU B 2 369 ? 23.981 -3.055 -3.435 1.000 0.980 369 LEU B O 1
ATOM 7291 N N . ILE B 2 370 ? 23.127 -2.030 -1.633 1.000 0.980 370 ILE B N 1
ATOM 7292 C CA . ILE B 2 370 ? 22.221 -3.120 -1.271 1.000 0.980 370 ILE B CA 1
ATOM 7293 C C . ILE B 2 370 ? 20.875 -2.842 -1.934 1.000 0.980 370 ILE B C 1
ATOM 7294 O O . ILE B 2 370 ? 20.298 -1.780 -1.747 1.000 0.980 370 ILE B O 1
ATOM 7310 N N . THR B 2 371 ? 20.345 -3.781 -2.704 1.000 0.970 371 THR B N 1
ATOM 7311 C CA . THR B 2 371 ? 19.071 -3.648 -3.413 1.000 0.970 371 THR B CA 1
ATOM 7312 C C . THR B 2 371 ? 18.083 -4.691 -2.930 1.000 0.970 371 THR B C 1
ATOM 7313 O O . THR B 2 371 ? 18.432 -5.863 -2.875 1.000 0.970 371 THR B O 1
ATOM 7324 N N . ILE B 2 372 ? 16.850 -4.275 -2.642 1.000 0.950 372 ILE B N 1
ATOM 7325 C CA . ILE B 2 372 ? 15.719 -5.170 -2.381 1.000 0.950 372 ILE B CA 1
ATOM 7326 C C . ILE B 2 372 ? 14.728 -5.071 -3.541 1.000 0.950 372 ILE B C 1
ATOM 7327 O O . ILE B 2 372 ? 14.275 -3.984 -3.904 1.000 0.950 372 ILE B O 1
ATOM 7343 N N . ALA B 2 373 ? 14.382 -6.215 -4.120 1.000 0.910 373 ALA B N 1
ATOM 7344 C CA . ALA B 2 373 ? 13.430 -6.316 -5.217 1.000 0.910 373 ALA B CA 1
ATOM 7345 C C . ALA B 2 373 ? 12.304 -7.297 -4.877 1.000 0.910 373 ALA B C 1
ATOM 7346 O O . ALA B 2 373 ? 12.492 -8.228 -4.097 1.000 0.910 373 ALA B O 1
ATOM 7353 N N . GLY B 2 374 ? 11.137 -7.109 -5.498 1.000 0.840 374 GLY B N 1
ATOM 7354 C CA . GLY B 2 374 ? 9.993 -8.008 -5.349 1.000 0.840 374 GLY B CA 1
ATOM 7355 C C . GLY B 2 374 ? 9.268 -7.878 -4.006 1.000 0.840 374 GLY B C 1
ATOM 7356 O O . GLY B 2 374 ? 9.071 -6.782 -3.481 1.000 0.840 374 GLY B O 1
ATOM 7360 N N . GLY B 2 375 ? 8.806 -9.013 -3.479 1.000 0.750 375 GLY B N 1
ATOM 7361 C CA . GLY B 2 375 ? 8.084 -9.074 -2.209 1.000 0.750 375 GLY B CA 1
ATOM 7362 C C . GLY B 2 375 ? 6.635 -8.570 -2.247 1.000 0.750 375 GLY B C 1
ATOM 7363 O O . GLY B 2 375 ? 6.025 -8.338 -3.296 1.000 0.750 375 GLY B O 1
ATOM 7367 N N . LYS B 2 376 ? 6.028 -8.463 -1.060 1.000 0.810 376 LYS B N 1
ATOM 7368 C CA . LYS B 2 376 ? 4.639 -8.013 -0.861 1.000 0.810 376 LYS B CA 1
ATOM 7369 C C . LYS B 2 376 ? 4.526 -7.122 0.366 1.000 0.810 376 LYS B C 1
ATOM 7370 O O . LYS B 2 376 ? 5.263 -7.309 1.329 1.000 0.810 376 LYS B O 1
ATOM 7389 N N . LEU B 2 377 ? 3.494 -6.274 0.371 1.000 0.880 377 LEU B N 1
ATOM 7390 C CA . LEU B 2 377 ? 3.076 -5.474 1.529 1.000 0.880 377 LEU B CA 1
ATOM 7391 C C . LEU B 2 377 ? 3.023 -6.319 2.817 1.000 0.880 377 LEU B C 1
ATOM 7392 O O . LEU B 2 377 ? 3.576 -5.906 3.824 1.000 0.880 377 LEU B O 1
ATOM 7408 N N . THR B 2 378 ? 2.465 -7.539 2.774 1.000 0.860 378 THR B N 1
ATOM 7409 C CA . THR B 2 378 ? 2.394 -8.434 3.948 1.000 0.860 378 THR B CA 1
ATOM 7410 C C . THR B 2 378 ? 3.751 -8.758 4.576 1.000 0.860 378 THR B C 1
ATOM 7411 O O . THR B 2 378 ? 3.838 -8.927 5.787 1.000 0.860 378 THR B O 1
ATOM 7422 N N . GLY B 2 379 ? 4.803 -8.886 3.765 1.000 0.880 379 GLY B N 1
ATOM 7423 C CA . GLY B 2 379 ? 6.125 -9.326 4.212 1.000 0.880 379 GLY B CA 1
ATOM 7424 C C . GLY B 2 379 ? 7.070 -8.187 4.584 1.000 0.880 379 GLY B C 1
ATOM 7425 O O . GLY B 2 379 ? 8.243 -8.453 4.828 1.000 0.880 379 GLY B O 1
ATOM 7429 N N . TYR B 2 380 ? 6.604 -6.930 4.602 1.000 0.930 380 TYR B N 1
ATOM 7430 C CA . TYR B 2 380 ? 7.491 -5.764 4.687 1.000 0.930 380 TYR B CA 1
ATOM 7431 C C . TYR B 2 380 ? 8.429 -5.797 5.897 1.000 0.930 380 TYR B C 1
ATOM 7432 O O . TYR B 2 380 ? 9.606 -5.472 5.769 1.000 0.930 380 TYR B O 1
ATOM 7450 N N . ARG B 2 381 ? 7.925 -6.233 7.058 1.000 0.950 381 ARG B N 1
ATOM 7451 C CA . ARG B 2 381 ? 8.695 -6.292 8.302 1.000 0.950 381 ARG B CA 1
ATOM 7452 C C . ARG B 2 381 ? 9.830 -7.313 8.213 1.000 0.950 381 ARG B C 1
ATOM 7453 O O . ARG B 2 381 ? 10.941 -7.027 8.641 1.000 0.950 381 ARG B O 1
ATOM 7474 N N . LYS B 2 382 ? 9.563 -8.489 7.641 1.000 0.910 382 LYS B N 1
ATOM 7475 C CA . LYS B 2 382 ? 10.568 -9.542 7.440 1.000 0.910 382 LYS B CA 1
ATOM 7476 C C . LYS B 2 382 ? 11.604 -9.164 6.381 1.000 0.910 382 LYS B C 1
ATOM 7477 O O . LYS B 2 382 ? 12.787 -9.415 6.585 1.000 0.910 382 LYS B O 1
ATOM 7496 N N . MET B 2 383 ? 11.171 -8.518 5.296 1.000 0.920 383 MET B N 1
ATOM 7497 C CA . MET B 2 383 ? 12.092 -7.951 4.304 1.000 0.920 383 MET B CA 1
ATOM 7498 C C . MET B 2 383 ? 13.023 -6.923 4.957 1.000 0.920 383 MET B C 1
ATOM 7499 O O . MET B 2 383 ? 14.235 -7.003 4.788 1.000 0.920 383 MET B O 1
ATOM 7513 N N . ALA B 2 384 ? 12.468 -6.012 5.762 1.000 0.970 384 ALA B N 1
ATOM 7514 C CA . ALA B 2 384 ? 13.246 -5.045 6.528 1.000 0.970 384 ALA B CA 1
ATOM 7515 C C . ALA B 2 384 ? 14.244 -5.724 7.477 1.000 0.970 384 ALA B C 1
ATOM 7516 O O . ALA B 2 384 ? 15.416 -5.369 7.467 1.000 0.970 384 ALA B O 1
ATOM 7523 N N . GLU B 2 385 ? 13.814 -6.743 8.227 1.000 0.970 385 GLU B N 1
ATOM 7524 C CA . GLU B 2 385 ? 14.677 -7.525 9.123 1.000 0.970 385 GLU B CA 1
ATOM 7525 C C . GLU B 2 385 ? 15.898 -8.098 8.391 1.000 0.970 385 GLU B C 1
ATOM 7526 O O . GLU B 2 385 ? 17.021 -7.894 8.848 1.000 0.970 385 GLU B O 1
ATOM 7538 N N . HIS B 2 386 ? 15.705 -8.734 7.229 1.000 0.950 386 HIS B N 1
ATOM 7539 C CA . HIS B 2 386 ? 16.812 -9.271 6.431 1.000 0.950 386 HIS B CA 1
ATOM 7540 C C . HIS B 2 386 ? 17.757 -8.181 5.905 1.000 0.950 386 HIS B C 1
ATOM 7541 O O . HIS B 2 386 ? 18.975 -8.360 5.936 1.000 0.950 386 HIS B O 1
ATOM 7555 N N . ILE B 2 387 ? 17.220 -7.047 5.438 1.000 0.970 387 ILE B N 1
ATOM 7556 C CA . ILE B 2 387 ? 18.035 -5.922 4.955 1.000 0.970 387 ILE B CA 1
ATOM 7557 C C . ILE B 2 387 ? 18.881 -5.355 6.097 1.000 0.970 387 ILE B C 1
ATOM 7558 O O . ILE B 2 387 ? 20.082 -5.141 5.939 1.000 0.970 387 ILE B O 1
ATOM 7574 N N . VAL B 2 388 ? 18.264 -5.106 7.252 1.000 0.990 388 VAL B N 1
ATOM 7575 C CA . VAL B 2 388 ? 18.935 -4.474 8.392 1.000 0.990 388 VAL B CA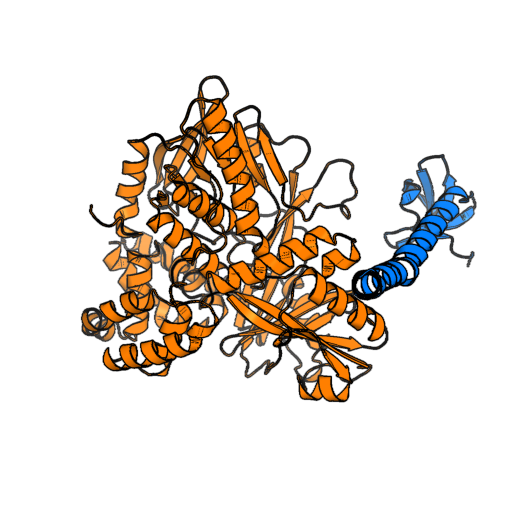 1
ATOM 7576 C C . VAL B 2 388 ? 19.907 -5.436 9.074 1.000 0.990 388 VAL B C 1
ATOM 7577 O O . VAL B 2 388 ? 20.947 -4.989 9.552 1.000 0.990 388 VAL B O 1
ATOM 7590 N N . ASP B 2 389 ? 19.642 -6.746 9.068 1.000 0.980 389 ASP B N 1
ATOM 7591 C CA . ASP B 2 389 ? 20.622 -7.757 9.480 1.000 0.980 389 ASP B CA 1
ATOM 7592 C C . ASP B 2 389 ? 21.867 -7.724 8.581 1.000 0.980 389 ASP B C 1
ATOM 7593 O O . ASP B 2 389 ? 22.977 -7.625 9.102 1.000 0.980 389 ASP B O 1
ATOM 7602 N N . LEU B 2 390 ? 21.697 -7.691 7.252 1.000 0.980 390 LEU B N 1
ATOM 7603 C CA . LEU B 2 390 ? 22.818 -7.562 6.311 1.000 0.980 390 LEU B CA 1
ATOM 7604 C C . LEU B 2 390 ? 23.611 -6.263 6.534 1.000 0.980 390 LEU B C 1
ATOM 7605 O O . LEU B 2 390 ? 24.841 -6.280 6.539 1.000 0.980 390 LEU B O 1
ATOM 7621 N N . VAL B 2 391 ? 22.923 -5.133 6.730 1.000 0.980 391 VAL B N 1
ATOM 7622 C CA . VAL B 2 391 ? 23.559 -3.837 7.021 1.000 0.980 391 VAL B CA 1
ATOM 7623 C C . VAL B 2 391 ? 24.341 -3.891 8.333 1.000 0.980 391 VAL B C 1
ATOM 7624 O O . VAL B 2 391 ? 25.491 -3.460 8.365 1.000 0.980 391 VAL B O 1
ATOM 7637 N N . ARG B 2 392 ? 23.750 -4.440 9.403 1.000 0.980 392 ARG B N 1
ATOM 7638 C CA . ARG B 2 392 ? 24.414 -4.619 10.702 1.000 0.980 392 ARG B CA 1
ATOM 7639 C C . ARG B 2 392 ? 25.691 -5.437 10.551 1.000 0.980 392 ARG B C 1
ATOM 7640 O O . ARG B 2 392 ? 26.722 -5.015 11.063 1.000 0.980 392 ARG B O 1
ATOM 7661 N N . ASP B 2 393 ? 25.617 -6.583 9.880 1.000 0.970 393 ASP B N 1
ATOM 7662 C CA . ASP B 2 393 ? 26.751 -7.501 9.760 1.000 0.970 393 ASP B CA 1
ATOM 7663 C C . ASP B 2 393 ? 27.905 -6.842 8.991 1.000 0.970 393 ASP B C 1
ATOM 7664 O O . ASP B 2 393 ? 29.039 -6.858 9.463 1.000 0.970 393 ASP B O 1
ATOM 7673 N N . ARG B 2 394 ? 27.604 -6.126 7.899 1.000 0.970 394 ARG B N 1
ATOM 7674 C CA . ARG B 2 394 ? 28.597 -5.356 7.126 1.000 0.970 394 ARG B CA 1
ATOM 7675 C C . ARG B 2 394 ? 29.221 -4.212 7.925 1.000 0.970 394 ARG B C 1
ATOM 7676 O O . ARG B 2 394 ? 30.427 -4.012 7.866 1.000 0.970 394 ARG B O 1
ATOM 7697 N N . LEU B 2 395 ? 28.411 -3.448 8.662 1.000 0.980 395 LEU B N 1
ATOM 7698 C CA . LEU B 2 395 ? 28.920 -2.373 9.522 1.000 0.980 395 LEU B CA 1
ATOM 7699 C C . LEU B 2 395 ? 29.849 -2.944 10.605 1.000 0.980 395 LEU B C 1
ATOM 7700 O O . LEU B 2 395 ? 30.915 -2.391 10.861 1.000 0.980 395 LEU B O 1
ATOM 7716 N N . LYS B 2 396 ? 29.481 -4.082 11.201 1.000 0.970 396 LYS B N 1
ATOM 7717 C CA . LYS B 2 396 ? 30.287 -4.770 12.216 1.000 0.970 396 LYS B CA 1
ATOM 7718 C C . LYS B 2 396 ? 31.605 -5.309 11.652 1.000 0.970 396 LYS B C 1
ATOM 7719 O O . LYS B 2 396 ? 32.635 -5.180 12.308 1.000 0.970 396 LYS B O 1
ATOM 7738 N N . GLU B 2 397 ? 31.594 -5.872 10.443 1.000 0.960 397 GLU B N 1
ATOM 7739 C CA . GLU B 2 397 ? 32.808 -6.282 9.717 1.000 0.960 397 GLU B CA 1
ATOM 7740 C C . GLU B 2 397 ? 33.757 -5.101 9.449 1.000 0.960 397 GLU B C 1
ATOM 7741 O O . GLU B 2 397 ? 34.974 -5.270 9.466 1.000 0.960 397 GLU B O 1
ATOM 7753 N N . GLU B 2 398 ? 33.213 -3.897 9.265 1.000 0.950 398 GLU B N 1
ATOM 7754 C CA . GLU B 2 398 ? 33.966 -2.651 9.069 1.000 0.950 398 GLU B CA 1
ATOM 7755 C C . GLU B 2 398 ? 34.410 -1.983 10.390 1.000 0.950 398 GLU B C 1
ATOM 7756 O O . GLU B 2 398 ? 35.025 -0.918 10.369 1.000 0.950 398 GLU B O 1
ATOM 7768 N N . GLY B 2 399 ? 34.151 -2.616 11.542 1.000 0.950 399 GLY B N 1
ATOM 7769 C CA . GLY B 2 399 ? 34.600 -2.156 12.861 1.000 0.950 399 GLY B CA 1
ATOM 7770 C C . GLY B 2 399 ? 33.621 -1.239 13.597 1.000 0.950 399 GLY B C 1
ATOM 7771 O O . GLY B 2 399 ? 33.956 -0.698 14.652 1.000 0.950 399 GLY B O 1
ATOM 7775 N N . GLU B 2 400 ? 32.407 -1.067 13.079 1.000 0.940 400 GLU B N 1
ATOM 7776 C CA . GLU B 2 400 ? 31.349 -0.348 13.784 1.000 0.940 400 GLU B CA 1
ATOM 7777 C C . GLU B 2 400 ? 30.776 -1.174 14.942 1.000 0.940 400 GLU B C 1
ATOM 7778 O O . GLU B 2 400 ? 30.968 -2.388 15.057 1.000 0.940 400 GLU B O 1
ATOM 7790 N N . LYS B 2 401 ? 30.018 -0.507 15.819 1.000 0.930 401 LYS B N 1
ATOM 7791 C CA . LYS B 2 401 ? 29.322 -1.186 16.918 1.000 0.930 401 LYS B CA 1
ATOM 7792 C C . LYS B 2 401 ? 28.291 -2.192 16.392 1.000 0.930 401 LYS B C 1
ATOM 7793 O O . LYS B 2 401 ? 27.667 -1.998 15.350 1.000 0.930 401 LYS B O 1
ATOM 7812 N N . ASP B 2 402 ? 28.021 -3.221 17.188 1.000 0.950 402 ASP B N 1
ATOM 7813 C CA . ASP B 2 402 ? 26.913 -4.134 16.926 1.000 0.950 402 ASP B CA 1
ATOM 7814 C C . ASP B 2 402 ? 25.571 -3.457 17.254 1.000 0.950 402 ASP B C 1
ATOM 7815 O O . ASP B 2 402 ? 25.303 -3.082 18.399 1.000 0.950 402 ASP B O 1
ATOM 7824 N N . PHE B 2 403 ? 24.721 -3.293 16.241 1.000 0.970 403 PHE B N 1
ATOM 7825 C CA . PHE B 2 403 ? 23.388 -2.703 16.383 1.000 0.970 403 PHE B CA 1
ATOM 7826 C C . PHE B 2 403 ? 22.318 -3.707 16.869 1.000 0.970 403 PHE B C 1
ATOM 7827 O O . PHE B 2 403 ? 21.175 -3.325 17.121 1.000 0.970 403 PHE B O 1
ATOM 7844 N N . GLY B 2 404 ? 22.661 -4.986 17.051 1.000 0.970 404 GLY B N 1
ATOM 7845 C CA . GLY B 2 404 ? 21.785 -5.993 17.649 1.000 0.970 404 GLY B CA 1
ATOM 7846 C C . GLY B 2 404 ? 20.653 -6.507 16.737 1.000 0.970 404 GLY B C 1
ATOM 7847 O O . GLY B 2 404 ? 20.636 -6.248 15.528 1.000 0.970 404 GLY B O 1
ATOM 7851 N N . PRO B 2 405 ? 19.715 -7.303 17.289 1.000 0.970 405 PRO B N 1
ATOM 7852 C CA . PRO B 2 405 ? 18.664 -7.976 16.524 1.000 0.970 405 PRO B CA 1
ATOM 7853 C C . PRO B 2 405 ? 17.432 -7.093 16.270 1.000 0.970 405 PRO B C 1
ATOM 7854 O O . PRO B 2 405 ? 17.236 -6.056 16.908 1.000 0.970 405 PRO B O 1
ATOM 7865 N N . CYS B 2 406 ? 16.566 -7.558 15.367 1.000 0.970 406 CYS B N 1
ATOM 7866 C CA . CYS B 2 406 ? 15.282 -6.932 15.058 1.000 0.970 406 CYS B CA 1
ATOM 7867 C C . CYS B 2 406 ? 14.358 -6.858 16.281 1.000 0.970 406 CYS B C 1
ATOM 7868 O O . CYS B 2 406 ? 14.213 -7.828 17.028 1.000 0.970 406 CYS B O 1
ATOM 7876 N N . LYS B 2 407 ? 13.677 -5.719 16.447 1.000 0.970 407 LYS B N 1
ATOM 7877 C CA . LYS B 2 407 ? 12.753 -5.460 17.570 1.000 0.970 407 LYS B CA 1
ATOM 7878 C C . LYS B 2 407 ? 11.298 -5.270 17.125 1.000 0.970 407 LYS B C 1
ATOM 7879 O O . LYS B 2 407 ? 10.403 -5.190 17.962 1.000 0.970 407 LYS B O 1
ATOM 7898 N N . THR B 2 408 ? 11.037 -5.231 15.817 1.000 0.970 408 THR B N 1
ATOM 7899 C CA . THR B 2 408 ? 9.758 -4.765 15.244 1.000 0.970 408 THR B CA 1
ATOM 7900 C C . THR B 2 408 ? 8.595 -5.753 15.384 1.000 0.970 408 THR B C 1
ATOM 7901 O O . THR B 2 408 ? 7.444 -5.398 15.149 1.000 0.970 408 THR B O 1
ATOM 7912 N N . LYS B 2 409 ? 8.857 -7.003 15.789 1.000 0.960 409 LYS B N 1
ATOM 7913 C CA . LYS B 2 409 ? 7.829 -8.054 15.881 1.000 0.960 409 LYS B CA 1
ATOM 7914 C C . LYS B 2 409 ? 6.693 -7.727 16.860 1.000 0.960 409 LYS B C 1
ATOM 7915 O O . LYS B 2 409 ? 5.555 -8.050 16.563 1.000 0.960 409 LYS B O 1
ATOM 7934 N N . ASN B 2 410 ? 6.994 -7.117 18.004 1.000 0.950 410 ASN B N 1
ATOM 7935 C CA . ASN B 2 410 ? 5.998 -6.752 19.025 1.000 0.950 410 ASN B CA 1
ATOM 7936 C C . ASN B 2 410 ? 5.956 -5.230 19.237 1.000 0.950 410 ASN B C 1
ATOM 7937 O O . ASN B 2 410 ? 5.737 -4.762 20.353 1.000 0.950 410 ASN B O 1
ATOM 7948 N N . MET B 2 411 ? 6.273 -4.467 18.191 1.000 0.980 411 MET B N 1
ATOM 7949 C CA . MET B 2 411 ? 6.383 -3.016 18.240 1.000 0.980 411 MET B CA 1
ATOM 7950 C C . MET B 2 411 ? 5.176 -2.401 17.537 1.000 0.980 411 MET B C 1
ATOM 7951 O O . MET B 2 411 ? 5.076 -2.529 16.314 1.000 0.980 411 MET B O 1
ATOM 7965 N N . PRO B 2 412 ? 4.276 -1.728 18.271 1.000 0.980 412 PRO B N 1
ATOM 7966 C CA . PRO B 2 412 ? 3.211 -0.965 17.648 1.000 0.980 412 PRO B CA 1
ATOM 7967 C C . PRO B 2 412 ? 3.777 0.070 16.675 1.000 0.980 412 PRO B C 1
ATOM 7968 O O . PRO B 2 412 ? 4.775 0.723 16.973 1.000 0.980 412 PRO B O 1
ATOM 7979 N N . ILE B 2 413 ? 3.133 0.224 15.521 1.000 0.980 413 ILE B N 1
ATOM 7980 C CA . ILE B 2 413 ? 3.417 1.340 14.611 1.000 0.980 413 ILE B CA 1
ATOM 7981 C C . ILE B 2 413 ? 2.777 2.622 15.161 1.000 0.980 413 ILE B C 1
ATOM 7982 O O . ILE B 2 413 ? 2.026 2.582 16.147 1.000 0.980 413 ILE B O 1
ATOM 7998 N N . SER B 2 414 ? 3.031 3.765 14.524 1.000 0.980 414 SER B N 1
ATOM 7999 C CA . SER B 2 414 ? 2.393 5.019 14.927 1.000 0.980 414 SER B CA 1
ATOM 8000 C C . SER B 2 414 ? 0.866 4.881 14.841 1.000 0.980 414 SER B C 1
ATOM 8001 O O . SER B 2 414 ? 0.347 4.128 14.022 1.000 0.980 414 SER B O 1
ATOM 8009 N N . GLY B 2 415 ? 0.136 5.458 15.798 1.000 0.980 415 GLY B N 1
ATOM 8010 C CA . GLY B 2 415 ? -1.311 5.231 15.952 1.000 0.980 415 GLY B CA 1
ATOM 8011 C C . GLY B 2 415 ? -1.694 3.852 16.525 1.000 0.980 415 GLY B C 1
ATOM 8012 O O . GLY B 2 415 ? -2.808 3.652 17.005 1.000 0.980 415 GLY B O 1
ATOM 8016 N N . GLY B 2 416 ? -0.780 2.877 16.537 1.000 0.980 416 GLY B N 1
ATOM 8017 C CA . GLY B 2 416 ? -1.020 1.508 17.006 1.000 0.980 416 GLY B CA 1
ATOM 8018 C C . GLY B 2 416 ? -1.023 1.337 18.527 1.000 0.980 416 GLY B C 1
ATOM 8019 O O . GLY B 2 416 ? -1.289 0.239 19.018 1.000 0.980 416 GLY B O 1
ATOM 8023 N N . HIS B 2 417 ? -0.755 2.397 19.295 1.000 0.980 417 HIS B N 1
ATOM 8024 C CA . HIS B 2 417 ? -0.540 2.349 20.745 1.000 0.980 417 HIS B CA 1
ATOM 8025 C C . HIS B 2 417 ? -1.864 2.316 21.531 1.000 0.980 417 HIS B C 1
ATOM 8026 O O . HIS B 2 417 ? -2.093 3.102 22.442 1.000 0.980 417 HIS B O 1
ATOM 8040 N N . VAL B 2 418 ? -2.747 1.384 21.170 1.000 0.970 418 VAL B N 1
ATOM 8041 C CA . VAL B 2 418 ? -4.115 1.246 21.708 1.000 0.970 418 VAL B CA 1
ATOM 8042 C C . VAL B 2 418 ? -4.277 0.040 22.644 1.000 0.970 418 VAL B C 1
ATOM 8043 O O . VAL B 2 418 ? -5.388 -0.344 22.994 1.000 0.970 418 VAL B O 1
ATOM 8056 N N . GLY B 2 419 ? -3.168 -0.599 23.035 1.000 0.950 419 GLY B N 1
ATOM 8057 C CA . GLY B 2 419 ? -3.171 -1.789 23.897 1.000 0.950 419 GLY B CA 1
ATOM 8058 C C . GLY B 2 419 ? -3.443 -3.114 23.169 1.000 0.950 419 GLY B C 1
ATOM 8059 O O . GLY B 2 419 ? -3.907 -4.066 23.801 1.000 0.950 419 GLY B O 1
ATOM 8063 N N . GLY B 2 420 ? -3.162 -3.184 21.865 1.000 0.950 420 GLY B N 1
ATOM 8064 C CA . GLY B 2 420 ? -3.385 -4.364 21.019 1.000 0.950 420 GLY B CA 1
ATOM 8065 C C . GLY B 2 420 ? -4.796 -4.437 20.429 1.000 0.950 420 GLY B C 1
ATOM 8066 O O . GLY B 2 420 ? -5.700 -3.702 20.836 1.000 0.950 420 GLY B O 1
ATOM 8070 N N . SER B 2 421 ? -5.007 -5.340 19.468 1.000 0.940 421 SER B N 1
ATOM 8071 C CA . SER B 2 421 ? -6.245 -5.400 18.671 1.000 0.940 421 SER B CA 1
ATOM 8072 C C . SER B 2 421 ? -7.507 -5.605 19.506 1.000 0.940 421 SER B C 1
ATOM 8073 O O . SER B 2 421 ? -8.554 -5.024 19.225 1.000 0.940 421 SER B O 1
ATOM 8081 N N . LYS B 2 422 ? -7.393 -6.381 20.585 1.000 0.940 422 LYS B N 1
ATOM 8082 C CA . LYS B 2 422 ? -8.471 -6.647 21.549 1.000 0.940 422 LYS B CA 1
ATOM 8083 C C . LYS B 2 422 ? -9.048 -5.387 22.208 1.000 0.940 422 LYS B C 1
ATOM 8084 O O . LYS B 2 422 ? -10.207 -5.407 22.603 1.000 0.940 422 LYS B O 1
ATOM 8103 N N . ASN B 2 423 ? -8.264 -4.313 22.319 1.000 0.960 423 ASN B N 1
ATOM 8104 C CA . ASN B 2 423 ? -8.648 -3.073 22.999 1.000 0.960 423 ASN B CA 1
ATOM 8105 C C . ASN B 2 423 ? -9.047 -1.948 22.026 1.000 0.960 423 ASN B C 1
ATOM 8106 O O . ASN B 2 423 ? -9.446 -0.869 22.468 1.000 0.960 423 ASN B O 1
ATOM 8117 N N . LEU B 2 424 ? -8.992 -2.188 20.709 1.000 0.960 424 LEU B N 1
ATOM 8118 C CA . LEU B 2 424 ? -9.288 -1.175 19.693 1.000 0.960 424 LEU B CA 1
ATOM 8119 C C . LEU B 2 424 ? -10.703 -0.595 19.844 1.000 0.960 424 LEU B C 1
ATOM 8120 O O . LEU B 2 424 ? -10.873 0.619 19.837 1.000 0.960 424 LEU B O 1
ATOM 8136 N N . MET B 2 425 ? -11.725 -1.439 20.023 1.000 0.960 425 MET B N 1
ATOM 8137 C CA . MET B 2 425 ? -13.116 -0.968 20.120 1.000 0.960 425 MET B CA 1
ATOM 8138 C C . MET B 2 425 ? -13.377 -0.143 21.383 1.000 0.960 425 MET B C 1
ATOM 8139 O O . MET B 2 425 ? -14.078 0.869 21.324 1.000 0.960 425 MET B O 1
ATOM 8153 N N . SER B 2 426 ? -12.798 -0.542 22.519 1.000 0.980 426 SER B N 1
ATOM 8154 C CA . SER B 2 426 ? -12.867 0.251 23.750 1.000 0.980 426 SER B CA 1
ATOM 8155 C C . SER B 2 426 ? -12.144 1.586 23.593 1.000 0.980 426 SER B C 1
ATOM 8156 O O . SER B 2 426 ? -12.677 2.610 24.013 1.000 0.980 426 SER B O 1
ATOM 8164 N N . PHE B 2 427 ? -10.985 1.590 22.927 1.000 0.980 427 PHE B N 1
ATOM 8165 C CA . PHE B 2 427 ? -10.235 2.805 22.628 1.000 0.980 427 PHE B CA 1
ATOM 8166 C C . PHE B 2 427 ? -11.047 3.764 21.746 1.000 0.980 427 PHE B C 1
ATOM 8167 O O . PHE B 2 427 ? -11.255 4.914 22.124 1.000 0.980 427 PHE B O 1
ATOM 8184 N N . VAL B 2 428 ? -11.590 3.282 20.621 1.000 0.980 428 VAL B N 1
ATOM 8185 C CA . VAL B 2 428 ? -12.415 4.090 19.706 1.000 0.980 428 VAL B CA 1
ATOM 8186 C C . VAL B 2 428 ? -13.635 4.659 20.429 1.000 0.980 428 VAL B C 1
ATOM 8187 O O . VAL B 2 428 ? -13.962 5.828 20.249 1.000 0.980 428 VAL B O 1
ATOM 8200 N N . THR B 2 429 ? -14.293 3.872 21.284 1.000 0.980 429 THR B N 1
ATOM 8201 C CA . THR B 2 429 ? -15.460 4.334 22.056 1.000 0.980 429 THR B CA 1
ATOM 8202 C C . THR B 2 429 ? -15.087 5.445 23.043 1.000 0.980 429 THR B C 1
ATOM 8203 O O . THR B 2 429 ? -15.810 6.435 23.140 1.000 0.980 429 THR B O 1
ATOM 8214 N N . ALA B 2 430 ? -13.963 5.311 23.757 1.000 0.980 430 ALA B N 1
ATOM 8215 C CA . ALA B 2 430 ? -13.468 6.347 24.664 1.000 0.980 430 ALA B CA 1
ATOM 8216 C C . ALA B 2 430 ? -13.098 7.633 23.901 1.000 0.980 430 ALA B C 1
ATOM 8217 O O . ALA B 2 430 ? -13.591 8.705 24.242 1.000 0.980 430 ALA B O 1
ATOM 8224 N N . LYS B 2 431 ? -12.345 7.517 22.798 1.000 0.980 431 LYS B N 1
ATOM 8225 C CA . LYS B 2 431 ? -11.933 8.667 21.976 1.000 0.980 431 LYS B CA 1
ATOM 8226 C C . LYS B 2 431 ? -13.071 9.333 21.217 1.000 0.980 431 LYS B C 1
ATOM 8227 O O . LYS B 2 431 ? -13.052 10.543 21.047 1.000 0.980 431 LYS B O 1
ATOM 8246 N N . THR B 2 432 ? -14.113 8.595 20.840 1.000 0.990 432 THR B N 1
ATOM 8247 C CA . THR B 2 432 ? -15.323 9.207 20.269 1.000 0.990 432 THR B CA 1
ATOM 8248 C C . THR B 2 432 ? -15.960 10.180 21.270 1.000 0.990 432 THR B C 1
ATOM 8249 O O . THR B 2 432 ? -16.358 11.272 20.879 1.000 0.990 432 THR B O 1
ATOM 8260 N N . LYS B 2 433 ? -15.998 9.838 22.570 1.000 0.980 433 LYS B N 1
ATOM 8261 C CA . LYS B 2 433 ? -16.511 10.743 23.616 1.000 0.980 433 LYS B CA 1
ATOM 8262 C C . LYS B 2 433 ? -15.631 11.980 23.794 1.000 0.980 433 LYS B C 1
ATOM 8263 O O . LYS B 2 433 ? -16.167 13.076 23.908 1.000 0.980 433 LYS B O 1
ATOM 8282 N N . GLU B 2 434 ? -14.309 11.809 23.789 1.000 0.980 434 GLU B N 1
ATOM 8283 C CA . GLU B 2 434 ? -13.363 12.934 23.851 1.000 0.980 434 GLU B CA 1
ATOM 8284 C C . GLU B 2 434 ? -13.517 13.868 22.635 1.000 0.980 434 GLU B C 1
ATOM 8285 O O . GLU B 2 434 ? -13.594 15.081 22.802 1.000 0.980 434 GLU B O 1
ATOM 8297 N N . GLY B 2 435 ? -13.686 13.323 21.424 1.000 0.980 435 GLY B N 1
ATOM 8298 C CA . GLY B 2 435 ? -13.921 14.123 20.218 1.000 0.980 435 GLY B CA 1
ATOM 8299 C C . GLY B 2 435 ? -15.258 14.876 20.224 1.000 0.980 435 GLY B C 1
ATOM 8300 O O . GLY B 2 435 ? -15.312 16.022 19.785 1.000 0.980 435 GLY B O 1
ATOM 8304 N N . ILE B 2 436 ? -16.328 14.281 20.772 1.000 0.980 436 ILE B N 1
ATOM 8305 C CA . ILE B 2 436 ? -17.605 14.991 20.980 1.000 0.980 436 ILE B CA 1
ATOM 8306 C C . ILE B 2 436 ? -17.411 16.158 21.952 1.000 0.980 436 ILE B C 1
ATOM 8307 O O . ILE B 2 436 ? -17.904 17.254 21.697 1.000 0.980 436 ILE B O 1
ATOM 8323 N N . ALA B 2 437 ? -16.662 15.952 23.040 1.000 0.970 437 ALA B N 1
ATOM 8324 C CA . ALA B 2 437 ? -16.359 17.010 24.003 1.000 0.970 437 ALA B CA 1
ATOM 8325 C C . ALA B 2 437 ? -15.519 18.145 23.392 1.000 0.970 437 ALA B C 1
ATOM 8326 O O . ALA B 2 437 ? -15.716 19.303 23.747 1.000 0.970 437 ALA B O 1
ATOM 8333 N N . ALA B 2 438 ? -14.651 17.833 22.426 1.000 0.960 438 ALA B N 1
ATOM 8334 C CA . ALA B 2 438 ? -13.926 18.824 21.630 1.000 0.960 438 ALA B CA 1
ATOM 8335 C C . ALA B 2 438 ? -14.817 19.583 20.615 1.000 0.960 438 ALA B C 1
ATOM 8336 O O . ALA B 2 438 ? -14.351 20.508 19.954 1.000 0.960 438 ALA B O 1
ATOM 8343 N N . GLY B 2 439 ? -16.103 19.228 20.484 1.000 0.950 439 GLY B N 1
ATOM 8344 C CA . GLY B 2 439 ? -17.075 19.917 19.627 1.000 0.950 439 GLY B CA 1
ATOM 8345 C C . GLY B 2 439 ? -17.343 19.247 18.280 1.000 0.950 439 GLY B C 1
ATOM 8346 O O . GLY B 2 439 ? -17.932 19.871 17.398 1.000 0.950 439 GLY B O 1
ATOM 8350 N N . LEU B 2 440 ? -16.926 17.994 18.094 1.000 0.980 440 LEU B N 1
ATOM 8351 C CA . LEU B 2 440 ? -17.195 17.240 16.871 1.000 0.980 440 LEU B CA 1
ATOM 8352 C C . LEU B 2 440 ? -18.524 16.483 16.937 1.000 0.980 440 LEU B C 1
ATOM 8353 O O . LEU B 2 440 ? -19.035 16.153 18.008 1.000 0.980 440 LEU B O 1
ATOM 8369 N N . SER B 2 441 ? -19.060 16.134 15.766 1.000 0.980 441 SER B N 1
ATOM 8370 C CA . SER B 2 441 ? -20.152 15.164 15.696 1.000 0.980 441 SER B CA 1
ATOM 8371 C C . SER B 2 441 ? -19.661 13.767 16.113 1.000 0.980 441 SER B C 1
ATOM 8372 O O . SER B 2 441 ? -18.491 13.428 15.921 1.000 0.980 441 SER B O 1
ATOM 8380 N N . GLU B 2 442 ? -20.554 12.916 16.637 1.000 0.980 442 GLU B N 1
ATOM 8381 C CA . GLU B 2 442 ? -20.214 11.524 16.992 1.000 0.980 442 GLU B CA 1
ATOM 8382 C C . GLU B 2 442 ? -19.633 10.755 15.792 1.000 0.980 442 GLU B C 1
ATOM 8383 O O . GLU B 2 442 ? -18.678 9.990 15.939 1.000 0.980 442 GLU B O 1
ATOM 8395 N N . LYS B 2 443 ? -20.182 10.987 14.591 1.000 0.970 443 LYS B N 1
ATOM 8396 C CA . LYS B 2 443 ? -19.719 10.366 13.344 1.000 0.970 443 LYS B CA 1
ATOM 8397 C C . LYS B 2 443 ? -18.269 10.745 13.043 1.000 0.970 443 LYS B C 1
ATOM 8398 O O . LYS B 2 443 ? -17.459 9.853 12.784 1.000 0.970 443 LYS B O 1
ATOM 8417 N N . ASP B 2 444 ? -17.956 12.037 13.097 1.000 0.980 444 ASP B N 1
ATOM 8418 C CA . ASP B 2 444 ? -16.630 12.549 12.746 1.000 0.980 444 ASP B CA 1
ATOM 8419 C C . ASP B 2 444 ? -15.601 12.137 13.804 1.000 0.980 444 ASP B C 1
ATOM 8420 O O . ASP B 2 444 ? -14.561 11.574 13.468 1.000 0.980 444 ASP B O 1
ATOM 8429 N N . ALA B 2 445 ? -15.930 12.292 15.092 1.000 0.980 445 ALA B N 1
ATOM 8430 C CA . ALA B 2 445 ? -15.075 11.861 16.197 1.000 0.980 445 ALA B CA 1
ATOM 8431 C C . ALA B 2 445 ? -14.731 10.364 16.105 1.000 0.980 445 ALA B C 1
ATOM 8432 O O . ALA B 2 445 ? -13.568 9.975 16.240 1.000 0.980 445 ALA B O 1
ATOM 8439 N N . LYS B 2 446 ? -15.727 9.516 15.813 1.000 0.980 446 LYS B N 1
ATOM 8440 C CA . LYS B 2 446 ? -15.528 8.073 15.640 1.000 0.980 446 LYS B CA 1
ATOM 8441 C C . LYS B 2 446 ? -14.678 7.746 14.415 1.000 0.980 446 LYS B C 1
ATOM 8442 O O . LYS B 2 446 ? -13.814 6.874 14.503 1.000 0.980 446 LYS B O 1
ATOM 8461 N N . GLN B 2 447 ? -14.903 8.416 13.282 1.000 0.970 447 GLN B N 1
ATOM 8462 C CA . GLN B 2 447 ? -14.096 8.210 12.075 1.000 0.970 447 GLN B CA 1
ATOM 8463 C C . GLN B 2 447 ? -12.629 8.576 12.300 1.000 0.970 447 GLN B C 1
ATOM 8464 O O . GLN B 2 447 ? -11.751 7.789 11.943 1.000 0.970 447 GLN B O 1
ATOM 8478 N N . LEU B 2 448 ? -12.363 9.722 12.927 1.000 0.980 448 LEU B N 1
ATOM 8479 C CA . LEU B 2 448 ? -11.006 10.150 13.253 1.000 0.980 448 LEU B CA 1
ATOM 8480 C C . LEU B 2 448 ? -10.324 9.172 14.217 1.000 0.980 448 LEU B C 1
ATOM 8481 O O . LEU B 2 448 ? -9.187 8.770 13.973 1.000 0.980 448 LEU B O 1
ATOM 8497 N N . ALA B 2 449 ? -11.034 8.716 15.255 1.000 0.980 449 ALA B N 1
ATOM 8498 C CA . ALA B 2 449 ? -10.511 7.737 16.208 1.000 0.980 449 ALA B CA 1
ATOM 8499 C C . ALA B 2 449 ? -10.145 6.399 15.544 1.000 0.980 449 ALA B C 1
ATOM 8500 O O . ALA B 2 449 ? -9.127 5.798 15.885 1.000 0.980 449 ALA B O 1
ATOM 8507 N N . ILE B 2 450 ? -10.945 5.940 14.574 1.000 0.970 450 ILE B N 1
ATOM 8508 C CA . ILE B 2 450 ? -10.643 4.735 13.788 1.000 0.970 450 ILE B CA 1
ATOM 8509 C C . ILE B 2 450 ? -9.426 4.962 12.883 1.000 0.970 450 ILE B C 1
ATOM 8510 O O . ILE B 2 450 ? -8.568 4.089 12.802 1.000 0.970 450 ILE B O 1
ATOM 8526 N N . ARG B 2 451 ? -9.334 6.115 12.211 1.000 0.970 451 ARG B N 1
ATOM 8527 C CA . ARG B 2 451 ? -8.287 6.400 11.216 1.000 0.970 451 ARG B CA 1
ATOM 8528 C C . ARG B 2 451 ? -6.909 6.614 11.831 1.000 0.970 451 ARG B C 1
ATOM 8529 O O . ARG B 2 451 ? -5.931 6.091 11.309 1.000 0.970 451 ARG B O 1
ATOM 8550 N N . TYR B 2 452 ? -6.836 7.404 12.898 1.000 0.980 452 TYR B N 1
ATOM 8551 C CA . TYR B 2 452 ? -5.569 7.847 13.484 1.000 0.980 452 TYR B CA 1
ATOM 8552 C C . TYR B 2 452 ? -5.138 7.006 14.694 1.000 0.980 452 TYR B C 1
ATOM 8553 O O . TYR B 2 452 ? -4.005 7.137 15.162 1.000 0.980 452 TYR B O 1
ATOM 8571 N N . GLY B 2 453 ? -6.012 6.135 15.214 1.000 0.980 453 GLY B N 1
ATOM 8572 C CA . GLY B 2 453 ? -5.720 5.327 16.396 1.000 0.980 453 GLY B CA 1
ATOM 8573 C C . GLY B 2 453 ? -5.263 6.204 17.565 1.000 0.980 453 GLY B C 1
ATOM 8574 O O . GLY B 2 453 ? -5.872 7.230 17.856 1.000 0.980 453 GLY B O 1
ATOM 8578 N N . SER B 2 454 ? -4.154 5.844 18.210 1.000 0.980 454 SER B N 1
ATOM 8579 C CA . SER B 2 454 ? -3.571 6.617 19.317 1.000 0.980 454 SER B CA 1
ATOM 8580 C C . SER B 2 454 ? -3.108 8.028 18.939 1.000 0.980 454 SER B C 1
ATOM 8581 O O . SER B 2 454 ? -2.851 8.826 19.831 1.000 0.980 454 SER B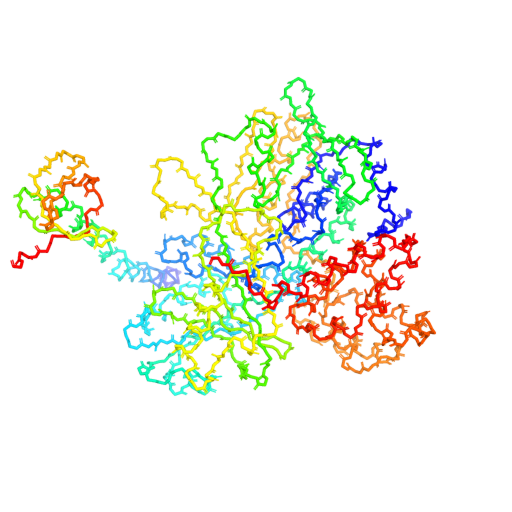 O 1
ATOM 8589 N N . ASN B 2 455 ? -2.984 8.353 17.650 1.000 0.980 455 ASN B N 1
ATOM 8590 C CA . ASN B 2 455 ? -2.633 9.705 17.218 1.000 0.980 455 ASN B CA 1
ATOM 8591 C C . ASN B 2 455 ? -3.838 10.660 17.205 1.000 0.980 455 ASN B C 1
ATOM 8592 O O . ASN B 2 455 ? -3.638 11.856 17.018 1.000 0.980 455 ASN B O 1
ATOM 8603 N N . VAL B 2 456 ? -5.069 10.164 17.402 1.000 0.980 456 VAL B N 1
ATOM 8604 C CA . VAL B 2 456 ? -6.285 10.991 17.309 1.000 0.980 456 VAL B CA 1
ATOM 8605 C C . VAL B 2 456 ? -6.285 12.172 18.285 1.000 0.980 456 VAL B C 1
ATOM 8606 O O . VAL B 2 456 ? -6.796 13.227 17.928 1.000 0.980 456 VAL B O 1
ATOM 8619 N N . ASP B 2 457 ? -5.642 12.044 19.451 1.000 0.970 457 ASP B N 1
ATOM 8620 C CA . ASP B 2 457 ? -5.516 13.133 20.436 1.000 0.970 457 ASP B CA 1
ATOM 8621 C C . ASP B 2 457 ? -4.895 14.375 19.811 1.000 0.970 457 ASP B C 1
ATOM 8622 O O . ASP B 2 457 ? -5.422 15.471 19.939 1.000 0.970 457 ASP B O 1
ATOM 8631 N N . ARG B 2 458 ? -3.860 14.179 18.990 1.000 0.970 458 ARG B N 1
ATOM 8632 C CA . ARG B 2 458 ? -3.189 15.276 18.292 1.000 0.970 458 ARG B CA 1
ATOM 8633 C C . ARG B 2 458 ? -4.070 15.931 17.231 1.000 0.970 458 ARG B C 1
ATOM 8634 O O . ARG B 2 458 ? -3.862 17.097 16.909 1.000 0.970 458 ARG B O 1
ATOM 8655 N N . VAL B 2 459 ? -5.033 15.203 16.666 1.000 0.980 459 VAL B N 1
ATOM 8656 C CA . VAL B 2 459 ? -6.024 15.777 15.742 1.000 0.980 459 VAL B CA 1
ATOM 8657 C C . VAL B 2 459 ? -7.084 16.549 16.531 1.000 0.980 459 VAL B C 1
ATOM 8658 O O . VAL B 2 459 ? -7.447 17.652 16.137 1.000 0.980 459 VAL B O 1
ATOM 8671 N N . PHE B 2 460 ? -7.549 16.014 17.664 1.000 0.980 460 PHE B N 1
ATOM 8672 C CA . PHE B 2 460 ? -8.523 16.683 18.532 1.000 0.980 460 PHE B CA 1
ATOM 8673 C C . PHE B 2 460 ? -7.977 17.962 19.172 1.000 0.980 460 PHE B C 1
ATOM 8674 O O . PHE B 2 460 ? -8.701 18.953 19.222 1.000 0.980 460 PHE B O 1
ATOM 8691 N N . ASP B 2 461 ? -6.700 17.982 19.559 1.000 0.960 461 ASP B N 1
ATOM 8692 C CA . ASP B 2 461 ? -6.027 19.158 20.129 1.000 0.960 461 ASP B CA 1
ATOM 8693 C C . ASP B 2 461 ? -6.060 20.378 19.188 1.000 0.960 461 ASP B C 1
ATOM 8694 O O . ASP B 2 461 ? -6.006 21.522 19.638 1.000 0.960 461 ASP B O 1
ATOM 8703 N N . ARG B 2 462 ? -6.187 20.145 17.876 1.000 0.960 462 ARG B N 1
ATOM 8704 C CA . ARG B 2 462 ? -6.249 21.192 16.845 1.000 0.960 462 ARG B CA 1
ATOM 8705 C C . ARG B 2 462 ? -7.657 21.742 16.615 1.000 0.960 462 ARG B C 1
ATOM 8706 O O . ARG B 2 462 ? -7.804 22.813 16.034 1.000 0.960 462 ARG B O 1
ATOM 8727 N N . VAL B 2 463 ? -8.702 21.042 17.070 1.000 0.970 463 VAL B N 1
ATOM 8728 C CA . VAL B 2 463 ? -10.101 21.379 16.750 1.000 0.970 463 VAL B CA 1
ATOM 8729 C C . VAL B 2 463 ? -10.490 22.756 17.283 1.000 0.970 463 VAL B C 1
ATOM 8730 O O . VAL B 2 463 ? -11.055 23.547 16.535 1.000 0.970 463 VAL B O 1
ATOM 8743 N N . GLU B 2 464 ? -10.177 23.069 18.543 1.000 0.960 464 GLU B N 1
ATOM 8744 C CA . GLU B 2 464 ? -10.563 24.355 19.140 1.000 0.960 464 GLU B CA 1
ATOM 8745 C C . GLU B 2 464 ? -9.851 25.529 18.460 1.000 0.960 464 GLU B C 1
ATOM 8746 O O . GLU B 2 464 ? -10.494 26.507 18.086 1.000 0.960 464 GLU B O 1
ATOM 8758 N N . ALA B 2 465 ? -8.539 25.399 18.236 1.000 0.960 465 ALA B N 1
ATOM 8759 C CA . ALA B 2 465 ? -7.712 26.446 17.639 1.000 0.960 465 ALA B CA 1
ATOM 8760 C C . ALA B 2 465 ? -8.091 26.761 16.182 1.000 0.960 465 ALA B C 1
ATOM 8761 O O . ALA B 2 465 ? -7.879 27.877 15.716 1.000 0.960 465 ALA B O 1
ATOM 8768 N N . LEU B 2 466 ? -8.671 25.796 15.467 1.000 0.970 466 LEU B N 1
ATOM 8769 C CA . LEU B 2 466 ? -9.017 25.928 14.054 1.000 0.970 466 LEU B CA 1
ATOM 8770 C C . LEU B 2 466 ? -10.481 26.294 13.794 1.000 0.970 466 LEU B C 1
ATOM 8771 O O . LEU B 2 466 ? -10.863 26.422 12.631 1.000 0.970 466 LEU B O 1
ATOM 8787 N N . LYS B 2 467 ? -11.318 26.464 14.826 1.000 0.970 467 LYS B N 1
ATOM 8788 C CA . LYS B 2 467 ? -12.757 26.740 14.657 1.000 0.970 467 LYS B CA 1
ATOM 8789 C C . LYS B 2 467 ? -13.035 27.973 13.804 1.000 0.970 467 LYS B C 1
ATOM 8790 O O . LYS B 2 467 ? -13.777 27.881 12.825 1.000 0.970 467 LYS B O 1
ATOM 8809 N N . ASP B 2 468 ? -12.437 29.102 14.161 1.000 0.970 468 ASP B N 1
ATOM 8810 C CA . ASP B 2 468 ? -12.680 30.374 13.476 1.000 0.970 468 ASP B CA 1
ATOM 8811 C C . ASP B 2 468 ? -12.141 30.346 12.043 1.000 0.970 468 ASP B C 1
ATOM 8812 O O . ASP B 2 468 ? -12.793 30.813 11.106 1.000 0.970 468 ASP B O 1
ATOM 8821 N N . GLU B 2 469 ? -10.974 29.728 11.854 1.000 0.970 469 GLU B N 1
ATOM 8822 C CA . GLU B 2 469 ? -10.353 29.563 10.543 1.000 0.970 469 GLU B CA 1
ATOM 8823 C C . GLU B 2 469 ? -11.205 28.675 9.624 1.000 0.970 469 GLU B C 1
ATOM 8824 O O . GLU B 2 469 ? -11.455 29.015 8.465 1.000 0.970 469 GLU B O 1
ATOM 8836 N N . ALA B 2 470 ? -11.716 27.565 10.155 1.000 0.980 470 ALA B N 1
ATOM 8837 C CA . ALA B 2 470 ? -12.605 26.659 9.444 1.000 0.980 470 ALA B CA 1
ATOM 8838 C C . ALA B 2 470 ? -13.929 27.340 9.062 1.000 0.980 470 ALA B C 1
ATOM 8839 O O . ALA B 2 470 ? -14.377 27.219 7.919 1.000 0.980 470 ALA B O 1
ATOM 8846 N N . ALA B 2 471 ? -14.516 28.118 9.978 1.000 0.970 471 ALA B N 1
ATOM 8847 C CA . ALA B 2 471 ? -15.725 28.891 9.713 1.000 0.970 471 ALA B CA 1
ATOM 8848 C C . ALA B 2 471 ? -15.505 29.935 8.604 1.000 0.970 471 ALA B C 1
ATOM 8849 O O . ALA B 2 471 ? -16.290 29.998 7.658 1.000 0.970 471 ALA B O 1
ATOM 8856 N N . LYS B 2 472 ? -14.404 30.700 8.661 1.000 0.970 472 LYS B N 1
ATOM 8857 C CA . LYS B 2 472 ? -14.037 31.688 7.631 1.000 0.970 472 LYS B CA 1
ATOM 8858 C C . LYS B 2 472 ? -13.835 31.048 6.249 1.000 0.970 472 LYS B C 1
ATOM 8859 O O . LYS B 2 472 ? -14.186 31.663 5.246 1.000 0.970 472 LYS B O 1
ATOM 8878 N N . ARG B 2 473 ? -13.302 29.818 6.194 1.000 0.970 473 ARG B N 1
ATOM 8879 C CA . ARG B 2 473 ? -13.100 29.028 4.958 1.000 0.970 473 ARG B CA 1
ATOM 8880 C C . ARG B 2 473 ? -14.320 28.206 4.532 1.000 0.970 473 ARG B C 1
ATOM 8881 O O . ARG B 2 473 ? -14.260 27.522 3.514 1.000 0.970 473 ARG B O 1
ATOM 8902 N N . ASN B 2 474 ? -15.410 28.259 5.297 1.000 0.970 474 ASN B N 1
ATOM 8903 C CA . ASN B 2 474 ? -16.631 27.489 5.070 1.000 0.970 474 ASN B CA 1
ATOM 8904 C C . ASN B 2 474 ? -16.375 25.971 4.903 1.000 0.970 474 ASN B C 1
ATOM 8905 O O . ASN B 2 474 ? -16.928 25.324 4.013 1.000 0.970 474 ASN B O 1
ATOM 8916 N N . ILE B 2 475 ? -15.511 25.401 5.752 1.000 0.980 475 ILE B N 1
ATOM 8917 C CA . ILE B 2 475 ? -15.149 23.974 5.769 1.000 0.980 475 ILE B CA 1
ATOM 8918 C C . ILE B 2 475 ? -15.371 23.389 7.175 1.000 0.980 475 ILE B C 1
ATOM 8919 O O . ILE B 2 475 ? -15.110 24.073 8.163 1.000 0.980 475 ILE B O 1
ATOM 8935 N N . PRO B 2 476 ? -15.835 22.133 7.325 1.000 0.980 476 PRO B N 1
ATOM 8936 C CA . PRO B 2 476 ? -15.916 21.499 8.638 1.000 0.980 476 PRO B CA 1
ATOM 8937 C C . PRO B 2 476 ? -14.552 21.450 9.344 1.000 0.980 476 PRO B C 1
ATOM 8938 O O . PRO B 2 476 ? -13.563 20.994 8.771 1.000 0.980 476 PRO B O 1
ATOM 8949 N N . VAL B 2 477 ? -14.512 21.862 10.615 1.000 0.980 477 VAL B N 1
ATOM 8950 C CA . VAL B 2 477 ? -13.264 22.012 11.391 1.000 0.980 477 VAL B CA 1
ATOM 8951 C C . VAL B 2 477 ? -12.431 20.734 11.478 1.000 0.980 477 VAL B C 1
ATOM 8952 O O . VAL B 2 477 ? -11.207 20.798 11.453 1.000 0.980 477 VAL B O 1
ATOM 8965 N N . HIS B 2 478 ? -13.073 19.562 11.502 1.000 0.980 478 HIS B N 1
ATOM 8966 C CA . HIS B 2 478 ? -12.358 18.286 11.525 1.000 0.980 478 HIS B CA 1
ATOM 8967 C C . HIS B 2 478 ? -11.491 18.079 10.278 1.000 0.980 478 HIS B C 1
ATOM 8968 O O . HIS B 2 478 ? -10.406 17.521 10.385 1.000 0.980 478 HIS B O 1
ATOM 8982 N N . ILE B 2 479 ? -11.935 18.562 9.113 1.000 0.980 479 ILE B N 1
ATOM 8983 C CA . ILE B 2 479 ? -11.180 18.446 7.861 1.000 0.980 479 ILE B CA 1
ATOM 8984 C C . ILE B 2 479 ? -9.942 19.333 7.922 1.000 0.980 479 ILE B C 1
ATOM 8985 O O . ILE B 2 479 ? -8.863 18.927 7.495 1.000 0.980 479 ILE B O 1
ATOM 9001 N N . LEU B 2 480 ? -10.095 20.536 8.478 1.000 0.980 480 LEU B N 1
ATOM 9002 C CA . LEU B 2 480 ? -8.984 21.460 8.645 1.000 0.980 480 LEU B CA 1
ATOM 9003 C C . LEU B 2 480 ? -7.970 20.931 9.672 1.000 0.980 480 LEU B C 1
ATOM 9004 O O . LEU B 2 480 ? -6.770 20.989 9.422 1.000 0.980 480 LEU B O 1
ATOM 9020 N N . ALA B 2 481 ? -8.446 20.326 10.764 1.000 0.980 481 ALA B N 1
ATOM 9021 C CA . ALA B 2 481 ? -7.604 19.653 11.750 1.000 0.980 481 ALA B CA 1
ATOM 9022 C C . ALA B 2 481 ? -6.845 18.451 11.152 1.000 0.980 481 ALA B C 1
ATOM 9023 O O . ALA B 2 481 ? -5.653 18.297 11.414 1.000 0.980 481 ALA B O 1
ATOM 9030 N N . GLU B 2 482 ? -7.487 17.629 10.306 1.000 0.980 482 GLU B N 1
ATOM 9031 C CA . GLU B 2 482 ? -6.809 16.561 9.552 1.000 0.980 482 GLU B CA 1
ATOM 9032 C C . GLU B 2 482 ? -5.739 17.128 8.607 1.000 0.980 482 GLU B C 1
ATOM 9033 O O . GLU B 2 482 ? -4.640 16.575 8.529 1.000 0.980 482 GLU B O 1
ATOM 9045 N N . ALA B 2 483 ? -6.038 18.223 7.896 1.000 0.990 483 ALA B N 1
ATOM 9046 C CA . ALA B 2 483 ? -5.106 18.861 6.969 1.000 0.990 483 ALA B CA 1
ATOM 9047 C C . ALA B 2 483 ? -3.884 19.426 7.703 1.000 0.990 483 ALA B C 1
ATOM 9048 O O . ALA B 2 483 ? -2.751 19.125 7.327 1.000 0.990 483 ALA B O 1
ATOM 9055 N N . GLU B 2 484 ? -4.090 20.168 8.789 1.000 0.980 484 GLU B N 1
ATOM 9056 C CA . GLU B 2 484 ? -3.006 20.716 9.603 1.000 0.980 484 GLU B CA 1
ATOM 9057 C C . GLU B 2 484 ? -2.153 19.616 10.240 1.000 0.980 484 GLU B C 1
ATOM 9058 O O . GLU B 2 484 ? -0.928 19.638 10.113 1.000 0.980 484 GLU B O 1
ATOM 9070 N N . TYR B 2 485 ? -2.784 18.607 10.849 1.000 0.980 485 TYR B N 1
ATOM 9071 C CA . TYR B 2 485 ? -2.070 17.447 11.380 1.000 0.980 485 TYR B CA 1
ATOM 9072 C C . TYR B 2 485 ? -1.215 16.783 10.296 1.000 0.980 485 TYR B C 1
ATOM 9073 O O . TYR B 2 485 ? -0.048 16.460 10.518 1.000 0.980 485 TYR B O 1
ATOM 9091 N N . SER B 2 486 ? -1.767 16.630 9.090 1.000 0.980 486 SER B N 1
ATOM 9092 C CA . SER B 2 486 ? -1.054 16.016 7.976 1.000 0.980 486 SER B CA 1
ATOM 9093 C C . SER B 2 486 ? 0.163 16.828 7.516 1.000 0.980 486 SER B C 1
ATOM 9094 O O . SER B 2 486 ? 1.159 16.240 7.086 1.000 0.980 486 SER B O 1
ATOM 9102 N N . ILE B 2 487 ? 0.111 18.158 7.623 1.000 0.980 487 ILE B N 1
ATOM 9103 C CA . ILE B 2 487 ? 1.207 19.071 7.273 1.000 0.980 487 ILE B CA 1
ATOM 9104 C C . ILE B 2 487 ? 2.297 19.036 8.344 1.000 0.980 487 ILE B C 1
ATOM 9105 O O . ILE B 2 487 ? 3.477 18.947 8.012 1.000 0.980 487 ILE B O 1
ATOM 9121 N N . GLU B 2 488 ? 1.920 19.111 9.618 1.000 0.970 488 GLU B N 1
ATOM 9122 C CA . GLU B 2 488 ? 2.867 19.269 10.727 1.000 0.970 488 GLU B CA 1
ATOM 9123 C C . GLU B 2 488 ? 3.449 17.943 11.236 1.000 0.970 488 GLU B C 1
ATOM 9124 O O . GLU B 2 488 ? 4.524 17.921 11.840 1.000 0.970 488 GLU B O 1
ATOM 9136 N N . GLU B 2 489 ? 2.753 16.829 11.010 1.000 0.970 489 GLU B N 1
ATOM 9137 C CA . GLU B 2 489 ? 3.115 15.533 11.592 1.000 0.970 489 GLU B CA 1
ATOM 9138 C C . GLU B 2 489 ? 3.052 14.359 10.610 1.000 0.970 489 GLU B C 1
ATOM 9139 O O . GLU B 2 489 ? 3.345 13.225 11.001 1.000 0.970 489 GLU B O 1
ATOM 9151 N N . GLU B 2 490 ? 2.689 14.596 9.345 1.000 0.980 490 GLU B N 1
ATOM 9152 C CA . GLU B 2 490 ? 2.679 13.568 8.296 1.000 0.980 490 GLU B CA 1
ATOM 9153 C C . GLU B 2 490 ? 3.345 14.018 6.992 1.000 0.980 490 GLU B C 1
ATOM 9154 O O . GLU B 2 490 ? 3.157 13.360 5.966 1.000 0.980 490 GLU B O 1
ATOM 9166 N N . MET B 2 491 ? 4.129 15.101 7.005 1.000 0.980 491 MET B N 1
ATOM 9167 C CA . MET B 2 491 ? 4.911 15.557 5.846 1.000 0.980 491 MET B CA 1
ATOM 9168 C C . MET B 2 491 ? 4.098 15.786 4.558 1.000 0.980 491 MET B C 1
ATOM 9169 O O . MET B 2 491 ? 4.568 15.560 3.441 1.000 0.980 491 MET B O 1
ATOM 9183 N N . THR B 2 492 ? 2.847 16.209 4.701 1.000 0.990 492 THR B N 1
ATOM 9184 C CA . THR B 2 492 ? 1.958 16.511 3.573 1.000 0.990 492 THR B CA 1
ATOM 9185 C C . THR B 2 492 ? 2.369 17.822 2.921 1.000 0.990 492 THR B C 1
ATOM 9186 O O . THR B 2 492 ? 2.006 18.890 3.400 1.000 0.990 492 THR B O 1
ATOM 9197 N N . ALA B 2 493 ? 3.084 17.747 1.801 1.000 0.980 493 ALA B N 1
ATOM 9198 C CA . ALA B 2 493 ? 3.596 18.924 1.105 1.000 0.980 493 ALA B CA 1
ATOM 9199 C C . ALA B 2 493 ? 2.690 19.388 -0.045 1.000 0.980 493 ALA B C 1
ATOM 9200 O O . ALA B 2 493 ? 2.862 20.492 -0.546 1.000 0.980 493 ALA B O 1
ATOM 9207 N N . THR B 2 494 ? 1.741 18.563 -0.497 1.000 0.990 494 THR B N 1
ATOM 9208 C CA . THR B 2 494 ? 0.846 18.893 -1.617 1.000 0.990 494 THR B CA 1
ATOM 9209 C C . THR B 2 494 ? -0.597 18.446 -1.360 1.000 0.990 494 THR B C 1
ATOM 9210 O O . THR B 2 494 ? -0.823 17.503 -0.595 1.000 0.990 494 THR B O 1
ATOM 9221 N N . PRO B 2 495 ? -1.598 19.033 -2.047 1.000 0.990 495 PRO B N 1
ATOM 9222 C CA . PRO B 2 495 ? -2.995 18.619 -1.897 1.000 0.990 495 PRO B CA 1
ATOM 9223 C C . PRO B 2 495 ? -3.201 17.143 -2.259 1.000 0.990 495 PRO B C 1
ATOM 9224 O O . PRO B 2 495 ? -4.004 16.443 -1.643 1.000 0.990 495 PRO B O 1
ATOM 9235 N N . ALA B 2 496 ? -2.434 16.640 -3.232 1.000 0.980 496 ALA B N 1
ATOM 9236 C CA . ALA B 2 496 ? -2.463 15.236 -3.616 1.000 0.980 496 ALA B CA 1
ATOM 9237 C C . ALA B 2 496 ? -2.042 14.311 -2.461 1.000 0.980 496 ALA B C 1
ATOM 9238 O O . ALA B 2 496 ? -2.613 13.233 -2.313 1.000 0.980 496 ALA B O 1
ATOM 9245 N N . ASP B 2 497 ? -1.097 14.721 -1.614 1.000 0.990 497 ASP B N 1
ATOM 9246 C CA . ASP B 2 497 ? -0.678 13.930 -0.448 1.000 0.990 497 ASP B CA 1
ATOM 9247 C C . ASP B 2 497 ? -1.853 13.742 0.508 1.000 0.990 497 ASP B C 1
ATOM 9248 O O . ASP B 2 497 ? -2.176 12.613 0.895 1.000 0.990 497 ASP B O 1
ATOM 9257 N N . PHE B 2 498 ? -2.553 14.839 0.803 1.000 0.990 498 PHE B N 1
ATOM 9258 C CA . PHE B 2 498 ? -3.697 14.850 1.702 1.000 0.990 498 PHE B CA 1
ATOM 9259 C C . PHE B 2 498 ? -4.871 14.031 1.149 1.000 0.990 498 PHE B C 1
ATOM 9260 O O . PHE B 2 498 ? -5.317 13.061 1.771 1.000 0.990 498 PHE B O 1
ATOM 9277 N N . PHE B 2 499 ? -5.352 14.374 -0.049 1.000 0.990 499 PHE B N 1
ATOM 9278 C CA . PHE B 2 499 ? -6.567 13.795 -0.626 1.000 0.990 499 PHE B CA 1
ATOM 9279 C C . PHE B 2 499 ? -6.396 12.352 -1.117 1.000 0.990 499 PHE B C 1
ATOM 9280 O O . PHE B 2 499 ? -7.347 11.570 -1.062 1.000 0.990 499 PHE B O 1
ATOM 9297 N N . VAL B 2 500 ? -5.202 11.970 -1.587 1.000 0.980 500 VAL B N 1
ATOM 9298 C CA . VAL B 2 500 ? -4.970 10.633 -2.166 1.000 0.980 500 VAL B CA 1
ATOM 9299 C C . VAL B 2 500 ? -4.418 9.654 -1.135 1.000 0.980 500 VAL B C 1
ATOM 9300 O O . VAL B 2 500 ? -4.828 8.497 -1.128 1.000 0.980 500 VAL B O 1
ATOM 9313 N N . ARG B 2 501 ? -3.486 10.078 -0.271 1.000 0.980 501 ARG B N 1
ATOM 9314 C CA . ARG B 2 501 ? -2.698 9.143 0.556 1.000 0.980 501 ARG B CA 1
ATOM 9315 C C . ARG B 2 501 ? -2.938 9.263 2.050 1.000 0.980 501 ARG B C 1
ATOM 9316 O O . ARG B 2 501 ? -3.013 8.236 2.714 1.000 0.980 501 ARG B O 1
ATOM 9337 N N . ARG B 2 502 ? -3.077 10.473 2.598 1.000 0.990 502 ARG B N 1
ATOM 9338 C CA . ARG B 2 502 ? -3.398 10.635 4.027 1.000 0.990 502 ARG B CA 1
ATOM 9339 C C . ARG B 2 502 ? -4.861 10.276 4.296 1.000 0.990 502 ARG B C 1
ATOM 9340 O O . ARG B 2 502 ? -5.163 9.543 5.238 1.000 0.990 502 ARG B O 1
ATOM 9361 N N . THR B 2 503 ? -5.776 10.712 3.438 1.000 0.980 503 THR B N 1
ATOM 9362 C CA . THR B 2 503 ? -7.209 10.432 3.620 1.000 0.980 503 THR B CA 1
ATOM 9363 C C . THR B 2 503 ? -7.721 9.272 2.758 1.000 0.980 503 THR B C 1
ATOM 9364 O O . THR B 2 503 ? -8.642 8.567 3.174 1.000 0.980 503 THR B O 1
ATOM 9375 N N . GLY B 2 504 ? -7.140 9.037 1.576 1.000 0.980 504 GLY B N 1
ATOM 9376 C CA . GLY B 2 504 ? -7.659 8.054 0.612 1.000 0.980 504 GLY B CA 1
ATOM 9377 C C . GLY B 2 504 ? -8.978 8.471 -0.054 1.000 0.980 504 GLY B C 1
ATOM 9378 O O . GLY B 2 504 ? -9.574 7.676 -0.785 1.000 0.980 504 GLY B O 1
ATOM 9382 N N . ARG B 2 505 ? -9.444 9.705 0.190 1.000 0.980 505 ARG B N 1
ATOM 9383 C CA . ARG B 2 505 ? -10.754 10.208 -0.248 1.000 0.980 505 ARG B CA 1
ATOM 9384 C C . ARG B 2 505 ? -10.850 10.317 -1.764 1.000 0.980 505 ARG B C 1
ATOM 9385 O O . ARG B 2 505 ? -11.921 10.080 -2.295 1.000 0.980 505 ARG B O 1
ATOM 9406 N N . LEU B 2 506 ? -9.753 10.562 -2.484 1.000 0.980 506 LEU B N 1
ATOM 9407 C CA . LEU B 2 506 ? -9.794 10.560 -3.954 1.000 0.980 506 LEU B CA 1
ATOM 9408 C C . LEU B 2 506 ? -10.334 9.236 -4.526 1.000 0.980 506 LEU B C 1
ATOM 9409 O O . LEU B 2 506 ? -11.005 9.250 -5.552 1.000 0.980 506 LEU B O 1
ATOM 9425 N N . PHE B 2 507 ? -10.099 8.110 -3.843 1.000 0.980 507 PHE B N 1
ATOM 9426 C CA . PHE B 2 507 ? -10.628 6.809 -4.255 1.000 0.980 507 PHE B CA 1
ATOM 9427 C C . PHE B 2 507 ? -11.984 6.499 -3.614 1.000 0.980 507 PHE B C 1
ATOM 9428 O O . PHE B 2 507 ? -12.905 6.071 -4.301 1.000 0.980 507 PHE B O 1
ATOM 9445 N N . PHE B 2 508 ? -12.123 6.697 -2.302 1.000 0.980 508 PHE B N 1
ATOM 9446 C CA . PHE B 2 508 ? -13.290 6.200 -1.558 1.000 0.980 508 PHE B CA 1
ATOM 9447 C C . PHE B 2 508 ? -14.366 7.256 -1.269 1.000 0.980 508 PHE B C 1
ATOM 9448 O O . PHE B 2 508 ? -15.408 6.922 -0.715 1.000 0.980 508 PHE B O 1
ATOM 9465 N N . ASP B 2 509 ? -14.137 8.514 -1.641 1.000 0.980 509 ASP B N 1
ATOM 9466 C CA . ASP B 2 509 ? -15.078 9.624 -1.467 1.000 0.980 509 ASP B CA 1
ATOM 9467 C C . ASP B 2 509 ? -14.711 10.799 -2.400 1.000 0.980 509 ASP B C 1
ATOM 9468 O O . ASP B 2 509 ? -14.359 11.902 -1.974 1.000 0.980 509 ASP B O 1
ATOM 9477 N N . ILE B 2 510 ? -14.699 10.542 -3.713 1.000 0.980 510 ILE B N 1
ATOM 9478 C CA . ILE B 2 510 ? -14.174 11.498 -4.702 1.000 0.980 510 ILE B CA 1
ATOM 9479 C C . ILE B 2 510 ? -14.947 12.828 -4.705 1.000 0.980 510 ILE B C 1
ATOM 9480 O O . ILE B 2 510 ? -14.376 13.891 -4.954 1.000 0.980 510 ILE B O 1
ATOM 9496 N N . ASN B 2 511 ? -16.241 12.791 -4.379 1.000 0.970 511 ASN B N 1
ATOM 9497 C CA . ASN B 2 511 ? -17.067 13.990 -4.276 1.000 0.970 511 ASN B CA 1
ATOM 9498 C C . ASN B 2 511 ? -16.703 14.828 -3.051 1.000 0.970 511 ASN B C 1
ATOM 9499 O O . ASN B 2 511 ? -16.690 16.049 -3.157 1.000 0.970 511 ASN B O 1
ATOM 9510 N N . TRP B 2 512 ? -16.308 14.213 -1.932 1.000 0.970 512 TRP B N 1
ATOM 9511 C CA . TRP B 2 512 ? -15.744 14.952 -0.802 1.000 0.970 512 TRP B CA 1
ATOM 9512 C C . TRP B 2 512 ? -14.483 15.722 -1.200 1.000 0.970 512 TRP B C 1
ATOM 9513 O O . TRP B 2 512 ? -14.326 16.876 -0.808 1.000 0.970 512 TRP B O 1
ATOM 9534 N N . VAL B 2 513 ? -13.627 15.145 -2.054 1.000 0.980 513 VAL B N 1
ATOM 9535 C CA . VAL B 2 513 ? -12.479 15.884 -2.608 1.000 0.980 513 VAL B CA 1
ATOM 9536 C C . VAL B 2 513 ? -12.954 17.070 -3.441 1.000 0.980 513 VAL B C 1
ATOM 9537 O O . VAL B 2 513 ? -12.467 18.173 -3.237 1.000 0.980 513 VAL B O 1
ATOM 9550 N N . ARG B 2 514 ? -13.927 16.883 -4.341 1.000 0.980 514 ARG B N 1
ATOM 9551 C CA . ARG B 2 514 ? -14.466 17.979 -5.168 1.000 0.980 514 ARG B CA 1
ATOM 9552 C C . ARG B 2 514 ? -15.076 19.110 -4.336 1.000 0.980 514 ARG B C 1
ATOM 9553 O O . ARG B 2 514 ? -14.881 20.264 -4.692 1.000 0.980 514 ARG B O 1
ATOM 9574 N N . THR B 2 515 ? -15.766 18.788 -3.243 1.000 0.980 515 THR B N 1
ATOM 9575 C CA . THR B 2 515 ? -16.403 19.770 -2.354 1.000 0.980 515 THR B CA 1
ATOM 9576 C C . THR B 2 515 ? -15.386 20.595 -1.569 1.000 0.980 515 THR B C 1
ATOM 9577 O O . THR B 2 515 ? -15.572 21.797 -1.412 1.000 0.980 515 THR B O 1
ATOM 9588 N N . TYR B 2 516 ? -14.322 19.964 -1.061 1.000 0.980 516 TYR B N 1
ATOM 9589 C CA . TYR B 2 516 ? -13.427 20.600 -0.086 1.000 0.980 516 TYR B CA 1
ATOM 9590 C C . TYR B 2 516 ? -12.031 20.942 -0.619 1.000 0.980 516 TYR B C 1
ATOM 9591 O O . TYR B 2 516 ? -11.275 21.612 0.084 1.000 0.980 516 TYR B O 1
ATOM 9609 N N . LYS B 2 517 ? -11.668 20.520 -1.841 1.000 0.980 517 LYS B N 1
ATOM 9610 C CA . LYS B 2 517 ? -10.326 20.754 -2.400 1.000 0.980 517 LYS B CA 1
ATOM 9611 C C . LYS B 2 517 ? -9.922 22.219 -2.389 1.000 0.980 517 LYS B C 1
ATOM 9612 O O . LYS B 2 517 ? -8.802 22.500 -1.990 1.000 0.980 517 LYS B O 1
ATOM 9631 N N . ASP B 2 518 ? -10.812 23.130 -2.771 1.000 0.980 518 ASP B N 1
ATOM 9632 C CA . ASP B 2 518 ? -10.440 24.528 -2.967 1.000 0.980 518 ASP B CA 1
ATOM 9633 C C . ASP B 2 518 ? -10.118 25.170 -1.614 1.000 0.980 518 ASP B C 1
ATOM 9634 O O . ASP B 2 518 ? -9.054 25.759 -1.466 1.000 0.980 518 ASP B O 1
ATOM 9643 N N . ALA B 2 519 ? -10.943 24.927 -0.588 1.000 0.980 519 ALA B N 1
ATOM 9644 C CA . ALA B 2 519 ? -10.711 25.410 0.776 1.000 0.980 519 ALA B CA 1
ATOM 9645 C C . ALA B 2 519 ? -9.426 24.844 1.410 1.000 0.980 519 ALA B C 1
ATOM 9646 O O . ALA B 2 519 ? -8.688 25.571 2.078 1.000 0.980 519 ALA B O 1
ATOM 9653 N N . VAL B 2 520 ? -9.134 23.557 1.194 1.000 0.990 520 VAL B N 1
ATOM 9654 C CA . VAL B 2 520 ? -7.902 22.930 1.699 1.000 0.990 520 VAL B CA 1
ATOM 9655 C C . VAL B 2 520 ? -6.676 23.425 0.936 1.000 0.990 520 VAL B C 1
ATOM 9656 O O . VAL B 2 520 ? -5.661 23.717 1.561 1.000 0.990 520 VAL B O 1
ATOM 9669 N N . ILE B 2 521 ? -6.751 23.546 -0.393 1.000 0.990 521 ILE B N 1
ATOM 9670 C CA . ILE B 2 521 ? -5.672 24.110 -1.214 1.000 0.990 521 ILE B CA 1
ATOM 9671 C C . ILE B 2 521 ? -5.368 25.538 -0.762 1.000 0.990 521 ILE B C 1
ATOM 9672 O O . ILE B 2 521 ? -4.198 25.879 -0.628 1.000 0.990 521 ILE B O 1
ATOM 9688 N N . ASP B 2 522 ? -6.389 26.347 -0.480 1.000 0.980 522 ASP B N 1
ATOM 9689 C CA . ASP B 2 522 ? -6.232 27.711 0.033 1.000 0.980 522 ASP B CA 1
ATOM 9690 C C . ASP B 2 522 ? -5.510 27.737 1.386 1.000 0.980 522 ASP B C 1
ATOM 9691 O O . ASP B 2 522 ? -4.568 28.502 1.583 1.000 0.980 522 ASP B O 1
ATOM 9700 N N . PHE B 2 523 ? -5.905 26.854 2.308 1.000 0.980 523 PHE B N 1
ATOM 9701 C CA . PHE B 2 523 ? -5.249 26.713 3.610 1.000 0.980 523 PHE B CA 1
ATOM 9702 C C . PHE B 2 523 ? -3.784 26.279 3.474 1.000 0.980 523 PHE B C 1
ATOM 9703 O O . PHE B 2 523 ? -2.897 26.870 4.091 1.000 0.980 523 PHE B O 1
ATOM 9720 N N . MET B 2 524 ? -3.512 25.279 2.628 1.000 0.980 524 MET B N 1
ATOM 9721 C CA . MET B 2 524 ? -2.147 24.841 2.325 1.000 0.980 524 MET B CA 1
ATOM 9722 C C . MET B 2 524 ? -1.331 25.966 1.683 1.000 0.980 524 MET B C 1
ATOM 9723 O O . MET B 2 524 ? -0.176 26.159 2.052 1.000 0.980 524 MET B O 1
ATOM 9737 N N . SER B 2 525 ? -1.931 26.730 0.767 1.000 0.980 525 SER B N 1
ATOM 9738 C CA . SER B 2 525 ? -1.291 27.855 0.086 1.000 0.980 525 SER B CA 1
ATOM 9739 C C . SER B 2 525 ? -0.803 28.909 1.071 1.000 0.980 525 SER B C 1
ATOM 9740 O O . SER B 2 525 ? 0.321 29.377 0.931 1.000 0.980 525 SER B O 1
ATOM 9748 N N . GLU B 2 526 ? -1.596 29.261 2.086 1.000 0.970 526 GLU B N 1
ATOM 9749 C CA . GLU B 2 526 ? -1.160 30.199 3.126 1.000 0.970 526 GLU B CA 1
ATOM 9750 C C . GLU B 2 526 ? -0.105 29.587 4.054 1.000 0.970 526 GLU B C 1
ATOM 9751 O O . GLU B 2 526 ? 0.925 30.214 4.304 1.000 0.970 526 GLU B O 1
ATOM 9763 N N . ARG B 2 527 ? -0.304 28.344 4.520 1.000 0.970 527 ARG B N 1
ATOM 9764 C CA . ARG B 2 527 ? 0.657 27.664 5.407 1.000 0.970 527 ARG B CA 1
ATOM 9765 C C . ARG B 2 527 ? 2.035 27.491 4.768 1.000 0.970 527 ARG B C 1
ATOM 9766 O O . ARG B 2 527 ? 3.037 27.660 5.457 1.000 0.970 527 ARG B O 1
ATOM 9787 N N . PHE B 2 528 ? 2.090 27.168 3.478 1.000 0.970 528 PHE B N 1
ATOM 9788 C CA . PHE B 2 528 ? 3.336 27.021 2.721 1.000 0.970 528 PHE B CA 1
ATOM 9789 C C . PHE B 2 528 ? 3.791 28.301 2.014 1.000 0.970 528 PHE B C 1
ATOM 9790 O O . PHE B 2 528 ? 4.843 28.281 1.379 1.000 0.970 528 PHE B O 1
ATOM 9807 N N . GLN B 2 529 ? 3.026 29.395 2.113 1.000 0.970 529 GLN B N 1
ATOM 9808 C CA . GLN B 2 529 ? 3.283 30.660 1.414 1.000 0.970 529 GLN B CA 1
ATOM 9809 C C . GLN B 2 529 ? 3.502 30.471 -0.097 1.000 0.970 529 GLN B C 1
ATOM 9810 O O . GLN B 2 529 ? 4.445 31.006 -0.682 1.000 0.970 529 GLN B O 1
ATOM 9824 N N . TRP B 2 530 ? 2.646 29.675 -0.739 1.000 0.970 530 TRP B N 1
ATOM 9825 C CA . TRP B 2 530 ? 2.690 29.501 -2.187 1.000 0.970 530 TRP B CA 1
ATOM 9826 C C . TRP B 2 530 ? 2.336 30.799 -2.906 1.000 0.970 530 TRP B C 1
ATOM 9827 O O . TRP B 2 530 ? 1.381 31.487 -2.543 1.000 0.970 530 TRP B O 1
ATOM 9848 N N . ASP B 2 531 ? 3.072 31.086 -3.976 1.000 0.960 531 ASP B N 1
ATOM 9849 C CA . ASP B 2 531 ? 2.624 32.047 -4.973 1.000 0.960 531 ASP B CA 1
ATOM 9850 C C . ASP B 2 531 ? 1.469 31.469 -5.815 1.000 0.960 531 ASP B C 1
ATOM 9851 O O . ASP B 2 531 ? 1.140 30.277 -5.761 1.000 0.960 531 ASP B O 1
ATOM 9860 N N . GLU B 2 532 ? 0.843 32.323 -6.625 1.000 0.970 532 GLU B N 1
ATOM 9861 C CA . GLU B 2 532 ? -0.248 31.911 -7.514 1.000 0.970 532 GLU B CA 1
ATOM 9862 C C . GLU B 2 532 ? 0.177 30.815 -8.502 1.000 0.970 532 GLU B C 1
ATOM 9863 O O . GLU B 2 532 ? -0.614 29.940 -8.851 1.000 0.970 532 GLU B O 1
ATOM 9875 N N . GLN B 2 533 ? 1.436 30.801 -8.945 1.000 0.970 533 GLN B N 1
ATOM 9876 C CA . GLN B 2 533 ? 1.904 29.805 -9.905 1.000 0.970 533 GLN B CA 1
ATOM 9877 C C . GLN B 2 533 ? 2.008 28.413 -9.261 1.000 0.970 533 GLN B C 1
ATOM 9878 O O . GLN B 2 533 ? 1.564 27.420 -9.846 1.000 0.970 533 GLN B O 1
ATOM 9892 N N . ALA B 2 534 ? 2.541 28.331 -8.044 1.000 0.960 534 ALA B N 1
ATOM 9893 C CA . ALA B 2 534 ? 2.624 27.120 -7.244 1.000 0.960 534 ALA B CA 1
ATOM 9894 C C . ALA B 2 534 ? 1.228 26.621 -6.855 1.000 0.960 534 ALA B C 1
ATOM 9895 O O . ALA B 2 534 ? 0.925 25.440 -7.055 1.000 0.960 534 ALA B O 1
ATOM 9902 N N . LYS B 2 535 ? 0.347 27.517 -6.391 1.000 0.980 535 LYS B N 1
ATOM 9903 C CA . LYS B 2 535 ? -1.049 27.190 -6.073 1.000 0.980 535 LYS B CA 1
ATOM 9904 C C . LYS B 2 535 ? -1.786 26.613 -7.285 1.000 0.980 535 LYS B C 1
ATOM 9905 O O . LYS B 2 535 ? -2.404 25.548 -7.176 1.000 0.980 535 LYS B O 1
ATOM 9924 N N . ASN B 2 536 ? -1.662 27.239 -8.457 1.000 0.980 536 ASN B N 1
ATOM 9925 C CA . ASN B 2 536 ? -2.271 26.744 -9.694 1.000 0.980 536 ASN B CA 1
ATOM 9926 C C . ASN B 2 536 ? -1.695 25.388 -10.120 1.000 0.980 536 ASN B C 1
ATOM 9927 O O . ASN B 2 536 ? -2.459 24.474 -10.423 1.000 0.980 536 ASN B O 1
ATOM 9938 N N . LYS B 2 537 ? -0.374 25.189 -10.039 1.000 0.980 537 LYS B N 1
ATOM 9939 C CA . LYS B 2 537 ? 0.271 23.903 -10.356 1.000 0.980 537 LYS B CA 1
ATOM 9940 C C . LYS B 2 537 ? -0.216 22.764 -9.455 1.000 0.980 537 LYS B C 1
ATOM 9941 O O . LYS B 2 537 ? -0.468 21.655 -9.930 1.000 0.980 537 LYS B O 1
ATOM 9960 N N . HIS B 2 538 ? -0.351 23.014 -8.153 1.000 0.980 538 HIS B N 1
ATOM 9961 C CA . HIS B 2 538 ? -0.882 22.029 -7.210 1.000 0.980 538 HIS B CA 1
ATOM 9962 C C . HIS B 2 538 ? -2.368 21.733 -7.458 1.000 0.980 538 HIS B C 1
ATOM 9963 O O . HIS B 2 538 ? -2.777 20.571 -7.383 1.000 0.980 538 HIS B O 1
ATOM 9977 N N . THR B 2 539 ? -3.146 22.756 -7.819 1.000 0.980 539 THR B N 1
ATOM 9978 C CA . THR B 2 539 ? -4.565 22.631 -8.181 1.000 0.980 539 THR B CA 1
ATOM 9979 C C . THR B 2 539 ? -4.750 21.811 -9.457 1.000 0.980 539 THR B C 1
ATOM 9980 O O . THR B 2 539 ? -5.536 20.863 -9.473 1.000 0.980 539 THR B O 1
ATOM 9991 N N . GLU B 2 540 ? -3.991 22.112 -10.512 1.000 0.980 540 GLU B N 1
ATOM 9992 C CA . GLU B 2 540 ? -4.007 21.361 -11.769 1.000 0.980 540 GLU B CA 1
ATOM 9993 C C . GLU B 2 540 ? -3.615 19.904 -11.565 1.000 0.980 540 GLU B C 1
ATOM 9994 O O . GLU B 2 540 ? -4.286 19.008 -12.076 1.000 0.980 540 GLU B O 1
ATOM 10006 N N . ASN B 2 541 ? -2.564 19.648 -10.784 1.000 0.980 541 ASN B N 1
ATOM 10007 C CA . ASN B 2 541 ? -2.140 18.284 -10.503 1.000 0.980 541 ASN B CA 1
ATOM 10008 C C . ASN B 2 541 ? -3.259 17.483 -9.813 1.000 0.980 541 ASN B C 1
ATOM 10009 O O . ASN B 2 541 ? -3.576 16.374 -10.241 1.000 0.980 541 ASN B O 1
ATOM 10020 N N . LEU B 2 542 ? -3.921 18.052 -8.796 1.000 0.990 542 LEU B N 1
ATOM 10021 C CA . LEU B 2 542 ? -5.055 17.386 -8.146 1.000 0.990 542 LEU B CA 1
ATOM 10022 C C . LEU B 2 542 ? -6.235 17.184 -9.109 1.000 0.990 542 LEU B C 1
ATOM 10023 O O . LEU B 2 542 ? -6.833 16.109 -9.116 1.000 0.990 542 LEU B O 1
ATOM 10039 N N . ASN B 2 543 ? -6.554 18.178 -9.943 1.000 0.990 543 ASN B N 1
ATOM 10040 C CA . ASN B 2 543 ? -7.607 18.065 -10.956 1.000 0.990 543 ASN B CA 1
ATOM 10041 C C . ASN B 2 543 ? -7.313 16.949 -11.962 1.000 0.990 543 ASN B C 1
ATOM 10042 O O . ASN B 2 543 ? -8.216 16.194 -12.321 1.000 0.990 543 ASN B O 1
ATOM 10053 N N . LYS B 2 544 ? -6.051 16.798 -12.370 1.000 0.980 544 LYS B N 1
ATOM 10054 C CA . LYS B 2 544 ? -5.619 15.707 -13.241 1.000 0.980 544 LYS B CA 1
ATOM 10055 C C . LYS B 2 544 ? -5.807 14.350 -12.566 1.000 0.980 544 LYS B C 1
ATOM 10056 O O . LYS B 2 544 ? -6.351 13.444 -13.181 1.000 0.980 544 LYS B O 1
ATOM 10075 N N . LEU B 2 545 ? -5.443 14.214 -11.289 1.000 0.980 545 LEU B N 1
ATOM 10076 C CA . LEU B 2 545 ? -5.682 12.977 -10.533 1.000 0.980 545 LEU B CA 1
ATOM 10077 C C . LEU B 2 545 ? -7.180 12.660 -10.388 1.000 0.980 545 LEU B C 1
ATOM 10078 O O . LEU B 2 545 ? -7.570 11.503 -10.520 1.000 0.980 545 LEU B O 1
ATOM 10094 N N . LEU B 2 546 ? -8.020 13.673 -10.147 1.000 0.990 546 LEU B N 1
ATOM 10095 C CA . LEU B 2 546 ? -9.479 13.525 -10.092 1.000 0.990 546 LEU B CA 1
ATOM 10096 C C . LEU B 2 546 ? -10.062 13.074 -11.433 1.000 0.990 546 LEU B C 1
ATOM 10097 O O . LEU B 2 546 ? -10.955 12.231 -11.460 1.000 0.990 546 LEU B O 1
ATOM 10113 N N . HIS B 2 547 ? -9.561 13.625 -12.538 1.000 0.980 547 HIS B N 1
ATOM 10114 C CA . HIS B 2 547 ? -9.927 13.200 -13.882 1.000 0.980 547 HIS B CA 1
ATOM 10115 C C . HIS B 2 547 ? -9.473 11.756 -14.139 1.000 0.980 547 HIS B C 1
ATOM 10116 O O . HIS B 2 547 ? -10.274 10.923 -14.554 1.000 0.980 547 HIS B O 1
ATOM 10130 N N . ASP B 2 548 ? -8.195 11.447 -13.916 1.000 0.980 548 ASP B N 1
ATOM 10131 C CA . ASP B 2 548 ? -7.582 10.151 -14.236 1.000 0.980 548 ASP B CA 1
ATOM 10132 C C . ASP B 2 548 ? -8.159 8.995 -13.409 1.000 0.980 548 ASP B C 1
ATOM 10133 O O . ASP B 2 548 ? -8.110 7.847 -13.849 1.000 0.980 548 ASP B O 1
ATOM 10142 N N . ALA B 2 549 ? -8.721 9.287 -12.231 1.000 0.980 549 ALA B N 1
ATOM 10143 C CA . ALA B 2 549 ? -9.452 8.314 -11.429 1.000 0.980 549 ALA B CA 1
ATOM 10144 C C . ALA B 2 549 ? -10.768 7.872 -12.093 1.000 0.980 549 ALA B C 1
ATOM 10145 O O . ALA B 2 549 ? -11.227 6.766 -11.828 1.000 0.980 549 ALA B O 1
ATOM 10152 N N . VAL B 2 550 ? -11.369 8.692 -12.958 1.000 0.980 550 VAL B N 1
ATOM 10153 C CA . VAL B 2 550 ? -12.681 8.417 -13.571 1.000 0.980 550 VAL B CA 1
ATOM 10154 C C . VAL B 2 550 ? -12.548 8.049 -15.045 1.000 0.980 550 VAL B C 1
ATOM 10155 O O . VAL B 2 550 ? -13.160 7.091 -15.514 1.000 0.980 550 VAL B O 1
ATOM 10168 N N . VAL B 2 551 ? -11.743 8.804 -15.789 1.000 0.980 551 VAL B N 1
ATOM 10169 C CA . VAL B 2 551 ? -11.666 8.686 -17.244 1.000 0.980 551 VAL B CA 1
ATOM 10170 C C . VAL B 2 551 ? -10.514 7.753 -17.627 1.000 0.980 551 VAL B C 1
ATOM 10171 O O . VAL B 2 551 ? -9.348 8.061 -17.329 1.000 0.980 551 VAL B O 1
ATOM 10184 N N . PRO B 2 552 ? -10.808 6.626 -18.300 1.000 0.970 552 PRO B N 1
ATOM 10185 C CA . PRO B 2 552 ? -9.774 5.724 -18.781 1.000 0.970 552 PRO B CA 1
ATOM 10186 C C . PRO B 2 552 ? -8.897 6.395 -19.841 1.000 0.970 552 PRO B C 1
ATOM 10187 O O . PRO B 2 552 ? -9.306 7.330 -20.526 1.000 0.970 552 PRO B O 1
ATOM 10198 N N . LEU B 2 553 ? -7.675 5.896 -19.979 1.000 0.950 553 LEU B N 1
ATOM 10199 C CA . LEU B 2 553 ? -6.826 6.181 -21.125 1.000 0.950 553 LEU B CA 1
ATOM 10200 C C . LEU B 2 553 ? -7.335 5.382 -22.335 1.000 0.950 553 LEU B C 1
ATOM 10201 O O . LEU B 2 553 ? -7.469 4.158 -22.241 1.000 0.950 553 LEU B O 1
ATOM 10217 N N . GLU B 2 554 ? -7.605 6.065 -23.445 1.000 0.880 554 GLU B N 1
ATOM 10218 C CA . GLU B 2 554 ? -7.860 5.408 -24.729 1.000 0.880 554 GLU B CA 1
ATOM 10219 C C . GLU B 2 554 ? -6.539 4.898 -25.314 1.000 0.880 554 GLU B C 1
ATOM 10220 O O . GLU B 2 554 ? -5.524 5.598 -25.258 1.000 0.880 554 GLU B O 1
ATOM 10232 N N . GLN B 2 555 ? -6.553 3.663 -25.812 1.000 0.710 555 GLN B N 1
ATOM 10233 C CA . GLN B 2 555 ? -5.412 2.992 -26.433 1.000 0.710 555 GLN B CA 1
ATOM 10234 C C . GLN B 2 555 ? -5.731 2.623 -27.872 1.000 0.710 555 GLN B C 1
ATOM 10235 O O . GLN B 2 555 ? -6.928 2.394 -28.162 1.000 0.710 555 GLN B O 1
#